Protein AF-0000000072250939 (afdb_homodimer)

Solvent-accessible surface area (backbone atoms only — not comparable to full-atom values): 23706 Å² total; per-residue (Å²): 126,79,60,32,35,38,37,26,36,90,86,35,37,51,26,44,27,49,53,49,50,33,58,70,38,67,48,67,67,47,78,45,74,36,47,17,67,47,38,75,53,38,52,75,76,41,94,66,32,59,72,22,30,38,33,52,84,84,46,74,41,59,44,50,67,56,39,52,54,47,50,43,65,76,42,67,91,34,70,59,44,61,55,85,53,64,55,54,25,34,52,25,52,47,42,26,49,29,25,68,46,40,53,37,55,54,43,52,50,41,31,72,72,30,69,60,20,32,50,51,51,40,52,49,53,36,40,93,53,64,75,86,46,46,66,56,50,43,51,51,52,50,52,52,54,48,51,34,31,43,58,73,45,66,58,54,47,57,69,69,56,53,54,49,50,51,49,50,52,51,50,31,53,34,48,44,34,68,76,29,88,26,82,47,69,94,46,77,32,44,23,44,44,34,39,46,21,40,51,46,51,37,42,73,34,29,72,72,53,23,48,65,49,52,68,34,64,44,44,32,56,48,49,47,66,73,72,102,126,80,60,33,35,39,38,28,37,90,87,35,37,52,26,44,26,48,53,50,49,33,57,71,40,67,49,66,67,46,78,45,75,35,47,17,67,48,37,74,51,37,53,74,76,41,94,67,32,59,71,23,30,37,33,52,84,84,46,73,41,60,45,52,68,54,39,52,53,48,51,45,65,75,42,68,90,35,70,58,44,62,55,85,52,64,56,52,24,34,51,25,51,48,41,26,49,30,25,68,47,40,52,37,54,54,42,53,48,42,31,72,72,30,69,62,20,31,50,50,53,41,53,48,54,36,39,92,52,62,75,87,44,45,66,57,52,43,51,50,50,50,51,52,53,50,51,35,31,42,59,72,47,65,57,53,48,57,68,69,58,53,53,50,50,51,50,50,52,50,50,32,51,35,47,44,32,67,77,28,87,26,82,47,69,94,45,78,32,44,22,44,44,33,40,47,21,40,51,47,52,39,42,73,34,28,72,72,54,23,48,64,49,52,68,34,66,45,43,33,55,46,50,45,67,73,73,100

pLDDT: mean 93.84, std 5.84, range [51.31, 98.81]

Radius of gyration: 22.23 Å; Cα contacts (8 Å, |Δi|>4): 695; chains: 2; bounding box: 50×72×48 Å

InterPro domains:
  IPR004045 Glutathione S-transferase, N-terminal [PF13417] (6-78)
  IPR004045 Glutathione S-transferase, N-terminal [PS50404] (2-79)
  IPR004046 Glutathione S-transferase, C-terminal [PF14497] (158-211)
  IPR010987 Glutathione S-transferase, C-terminal-like [PS50405] (85-228)
  IPR036249 Thioredoxin-like superfamily [SSF52833] (3-104)
  IPR036282 Glutathione S-transferase, C-terminal domain superfamily [SSF47616] (78-224)
  IPR040079 Glutathione transferase family [SFLDS00019] (5-224)
  IPR050983 Glutathione S-transferase Omega/HSP26 [PTHR43968] (8-115)

Foldseek 3Di:
DFEKEWEDAPLDLLSQLQVLLCVQQVHDYHYDHCWAPSLVCQCVLDVVSDDGWMATPNDIDHDSVRSSVCCCVVRVVTDHQADPPPVLRVVLVVLLCCLVLPLQLLLLVCCQVPPQNVVVNLVRNNPPHDPVCSVVSSVVSNVVSLVVCVVSPNNVDDPVVSVVVNLVVLVVQLVCLVVALENTDPDNHSSLSSNLSSVVSCLVRHPVVVCVNCVRPSSVVSNVVSPD/DFEKEWEDAPLDLLSQLQVLLCVQQVHDYHYDHCWAPSLVCQCVLDVVSDDGWMATPNDIDHDSVRSSVCCCVVRVVTDHQADPPPVLRVVLVVLLCCLVLPLQLLLLVCCQVPPQNVVVNLVRNNPPHDPVCSVVSSVVSNVVSLVVCVVSPNNVDDPVVSVVVNLVVLVVQLVCLVVALENTDPDNHSSLSSNLSSVVSCLVRHPVVVCSNCVRPSSVNSNVVSVD

Structure (mmCIF, N/CA/C/O backbone):
data_AF-0000000072250939-model_v1
#
loop_
_entity.id
_entity.type
_entity.pdbx_description
1 polymer 'Glutathione S-transferase'
#
loop_
_atom_site.group_PDB
_atom_site.id
_atom_site.type_symbol
_atom_site.label_atom_id
_atom_site.label_alt_id
_atom_site.label_comp_id
_atom_site.label_asym_id
_atom_site.label_entity_id
_atom_site.label_seq_id
_atom_site.pdbx_PDB_ins_code
_atom_site.Cartn_x
_atom_site.Cartn_y
_atom_site.Cartn_z
_atom_site.occupancy
_atom_site.B_iso_or_equiv
_atom_site.auth_seq_id
_atom_site.auth_comp_id
_atom_site.auth_asym_id
_atom_site.auth_atom_id
_atom_site.pdbx_PDB_model_num
ATOM 1 N N . MET A 1 1 ? 4.07 38.719 -2.271 1 51.31 1 MET A N 1
ATOM 2 C CA . MET A 1 1 ? 4.453 37.406 -1.76 1 51.31 1 MET A CA 1
ATOM 3 C C . MET A 1 1 ? 3.492 36.344 -2.254 1 51.31 1 MET A C 1
ATOM 5 O O . MET A 1 1 ? 2.299 36.594 -2.416 1 51.31 1 MET A O 1
ATOM 9 N N . SER A 1 2 ? 3.828 35.281 -3.029 1 61.16 2 SER A N 1
ATOM 10 C CA . SER A 1 2 ? 2.914 34.375 -3.717 1 61.16 2 SER A CA 1
ATOM 11 C C . SER A 1 2 ? 1.919 33.75 -2.746 1 61.16 2 SER A C 1
ATOM 13 O O . SER A 1 2 ? 2.295 33.344 -1.649 1 61.16 2 SER A O 1
ATOM 15 N N . ASN A 1 3 ? 0.665 34.094 -2.961 1 85.06 3 ASN A N 1
ATOM 16 C CA . ASN A 1 3 ? -0.372 33.812 -1.978 1 85.06 3 ASN A CA 1
ATOM 17 C C . ASN A 1 3 ? -0.917 32.375 -2.148 1 85.06 3 ASN A C 1
ATOM 19 O O . ASN A 1 3 ? -1.589 32.094 -3.139 1 85.06 3 ASN A O 1
ATOM 23 N N . ILE A 1 4 ? -0.312 31.438 -1.517 1 96.38 4 ILE A N 1
ATOM 24 C CA . ILE A 1 4 ? -0.845 30.078 -1.545 1 96.38 4 ILE A CA 1
ATOM 25 C C . ILE A 1 4 ? -1.857 29.906 -0.416 1 96.38 4 ILE A C 1
ATOM 27 O O . ILE 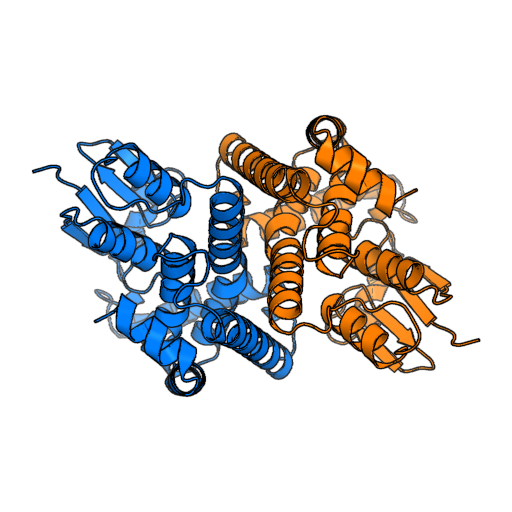A 1 4 ? -1.613 30.312 0.718 1 96.38 4 ILE A O 1
ATOM 31 N N . ILE A 1 5 ? -3.047 29.406 -0.871 1 97.5 5 ILE A N 1
ATOM 32 C CA . ILE A 1 5 ? -4.035 28.969 0.107 1 97.5 5 ILE A CA 1
ATOM 33 C C . ILE A 1 5 ? -4.16 27.438 0.071 1 97.5 5 ILE A C 1
ATOM 35 O O . ILE A 1 5 ? -4.375 26.859 -0.992 1 97.5 5 ILE A O 1
ATOM 39 N N . LEU A 1 6 ? -3.949 26.828 1.203 1 97.75 6 LEU A N 1
ATOM 40 C CA . LEU A 1 6 ? -4.137 25.391 1.344 1 97.75 6 LEU A CA 1
ATOM 41 C C . LEU A 1 6 ? -5.512 25.078 1.926 1 97.75 6 LEU A C 1
ATOM 43 O O . LEU A 1 6 ? -5.785 25.391 3.086 1 97.75 6 LEU A O 1
ATOM 47 N N . HIS A 1 7 ? -6.398 24.562 1.1 1 97.12 7 HIS A N 1
ATOM 48 C CA . HIS A 1 7 ? -7.676 24.016 1.559 1 97.12 7 HIS A CA 1
ATOM 49 C C . HIS A 1 7 ? -7.512 22.609 2.113 1 97.12 7 HIS A C 1
ATOM 51 O O . HIS A 1 7 ? -7.109 21.703 1.389 1 97.12 7 HIS A O 1
ATOM 57 N N . GLN A 1 8 ? -7.867 22.5 3.418 1 96.06 8 GLN A N 1
ATOM 58 C CA . GLN A 1 8 ? -7.473 21.25 4.055 1 96.06 8 GLN A CA 1
ATOM 59 C C . GLN A 1 8 ? -8.516 20.797 5.07 1 96.06 8 GLN A C 1
ATOM 61 O O . GLN A 1 8 ? -9.477 21.516 5.344 1 96.06 8 GLN A O 1
ATOM 66 N N . TRP A 1 9 ? -8.375 19.469 5.332 1 92.81 9 TRP A N 1
ATOM 67 C CA . TRP A 1 9 ? -8.969 18.859 6.516 1 92.81 9 TRP A CA 1
ATOM 68 C C . TRP A 1 9 ? -7.906 18.562 7.562 1 92.81 9 TRP A C 1
ATOM 70 O O . TRP A 1 9 ? -6.922 17.875 7.277 1 92.81 9 TRP A O 1
ATOM 80 N N . GLU A 1 10 ? -8.156 19.031 8.703 1 88.25 10 GLU A N 1
ATOM 81 C CA . GLU A 1 10 ? -7.125 19.078 9.742 1 88.25 10 GLU A CA 1
ATOM 82 C C . GLU A 1 10 ? -6.547 17.688 10.008 1 88.25 10 GLU A C 1
ATOM 84 O O . GLU A 1 10 ? -5.352 17.547 10.266 1 88.25 10 GLU A O 1
ATOM 89 N N . ILE A 1 11 ? -7.316 16.688 9.914 1 88.31 11 ILE A N 1
ATOM 90 C CA . ILE A 1 11 ? -6.84 15.383 10.344 1 88.31 11 ILE A CA 1
ATOM 91 C C . ILE A 1 11 ? -6.457 14.547 9.125 1 88.31 11 ILE A C 1
ATOM 93 O O . ILE A 1 11 ? -6.312 13.328 9.219 1 88.31 11 ILE A O 1
ATOM 97 N N . SER A 1 12 ? -6.371 15.125 8.008 1 94.12 12 SER A N 1
ATOM 98 C CA . SER A 1 12 ? -5.984 14.414 6.793 1 94.12 12 SER A CA 1
ATOM 99 C C . SER A 1 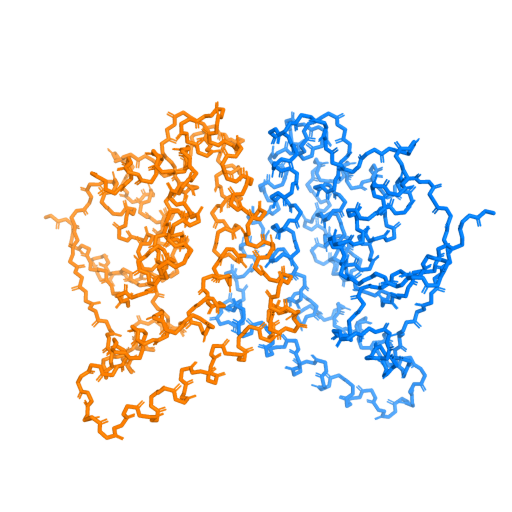12 ? -4.465 14.328 6.66 1 94.12 12 SER A C 1
ATOM 101 O O . SER A 1 12 ? -3.789 15.359 6.566 1 94.12 12 SER A O 1
ATOM 103 N N . PRO A 1 13 ? -3.93 13.133 6.594 1 97.06 13 PRO A N 1
ATOM 104 C CA . PRO A 1 13 ? -2.484 13.016 6.391 1 97.06 13 PRO A CA 1
ATOM 105 C C . PRO A 1 13 ? -2.033 13.578 5.043 1 97.06 13 PRO A C 1
ATOM 107 O O . PRO A 1 13 ? -0.888 14.016 4.902 1 97.06 13 PRO A O 1
ATOM 110 N N . PHE A 1 14 ? -2.906 13.602 4.082 1 97.62 14 PHE A N 1
ATOM 111 C CA . PHE A 1 14 ? -2.572 14.156 2.775 1 97.62 14 PHE A CA 1
ATOM 112 C C . PHE A 1 14 ? -2.455 15.672 2.844 1 97.62 14 PHE A C 1
ATOM 114 O O . PHE A 1 14 ? -1.601 16.266 2.182 1 97.62 14 PHE A O 1
ATOM 121 N N . CYS A 1 15 ? -3.33 16.281 3.602 1 97.81 15 CYS A N 1
ATOM 122 C CA . CYS A 1 15 ? -3.234 17.719 3.836 1 97.81 15 CYS A CA 1
ATOM 123 C C . CYS A 1 15 ? -1.98 18.062 4.633 1 97.81 15 CYS A C 1
ATOM 125 O O . CYS A 1 15 ? -1.299 19.047 4.336 1 97.81 15 CYS A O 1
ATOM 127 N N . GLN A 1 16 ? -1.702 17.25 5.609 1 97.38 16 GLN A N 1
ATOM 128 C CA . GLN A 1 16 ? -0.478 17.422 6.383 1 97.38 16 GLN A CA 1
ATOM 129 C C . GLN A 1 16 ? 0.757 17.297 5.496 1 97.38 16 GLN A C 1
ATOM 131 O O . GLN A 1 16 ? 1.737 18.031 5.676 1 97.38 16 GLN A O 1
ATOM 136 N N . LYS A 1 17 ? 0.757 16.359 4.613 1 98.5 17 LYS A N 1
ATOM 137 C CA . LYS A 1 17 ? 1.845 16.188 3.654 1 98.5 17 LYS A CA 1
ATOM 138 C C . LYS A 1 17 ? 2.131 17.5 2.918 1 98.5 17 LYS A C 1
ATOM 140 O O . LYS A 1 17 ? 3.285 17.922 2.824 1 98.5 17 LYS A O 1
ATOM 145 N N . ILE A 1 18 ? 1.075 18.188 2.467 1 98.5 18 ILE A N 1
ATOM 146 C CA . ILE A 1 18 ? 1.267 19.391 1.676 1 98.5 18 ILE A CA 1
ATOM 147 C C . ILE A 1 18 ? 1.657 20.547 2.592 1 98.5 18 ILE A C 1
ATOM 149 O O . ILE A 1 18 ? 2.488 21.391 2.227 1 98.5 18 ILE A O 1
ATOM 153 N N . SER A 1 19 ? 1.092 20.609 3.754 1 97.75 19 SER A N 1
ATOM 154 C CA . SER A 1 19 ? 1.54 21.594 4.73 1 97.75 19 SER A CA 1
ATOM 155 C C . SER A 1 19 ? 3.031 21.453 5.012 1 97.75 19 SER A C 1
ATOM 157 O O . SER A 1 19 ? 3.764 22.438 5.023 1 97.75 19 SER A O 1
ATOM 159 N N . ARG A 1 20 ? 3.473 20.266 5.215 1 97.81 20 ARG A N 1
ATOM 160 C CA . ARG A 1 20 ? 4.879 19.984 5.488 1 97.81 20 ARG A CA 1
ATOM 161 C C . ARG A 1 20 ? 5.75 20.344 4.285 1 97.81 20 ARG A C 1
ATOM 163 O O . ARG A 1 20 ? 6.867 20.828 4.445 1 97.81 20 ARG A O 1
ATOM 170 N N . VAL A 1 21 ? 5.246 20.031 3.092 1 98.38 21 VAL A N 1
ATOM 171 C CA . VAL A 1 21 ? 5.961 20.375 1.869 1 98.38 21 VAL A CA 1
ATOM 172 C C . VAL A 1 21 ? 6.168 21.891 1.806 1 98.38 21 VAL A C 1
ATOM 174 O O . VAL A 1 21 ? 7.273 22.359 1.534 1 98.38 21 VAL A O 1
ATOM 177 N N . LEU A 1 22 ? 5.102 22.625 2.061 1 98.06 22 LEU A N 1
ATOM 178 C CA . LEU A 1 22 ? 5.168 24.078 2.002 1 98.06 22 LEU A CA 1
ATOM 179 C C . LEU A 1 22 ? 6.148 24.625 3.037 1 98.06 22 LEU A C 1
ATOM 181 O O . LEU A 1 22 ? 6.953 25.5 2.732 1 98.06 22 LEU A O 1
ATOM 185 N N . LYS A 1 23 ? 6.125 24.078 4.199 1 97.31 23 LYS A N 1
ATOM 186 C CA . LYS A 1 23 ? 7.039 24.5 5.258 1 97.31 23 LYS A CA 1
ATOM 187 C C . LYS A 1 23 ? 8.484 24.141 4.914 1 97.31 23 LYS A C 1
ATOM 189 O O . LYS A 1 23 ? 9.391 24.953 5.098 1 97.31 23 LYS A O 1
ATOM 194 N N . PHE A 1 24 ? 8.688 22.938 4.457 1 97.56 24 PHE A N 1
ATOM 195 C CA . PHE A 1 24 ? 10.008 22.469 4.059 1 97.56 24 PHE A CA 1
ATOM 196 C C . PHE A 1 24 ? 10.617 23.391 3.01 1 97.56 24 PHE A C 1
ATOM 198 O O . PHE A 1 24 ? 11.805 23.734 3.078 1 97.56 24 PHE A O 1
ATOM 205 N N . LYS A 1 25 ? 9.773 23.844 2.094 1 97.44 25 LYS A N 1
ATOM 206 C CA . LYS A 1 25 ? 10.242 24.656 0.982 1 97.44 25 LYS A CA 1
ATOM 207 C C . LYS A 1 25 ? 10.273 26.141 1.363 1 97.44 25 LYS A C 1
ATOM 209 O O . LYS A 1 25 ? 10.734 26.984 0.585 1 97.44 25 LYS A O 1
ATOM 214 N N . GLY A 1 26 ? 9.766 26.453 2.516 1 96.88 26 GLY A N 1
ATOM 215 C CA . GLY A 1 26 ? 9.758 27.828 2.988 1 96.88 26 GLY A CA 1
ATOM 216 C C . GLY A 1 26 ? 8.789 28.719 2.236 1 96.88 26 GLY A C 1
ATOM 217 O O . GLY A 1 26 ? 9.039 29.906 2.049 1 96.88 26 GLY A O 1
ATOM 218 N N . ILE A 1 27 ? 7.727 28.156 1.755 1 97.06 27 ILE A N 1
ATOM 219 C CA . ILE A 1 27 ? 6.723 28.906 1.008 1 97.06 27 ILE A CA 1
ATOM 220 C C . ILE A 1 27 ? 5.613 29.359 1.951 1 97.06 27 ILE A C 1
ATOM 222 O O . ILE A 1 27 ? 4.941 28.531 2.576 1 97.06 27 ILE A O 1
ATOM 226 N N . PRO A 1 28 ? 5.43 30.609 2.074 1 96.69 28 PRO A N 1
ATOM 227 C CA . PRO A 1 28 ? 4.324 31.078 2.912 1 96.69 28 PRO A CA 1
ATOM 228 C C . PRO A 1 28 ? 2.957 30.672 2.371 1 96.69 28 PRO A C 1
ATOM 230 O O . PRO A 1 28 ? 2.746 30.656 1.156 1 96.69 28 PRO A O 1
ATOM 233 N N . PHE A 1 29 ? 2.072 30.312 3.297 1 97.31 29 PHE A N 1
ATOM 234 C CA . PHE A 1 29 ? 0.74 29.906 2.865 1 97.31 29 PHE A CA 1
ATOM 235 C C . PHE A 1 29 ? -0.285 30.156 3.963 1 97.31 29 PHE A C 1
ATOM 237 O O . PHE A 1 29 ? 0.063 30.203 5.145 1 97.31 29 PHE A O 1
ATOM 244 N N . ASP A 1 30 ? -1.514 30.359 3.545 1 96.81 30 ASP A N 1
ATOM 245 C CA . ASP A 1 30 ? -2.662 30.391 4.445 1 96.81 30 ASP A CA 1
ATOM 246 C C . ASP A 1 30 ? -3.453 29.078 4.359 1 96.81 30 ASP A C 1
ATOM 248 O O . ASP A 1 30 ? -3.291 28.312 3.408 1 96.81 30 ASP A O 1
ATOM 252 N N . THR A 1 31 ? -4.258 28.844 5.418 1 96.06 31 THR A N 1
ATOM 253 C CA . THR A 1 31 ? -5.043 27.625 5.422 1 96.06 31 THR A CA 1
ATOM 254 C C . THR A 1 31 ? -6.535 27.938 5.543 1 96.06 31 THR A C 1
ATOM 256 O O . THR A 1 31 ? -6.914 28.938 6.141 1 96.06 31 THR A O 1
ATOM 259 N N . VAL A 1 32 ? -7.324 27.188 4.836 1 94.88 32 VAL A N 1
ATOM 260 C CA . VAL A 1 32 ? -8.766 27.094 5.066 1 94.88 32 VAL A CA 1
ATOM 261 C C . VAL A 1 32 ? -9.133 25.672 5.473 1 94.88 32 VAL A C 1
ATOM 263 O O . VAL A 1 32 ? -8.898 24.719 4.719 1 94.88 32 VAL A O 1
ATOM 266 N N . ASN A 1 33 ? -9.734 25.516 6.645 1 94.19 33 ASN A N 1
ATOM 267 C CA . ASN A 1 33 ? -10.109 24.219 7.176 1 94.19 33 ASN A CA 1
ATOM 268 C C . ASN A 1 33 ? -11.555 23.859 6.824 1 94.19 33 ASN A C 1
ATOM 270 O O . ASN A 1 33 ? -12.453 24.688 6.969 1 94.19 33 ASN A O 1
ATOM 274 N N . TYR A 1 34 ? -11.68 22.703 6.328 1 92.62 34 TYR A N 1
ATOM 275 C CA . TYR A 1 34 ? -13.008 22.203 6 1 92.62 34 TYR A CA 1
ATOM 276 C C . TYR A 1 34 ? -13.438 21.125 6.988 1 92.62 34 TYR A C 1
ATOM 278 O O . TYR A 1 34 ? -13.75 20 6.59 1 92.62 34 TYR A O 1
ATOM 286 N N . ASN A 1 35 ? -13.516 21.531 8.258 1 88.81 35 ASN A N 1
ATOM 287 C CA . ASN A 1 35 ? -13.953 20.641 9.336 1 88.81 35 ASN A CA 1
ATOM 288 C C . ASN A 1 35 ? -15.461 20.734 9.555 1 88.81 35 ASN A C 1
ATOM 290 O O . ASN A 1 35 ? -16.094 21.719 9.18 1 88.81 35 ASN A O 1
ATOM 294 N N . GLY A 1 36 ? -16.016 19.672 10.086 1 88.44 36 GLY A N 1
ATOM 295 C CA . GLY A 1 36 ? -17.422 19.656 10.469 1 88.44 36 GLY A CA 1
ATOM 296 C C . GLY A 1 36 ? -18.359 20.031 9.336 1 88.44 36 GLY A C 1
ATOM 297 O O . GLY A 1 36 ? -18.266 19.453 8.242 1 88.44 36 GLY A O 1
ATOM 298 N N . ILE A 1 37 ? -19.156 21.016 9.57 1 86.12 37 ILE A N 1
ATOM 299 C CA . ILE A 1 37 ? -20.203 21.375 8.625 1 86.12 37 ILE A CA 1
ATOM 300 C C . ILE A 1 37 ? -19.578 21.953 7.359 1 86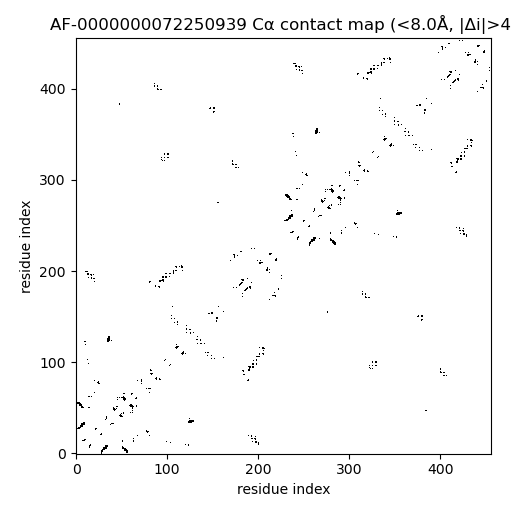.12 37 ILE A C 1
ATOM 302 O O . ILE A 1 37 ? -20.156 21.844 6.27 1 86.12 37 ILE A O 1
ATOM 306 N N . LEU A 1 38 ? -18.438 22.484 7.5 1 88.56 38 LEU A N 1
ATOM 307 C CA . LEU A 1 38 ? -17.766 23.078 6.34 1 88.56 38 LEU A CA 1
ATOM 308 C C . LEU A 1 38 ? -17.281 21.984 5.391 1 88.56 38 LEU A C 1
ATOM 310 O O . LEU A 1 38 ? -16.969 22.266 4.23 1 88.56 38 LEU A O 1
ATOM 314 N N . GLY A 1 39 ? -17.188 20.797 5.941 1 87.56 39 GLY A N 1
ATOM 315 C CA . GLY A 1 39 ? -16.812 19.672 5.105 1 87.56 39 GLY A CA 1
ATOM 316 C C . GLY A 1 39 ? -17.719 19.469 3.91 1 87.56 39 GLY A C 1
ATOM 317 O O . GLY A 1 39 ? -17.297 18.984 2.865 1 87.56 39 GLY A O 1
ATOM 318 N N . ALA A 1 40 ? -18.891 19.938 4 1 85.25 40 ALA A N 1
ATOM 319 C CA . ALA A 1 40 ? -19.875 19.797 2.934 1 85.25 40 ALA A CA 1
ATOM 320 C C . ALA A 1 40 ? -19.5 20.656 1.729 1 85.25 40 ALA A C 1
ATOM 322 O O . ALA A 1 40 ? -20.031 20.469 0.634 1 85.25 40 ALA A O 1
ATOM 323 N N . LYS A 1 41 ? -18.562 21.531 1.895 1 89.81 41 LYS A N 1
ATOM 324 C CA . LYS A 1 41 ? -18.172 22.438 0.825 1 89.81 41 LYS A CA 1
ATOM 325 C C . LYS A 1 41 ? -16.984 21.891 0.034 1 89.81 41 LYS A C 1
ATOM 327 O O . LYS A 1 41 ? -16.609 22.453 -0.996 1 89.81 41 LYS A O 1
ATOM 332 N N . VAL A 1 42 ? -16.438 20.812 0.444 1 88.06 42 VAL A N 1
ATOM 333 C CA . VAL A 1 42 ? -15.234 20.25 -0.151 1 88.06 42 VAL A CA 1
ATOM 334 C C . VAL A 1 42 ? -15.492 19.891 -1.613 1 88.06 42 VAL A C 1
ATOM 336 O O . VAL A 1 42 ? -14.672 20.188 -2.486 1 88.06 42 VAL A O 1
ATOM 339 N N . PRO A 1 43 ? -16.656 19.328 -1.904 1 84.94 43 PRO A N 1
ATOM 340 C CA . PRO A 1 43 ? -16.906 18.953 -3.299 1 84.94 43 PRO A CA 1
ATOM 341 C C . PRO A 1 43 ? -16.875 20.156 -4.242 1 84.94 43 PRO A C 1
ATOM 343 O O . PRO A 1 43 ? -16.734 19.984 -5.457 1 84.94 43 PRO A O 1
ATOM 346 N N . LEU A 1 44 ? -16.938 21.328 -3.709 1 85.56 44 LEU A N 1
ATOM 347 C CA . LEU A 1 44 ? -16.984 22.531 -4.523 1 85.56 44 LEU A CA 1
ATOM 348 C C . LEU A 1 44 ? -15.578 23.016 -4.855 1 85.56 44 LEU A C 1
ATOM 350 O O . LEU A 1 44 ? -15.398 23.875 -5.719 1 85.56 44 LEU A O 1
ATOM 354 N N . LEU A 1 45 ? -14.625 22.469 -4.262 1 86 45 LEU A N 1
ATOM 355 C CA . LEU A 1 45 ? -13.266 22.984 -4.387 1 86 45 LEU A CA 1
ATOM 356 C C . LEU A 1 45 ? -12.633 22.531 -5.699 1 86 45 LEU A C 1
ATOM 358 O O . LEU A 1 45 ? -11.766 23.203 -6.246 1 86 45 LEU A O 1
ATOM 362 N N . SER A 1 46 ? -12.984 21.297 -6.098 1 79.44 46 SER A N 1
ATOM 363 C CA . SER A 1 46 ? -12.43 20.703 -7.312 1 79.44 46 SER A CA 1
ATOM 364 C C . SER A 1 46 ? -13.359 19.656 -7.895 1 79.44 46 SER A C 1
ATOM 366 O O . SER A 1 46 ? -14.344 19.266 -7.258 1 79.44 46 SER A O 1
ATOM 368 N N . LYS A 1 47 ? -13.086 19.141 -9.062 1 76.06 47 LYS A N 1
ATOM 369 C CA . LYS A 1 47 ? -13.875 18.125 -9.742 1 76.06 47 LYS A CA 1
ATOM 370 C C . LYS A 1 47 ? -13.906 16.828 -8.945 1 76.06 47 LYS A C 1
ATOM 372 O O . LYS A 1 47 ? -14.93 16.141 -8.914 1 76.06 47 LYS A O 1
ATOM 377 N N . VAL A 1 48 ? -12.789 16.5 -8.289 1 77.19 48 VAL A N 1
ATOM 378 C CA . VAL A 1 48 ? -12.68 15.258 -7.527 1 77.19 48 VAL A CA 1
ATOM 379 C C . VAL A 1 48 ? -13.391 15.414 -6.184 1 77.19 48 VAL A C 1
ATOM 381 O O . VAL A 1 48 ? -13.914 14.445 -5.641 1 77.19 48 VAL A O 1
ATOM 384 N N . GLY A 1 49 ? -13.406 16.656 -5.719 1 81.44 49 GLY A N 1
ATOM 385 C CA . GLY A 1 49 ? -14.117 16.953 -4.484 1 81.44 49 GLY A CA 1
ATOM 386 C C . GLY A 1 49 ? -13.414 16.438 -3.248 1 81.44 49 GLY A C 1
ATOM 387 O O . GLY A 1 49 ? -14.062 15.984 -2.301 1 81.44 49 GLY A O 1
ATOM 388 N N . LYS A 1 50 ? -12.07 16.406 -3.275 1 87.75 50 LYS A N 1
ATOM 389 C CA . LYS A 1 50 ? -11.273 15.969 -2.131 1 87.75 50 LYS A CA 1
ATOM 390 C C . LYS A 1 50 ? -10.203 17 -1.78 1 87.75 50 LYS A C 1
ATOM 392 O O . LYS A 1 50 ? -9.836 17.828 -2.613 1 87.75 50 LYS A O 1
ATOM 397 N N . VAL A 1 51 ? -9.898 17.078 -0.61 1 93.31 51 VAL A N 1
ATOM 398 C CA . VAL A 1 51 ? -8.742 17.844 -0.165 1 93.31 51 VAL A CA 1
ATOM 399 C C . VAL A 1 51 ? -7.543 16.906 0.013 1 93.31 51 VAL A C 1
ATOM 401 O O . VAL A 1 51 ? -7.711 15.703 0.215 1 93.31 51 VAL A O 1
ATOM 404 N N . PRO A 1 52 ? -6.32 17.5 -0.169 1 96.69 52 PRO A N 1
ATOM 405 C CA . PRO A 1 52 ? -5.941 18.922 -0.221 1 96.69 52 PRO A CA 1
ATOM 406 C C . PRO A 1 52 ? -6.129 19.531 -1.608 1 96.69 52 PRO A C 1
ATOM 408 O O . PRO A 1 52 ? -6.055 18.812 -2.613 1 96.69 52 PRO A O 1
ATOM 411 N N . VAL A 1 53 ? -6.355 20.797 -1.617 1 96.5 53 VAL A N 1
ATOM 412 C CA . VAL A 1 53 ? -6.316 21.656 -2.785 1 96.5 53 VAL A CA 1
ATOM 413 C C . VAL A 1 53 ? -5.504 22.922 -2.469 1 96.5 53 VAL A C 1
ATOM 415 O O . VAL A 1 53 ? -5.648 23.5 -1.392 1 96.5 53 VAL A O 1
ATOM 418 N N . ILE A 1 54 ? -4.605 23.297 -3.312 1 97.12 54 ILE A N 1
ATOM 419 C CA . ILE A 1 54 ? -3.994 24.609 -3.135 1 97.12 54 ILE A CA 1
ATOM 420 C C . ILE A 1 54 ? -4.555 25.578 -4.172 1 97.12 54 ILE A C 1
ATOM 422 O O . ILE A 1 54 ? -4.887 25.172 -5.289 1 97.12 54 ILE A O 1
ATOM 426 N N . ASP A 1 55 ? -4.738 26.719 -3.785 1 96.38 55 ASP A N 1
ATOM 427 C CA . ASP A 1 55 ? -5.008 27.844 -4.668 1 96.38 55 ASP A CA 1
ATOM 428 C C . ASP A 1 55 ? -3.785 28.766 -4.785 1 96.38 55 ASP A C 1
ATOM 430 O O . ASP A 1 55 ? -3.363 29.375 -3.801 1 96.38 55 ASP A O 1
ATOM 434 N N . HIS A 1 56 ? -3.193 28.781 -5.945 1 96.94 56 HIS A N 1
ATOM 435 C CA . HIS A 1 56 ? -2.053 29.641 -6.227 1 96.94 56 HIS A CA 1
ATOM 436 C C . HIS A 1 56 ? -2.402 30.688 -7.277 1 96.94 56 HIS A C 1
ATOM 438 O O . HIS A 1 56 ? -2.322 30.422 -8.477 1 96.94 56 HIS A O 1
ATOM 444 N N . ASN A 1 57 ? -2.725 31.891 -6.844 1 92.81 57 ASN A N 1
ATOM 445 C CA . ASN A 1 57 ? -3.084 33 -7.727 1 92.81 57 ASN A CA 1
ATOM 446 C C . ASN A 1 57 ? -4.266 32.625 -8.625 1 92.81 57 ASN A C 1
ATOM 448 O O . ASN A 1 57 ? -4.211 32.812 -9.836 1 92.81 57 ASN A O 1
ATOM 452 N N . GLY A 1 58 ? -5.203 31.906 -8.078 1 90.06 58 GLY A N 1
ATOM 453 C CA . GLY A 1 58 ? -6.43 31.594 -8.789 1 90.06 58 GLY A CA 1
ATOM 454 C C . GLY A 1 58 ? -6.406 30.234 -9.453 1 90.06 58 GLY A C 1
ATOM 455 O O . GLY A 1 58 ? -7.441 29.734 -9.906 1 90.06 58 GLY A O 1
ATOM 456 N N . GLN A 1 59 ? -5.301 29.641 -9.531 1 93.5 59 GLN A N 1
ATOM 457 C CA . GLN A 1 59 ? -5.199 28.281 -10.078 1 93.5 59 GLN A CA 1
ATOM 458 C C . GLN A 1 59 ? -5.266 27.234 -8.977 1 93.5 59 GLN A C 1
ATOM 460 O O . GLN A 1 59 ? -4.449 27.234 -8.055 1 93.5 59 GLN A O 1
ATOM 465 N N . ARG A 1 60 ? -6.215 26.359 -9.102 1 94.38 60 ARG A N 1
ATOM 466 C CA . ARG A 1 60 ? -6.375 25.312 -8.094 1 94.38 60 ARG A CA 1
ATOM 467 C C . ARG A 1 60 ? -5.762 24 -8.562 1 94.38 60 ARG A C 1
ATOM 469 O O . ARG A 1 60 ? -5.922 23.609 -9.727 1 94.38 60 ARG A O 1
ATOM 476 N N . ILE A 1 61 ? -4.984 23.469 -7.734 1 95.31 61 ILE A N 1
ATOM 477 C CA . ILE A 1 61 ? -4.375 22.156 -7.969 1 95.31 61 ILE A CA 1
ATOM 478 C C . ILE A 1 61 ? -4.816 21.188 -6.879 1 95.31 61 ILE A C 1
ATOM 480 O O . ILE A 1 61 ? -4.703 21.484 -5.688 1 95.31 61 ILE A O 1
ATOM 484 N N . GLN A 1 62 ? -5.316 20.078 -7.348 1 93.25 62 GLN A N 1
ATOM 485 C CA . GLN A 1 62 ? -5.809 19.062 -6.43 1 93.25 62 GLN A CA 1
ATOM 486 C C . GLN A 1 62 ? -4.922 17.812 -6.457 1 93.25 62 GLN A C 1
ATOM 488 O O . GLN A 1 62 ? -4.234 17.562 -7.445 1 93.25 62 GLN A O 1
ATOM 493 N N . ASP A 1 63 ? -4.949 17.062 -5.344 1 93.44 63 ASP A N 1
ATOM 494 C CA . ASP A 1 63 ? -4.188 15.828 -5.16 1 93.44 63 ASP A CA 1
ATOM 495 C C . ASP A 1 63 ? -2.807 16.125 -4.574 1 93.44 63 ASP A C 1
ATOM 497 O O . ASP A 1 63 ? -2.047 16.922 -5.125 1 93.44 63 ASP A O 1
ATOM 501 N N . SER A 1 64 ? -2.547 15.422 -3.547 1 96.81 64 SER A N 1
ATOM 502 C CA . SER A 1 64 ? -1.347 15.758 -2.787 1 96.81 64 SER A CA 1
ATOM 503 C C . SER A 1 64 ? -0.087 15.523 -3.613 1 96.81 64 SER A C 1
ATOM 505 O O . SER A 1 64 ? 0.866 16.297 -3.537 1 96.81 64 SER A O 1
ATOM 507 N N . THR A 1 65 ? -0.02 14.516 -4.434 1 96.94 65 THR A N 1
ATOM 508 C CA . THR A 1 65 ? 1.151 14.227 -5.254 1 96.94 65 THR A CA 1
ATOM 509 C C . THR A 1 65 ? 1.312 15.266 -6.355 1 96.94 65 THR A C 1
ATOM 511 O O . THR A 1 65 ? 2.42 15.734 -6.617 1 96.94 65 THR A O 1
ATOM 514 N N . ARG A 1 66 ? 0.222 15.617 -7.012 1 95 66 ARG A N 1
ATOM 515 C CA . ARG A 1 66 ? 0.255 16.641 -8.055 1 95 66 ARG A CA 1
ATOM 516 C C . ARG A 1 66 ? 0.643 18 -7.473 1 95 66 ARG A C 1
ATOM 518 O O . ARG A 1 66 ? 1.389 18.75 -8.094 1 95 66 ARG A O 1
ATOM 525 N N . ILE A 1 67 ? 0.122 18.297 -6.301 1 97.69 67 ILE A N 1
ATOM 526 C CA . ILE A 1 67 ? 0.462 19.547 -5.629 1 97.69 67 ILE A CA 1
ATOM 527 C C . ILE A 1 67 ? 1.961 19.594 -5.344 1 97.69 67 ILE A C 1
ATOM 529 O O . ILE A 1 67 ? 2.623 20.594 -5.613 1 97.69 67 ILE A O 1
ATOM 533 N N . ALA A 1 68 ? 2.502 18.5 -4.816 1 98.5 68 ALA A N 1
ATOM 534 C CA . ALA A 1 68 ? 3.926 18.438 -4.504 1 98.5 68 ALA A CA 1
ATOM 535 C C . ALA A 1 68 ? 4.773 18.656 -5.754 1 98.5 68 ALA A C 1
ATOM 537 O O . ALA A 1 68 ? 5.738 19.422 -5.727 1 98.5 68 ALA A O 1
ATOM 538 N N . ARG A 1 69 ? 4.414 18 -6.805 1 97.5 69 ARG A N 1
ATOM 539 C CA . ARG A 1 69 ? 5.148 18.156 -8.055 1 97.5 69 ARG A CA 1
ATOM 540 C C . ARG A 1 69 ? 5.047 19.594 -8.57 1 97.5 69 ARG A C 1
ATOM 542 O O . ARG A 1 69 ? 6.031 20.172 -9.039 1 97.5 69 ARG A O 1
ATOM 549 N N . TYR A 1 70 ? 3.861 20.156 -8.523 1 97.69 70 TYR A N 1
ATOM 550 C CA . TYR A 1 70 ? 3.643 21.531 -8.945 1 97.69 70 TYR A CA 1
ATOM 551 C C . TYR A 1 70 ? 4.535 22.484 -8.164 1 97.69 70 TYR A C 1
ATOM 553 O O . TYR A 1 70 ? 5.199 23.344 -8.75 1 97.69 70 TYR A O 1
ATOM 561 N N . LEU A 1 71 ? 4.543 22.328 -6.859 1 97.88 71 LEU A N 1
ATOM 562 C CA . LEU A 1 71 ? 5.312 23.219 -6.008 1 97.88 71 LEU A CA 1
ATOM 563 C C . LEU A 1 71 ? 6.805 23.094 -6.289 1 97.88 71 LEU A C 1
ATOM 565 O O . LEU A 1 71 ? 7.543 24.078 -6.215 1 97.88 71 LEU A O 1
ATOM 569 N N . ASP A 1 72 ? 7.199 21.875 -6.543 1 96.81 72 ASP A N 1
ATOM 570 C CA . ASP A 1 72 ? 8.602 21.656 -6.871 1 96.81 72 ASP A CA 1
ATOM 571 C C . ASP A 1 72 ? 8.977 22.359 -8.172 1 96.81 72 ASP A C 1
ATOM 573 O O . ASP A 1 72 ? 10.086 22.891 -8.297 1 96.81 72 ASP A O 1
ATOM 577 N N . GLU A 1 73 ? 8.102 22.359 -9.102 1 96.12 73 GLU A N 1
ATOM 578 C CA . GLU A 1 73 ? 8.336 22.969 -10.406 1 96.12 73 GLU A CA 1
ATOM 579 C C . GLU A 1 73 ? 8.18 24.484 -10.336 1 96.12 73 GLU A C 1
ATOM 581 O O . GLU A 1 73 ? 8.969 25.234 -10.93 1 96.12 73 GLU A O 1
ATOM 586 N N . ALA A 1 74 ? 7.23 24.969 -9.656 1 96.5 74 ALA A N 1
ATOM 587 C CA . ALA A 1 74 ? 6.871 26.391 -9.617 1 96.5 74 ALA A CA 1
ATOM 588 C C . ALA A 1 74 ? 7.852 27.188 -8.758 1 96.5 74 ALA A C 1
ATOM 590 O O . ALA A 1 74 ? 8.008 28.391 -8.938 1 96.5 74 ALA A O 1
ATOM 591 N N . PHE A 1 75 ? 8.516 26.5 -7.836 1 96.75 75 PHE A N 1
ATOM 592 C CA . PHE A 1 75 ? 9.453 27.172 -6.941 1 96.75 75 PHE A CA 1
ATOM 593 C C . PHE A 1 75 ? 10.805 26.484 -6.965 1 96.75 75 PHE A C 1
ATOM 595 O O . PHE A 1 75 ? 11.258 25.953 -5.949 1 96.75 75 PHE A O 1
ATOM 602 N N . PRO A 1 76 ? 11.523 26.562 -8.039 1 95.25 76 PRO A N 1
ATOM 603 C CA . PRO A 1 76 ? 12.75 25.797 -8.242 1 95.25 76 PRO A CA 1
ATOM 604 C C . PRO A 1 76 ? 13.906 26.281 -7.367 1 95.25 76 PRO A C 1
ATOM 606 O O . PRO A 1 76 ? 14.898 25.562 -7.191 1 95.25 76 PRO A O 1
ATOM 609 N N . ASP A 1 77 ? 13.844 27.438 -6.797 1 96.56 77 ASP A N 1
ATOM 610 C CA . ASP A 1 77 ? 14.922 28 -5.992 1 96.56 77 ASP A CA 1
ATOM 611 C C . ASP A 1 77 ? 14.766 27.609 -4.523 1 96.56 77 ASP A C 1
ATOM 613 O O . ASP A 1 77 ? 15.516 28.094 -3.668 1 96.56 77 ASP A O 1
ATOM 617 N N . THR A 1 78 ? 13.789 26.844 -4.18 1 96.88 78 THR A N 1
ATOM 618 C CA . THR A 1 78 ? 13.578 26.281 -2.85 1 96.88 78 THR A CA 1
ATOM 619 C C . THR A 1 78 ? 14.078 24.844 -2.787 1 96.88 78 THR A C 1
ATOM 621 O O . THR A 1 78 ? 14.422 24.25 -3.812 1 96.88 78 THR A O 1
ATOM 624 N N . PRO A 1 79 ? 14.25 24.297 -1.59 1 97.12 79 PRO A N 1
ATOM 625 C CA . PRO A 1 79 ? 14.719 22.906 -1.489 1 97.12 79 PRO A CA 1
ATOM 626 C C . PRO A 1 79 ? 13.883 21.953 -2.326 1 97.12 79 PRO A C 1
ATOM 628 O O . PRO A 1 79 ? 12.656 22.062 -2.375 1 97.12 79 PRO A O 1
ATOM 631 N N . ARG A 1 80 ? 14.547 21.016 -2.932 1 96.88 80 ARG A N 1
ATOM 632 C CA . ARG A 1 80 ? 13.898 20.078 -3.848 1 96.88 80 ARG A CA 1
ATOM 633 C C . ARG A 1 80 ? 13.242 18.938 -3.09 1 96.88 80 ARG A C 1
ATOM 635 O O . ARG A 1 80 ? 13.836 18.375 -2.164 1 96.88 80 ARG A O 1
ATOM 642 N N . LEU A 1 81 ? 12.102 18.672 -3.484 1 98.25 81 LEU A N 1
ATOM 643 C CA . LEU A 1 81 ? 11.383 17.531 -2.93 1 98.25 81 LEU A CA 1
ATOM 644 C C . LEU A 1 81 ? 11.875 16.219 -3.539 1 98.25 81 LEU A C 1
ATOM 646 O O . LEU A 1 81 ? 11.836 15.172 -2.887 1 98.25 81 LEU A O 1
ATOM 650 N N . TYR A 1 82 ? 12.227 16.266 -4.762 1 98 82 TYR A N 1
ATOM 651 C CA . TYR A 1 82 ? 12.68 15.102 -5.52 1 98 82 TYR A CA 1
ATOM 652 C C . TYR A 1 82 ? 14.156 15.219 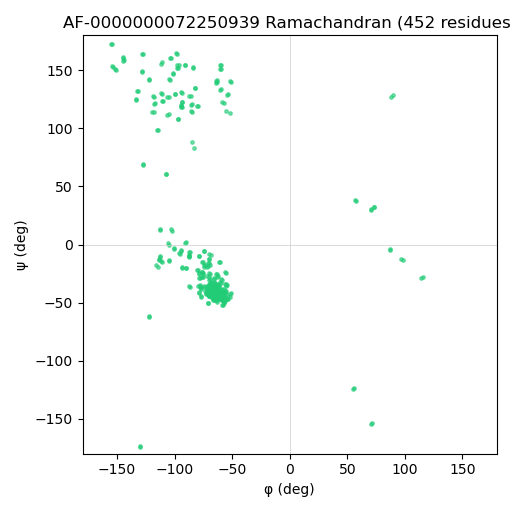-5.867 1 98 82 TYR A C 1
ATOM 654 O O . TYR A 1 82 ? 14.594 16.234 -6.426 1 98 82 TYR A O 1
ATOM 662 N N . PRO A 1 83 ? 14.867 14.18 -5.586 1 97.06 83 PRO A N 1
ATOM 663 C CA . PRO A 1 83 ? 16.312 14.203 -5.852 1 97.06 83 PRO A CA 1
ATOM 664 C C . PRO A 1 83 ? 16.641 14.422 -7.324 1 97.06 83 PRO A C 1
ATOM 666 O O . PRO A 1 83 ? 15.875 13.992 -8.195 1 97.06 83 PRO A O 1
ATOM 669 N N . GLU A 1 84 ? 17.828 14.969 -7.574 1 95.5 84 GLU A N 1
ATOM 670 C CA . GLU A 1 84 ? 18.312 15.133 -8.938 1 95.5 84 GLU A CA 1
ATOM 671 C C . GLU A 1 84 ? 18.734 13.797 -9.547 1 95.5 84 GLU A C 1
ATOM 673 O O . GLU A 1 84 ? 18.531 13.562 -10.742 1 95.5 84 GLU A O 1
ATOM 678 N N . ASP A 1 85 ? 19.391 12.961 -8.719 1 96.88 85 ASP A N 1
ATOM 679 C CA . ASP A 1 85 ? 19.734 11.617 -9.18 1 96.88 85 ASP A CA 1
ATOM 680 C C . ASP A 1 85 ? 18.484 10.828 -9.586 1 96.88 85 ASP A C 1
ATOM 682 O O . ASP A 1 85 ? 17.594 10.625 -8.773 1 96.88 85 ASP A O 1
ATOM 686 N N . PRO A 1 86 ? 18.422 10.367 -10.789 1 96.62 86 PRO A N 1
ATOM 687 C CA . PRO A 1 86 ? 17.203 9.75 -11.281 1 96.62 86 PRO A CA 1
ATOM 688 C C . PRO A 1 86 ? 16.812 8.492 -10.508 1 96.62 86 PRO A C 1
ATOM 690 O O . PRO A 1 86 ? 15.625 8.195 -10.344 1 96.62 86 PRO A O 1
ATOM 693 N N . ASN A 1 87 ? 17.781 7.797 -10.078 1 96.06 87 ASN A N 1
ATOM 694 C CA . ASN A 1 87 ? 17.469 6.594 -9.32 1 96.06 87 ASN A CA 1
ATOM 695 C C . ASN A 1 87 ? 16.938 6.926 -7.93 1 96.06 87 ASN A C 1
ATOM 697 O O . ASN A 1 87 ? 16 6.285 -7.441 1 96.06 87 ASN A O 1
ATOM 701 N N . GLN A 1 88 ? 17.562 7.887 -7.285 1 97.12 88 GLN A N 1
ATOM 702 C CA . GLN A 1 88 ? 17.047 8.344 -5.996 1 97.12 88 GLN A CA 1
ATOM 703 C C . GLN A 1 88 ? 15.656 8.93 -6.129 1 97.12 88 GLN A C 1
ATOM 705 O O . GLN A 1 88 ? 14.812 8.75 -5.246 1 97.12 88 GLN A O 1
ATOM 710 N N . LYS A 1 89 ? 15.469 9.617 -7.223 1 97.94 89 LYS A N 1
ATOM 711 C CA . LYS A 1 89 ? 14.141 10.172 -7.48 1 97.94 89 LYS A CA 1
ATOM 712 C C . LYS A 1 89 ? 13.102 9.062 -7.605 1 97.94 89 LYS A C 1
ATOM 714 O O . LYS A 1 89 ? 12.016 9.148 -7.023 1 97.94 89 LYS A O 1
ATOM 719 N N . ALA A 1 90 ? 13.406 7.996 -8.328 1 97.62 90 ALA A N 1
ATOM 720 C CA . ALA A 1 90 ? 12.5 6.867 -8.5 1 97.62 90 ALA A CA 1
ATOM 721 C C . ALA A 1 90 ? 12.172 6.223 -7.152 1 97.62 90 ALA A C 1
ATOM 723 O O . ALA A 1 90 ? 11.016 5.883 -6.887 1 97.62 90 ALA A O 1
ATOM 724 N N . LEU A 1 91 ? 13.125 6.086 -6.312 1 97.25 91 LEU A N 1
ATOM 725 C CA . LEU A 1 91 ? 12.93 5.48 -5 1 97.25 91 LEU A CA 1
ATOM 726 C C . LEU A 1 91 ? 12.117 6.395 -4.094 1 97.25 91 LEU A C 1
ATOM 728 O O . LEU A 1 91 ? 11.273 5.926 -3.32 1 97.25 91 LEU A O 1
ATOM 732 N N . ALA A 1 92 ? 12.406 7.715 -4.141 1 98.56 92 ALA A N 1
ATOM 733 C CA . ALA A 1 92 ? 11.625 8.664 -3.355 1 98.56 92 ALA A CA 1
ATOM 734 C C . ALA A 1 92 ? 10.148 8.609 -3.738 1 98.56 92 ALA A C 1
ATOM 736 O O . ALA A 1 92 ? 9.273 8.609 -2.869 1 98.56 92 ALA A O 1
ATOM 737 N N . GLU A 1 93 ? 9.883 8.523 -5.016 1 98.31 93 GLU A N 1
ATOM 738 C CA . GLU A 1 93 ? 8.508 8.445 -5.5 1 98.31 93 GLU A CA 1
ATOM 739 C C . GLU A 1 93 ? 7.863 7.117 -5.105 1 98.31 93 GLU A C 1
ATOM 741 O O . GLU A 1 93 ? 6.66 7.066 -4.84 1 98.31 93 GLU A O 1
ATOM 746 N N . LEU A 1 94 ? 8.641 6.09 -5.039 1 98.25 94 LEU A N 1
ATOM 747 C CA . LEU A 1 94 ? 8.141 4.801 -4.57 1 98.25 94 LEU A CA 1
ATOM 748 C C . LEU A 1 94 ? 7.68 4.891 -3.119 1 98.25 94 LEU A C 1
ATOM 750 O O . LEU A 1 94 ? 6.582 4.438 -2.785 1 98.25 94 LEU A O 1
ATOM 754 N N . TRP A 1 95 ? 8.516 5.453 -2.244 1 98.75 95 TRP A N 1
ATOM 755 C CA . TRP A 1 95 ? 8.172 5.641 -0.837 1 98.75 95 TRP A CA 1
ATOM 756 C C . TRP A 1 95 ? 6.918 6.496 -0.691 1 98.75 95 TRP A C 1
ATOM 758 O O . TRP A 1 95 ? 6.051 6.207 0.138 1 98.75 95 TRP A O 1
ATOM 768 N N . GLU A 1 96 ? 6.902 7.57 -1.496 1 98.75 96 GLU A N 1
ATOM 769 C CA . GLU A 1 96 ? 5.742 8.453 -1.458 1 98.75 96 GLU A CA 1
ATOM 770 C C . GLU A 1 96 ? 4.457 7.699 -1.782 1 98.75 96 GLU A C 1
ATOM 772 O O . GLU A 1 96 ? 3.469 7.805 -1.053 1 98.75 96 GLU A O 1
ATOM 777 N N . ASP A 1 97 ? 4.5 7.016 -2.859 1 98.12 97 ASP A N 1
ATOM 778 C CA . ASP A 1 97 ? 3.309 6.297 -3.301 1 98.12 97 ASP A CA 1
ATOM 779 C C . ASP A 1 97 ? 2.939 5.188 -2.314 1 98.12 97 ASP A C 1
ATOM 781 O O . ASP A 1 97 ? 1.758 4.953 -2.055 1 98.12 97 ASP A O 1
ATOM 785 N N . TRP A 1 98 ? 3.936 4.508 -1.816 1 98.31 98 TRP A N 1
ATOM 786 C CA . TRP A 1 98 ? 3.686 3.48 -0.809 1 98.31 98 TRP A CA 1
ATOM 787 C C . TRP A 1 98 ? 3.004 4.078 0.418 1 98.31 98 TRP A C 1
ATOM 789 O O . TRP A 1 98 ? 2.043 3.508 0.941 1 98.31 98 TRP A O 1
ATOM 799 N N . ALA A 1 99 ? 3.504 5.188 0.899 1 98.62 99 ALA A N 1
ATOM 800 C CA . ALA A 1 99 ? 2.9 5.848 2.053 1 98.62 99 ALA A CA 1
ATOM 801 C C . ALA A 1 99 ? 1.441 6.207 1.778 1 98.62 99 ALA A C 1
ATOM 803 O O . ALA A 1 99 ? 0.566 5.953 2.609 1 98.62 99 ALA A O 1
ATOM 804 N N . ASP A 1 100 ? 1.201 6.723 0.572 1 97.38 100 ASP A N 1
ATOM 805 C CA . ASP A 1 100 ? -0.108 7.258 0.209 1 97.38 100 ASP A CA 1
ATOM 806 C C . ASP A 1 100 ? -1.108 6.133 -0.048 1 97.38 100 ASP A C 1
ATOM 808 O O . ASP A 1 100 ? -2.309 6.297 0.18 1 97.38 100 ASP A O 1
ATOM 812 N N . GLU A 1 101 ? -0.571 4.969 -0.472 1 95.75 101 GLU A N 1
ATOM 813 C CA . GLU A 1 101 ? -1.498 3.963 -0.985 1 95.75 101 GLU A CA 1
ATOM 814 C C . GLU A 1 101 ? -1.531 2.732 -0.084 1 95.75 101 GLU A C 1
ATOM 816 O O . GLU A 1 101 ? -2.438 1.902 -0.192 1 95.75 101 GLU A O 1
ATOM 821 N N . SER A 1 102 ? -0.605 2.627 0.811 1 96.44 102 SER A N 1
ATOM 822 C CA . SER A 1 102 ? -0.58 1.484 1.719 1 96.44 102 SER A CA 1
ATOM 823 C C . SER A 1 102 ? -0.631 1.936 3.176 1 96.44 102 SER A C 1
ATOM 825 O O . SER A 1 102 ? -1.613 1.681 3.875 1 96.44 102 SER A O 1
ATOM 827 N N . LEU A 1 103 ? 0.406 2.682 3.572 1 97.81 103 LEU A N 1
ATOM 828 C CA . LEU A 1 103 ? 0.501 3.125 4.957 1 97.81 103 LEU A CA 1
ATOM 829 C C . LEU A 1 103 ? -0.763 3.865 5.379 1 97.81 103 LEU A C 1
ATOM 831 O O . LEU A 1 103 ? -1.201 3.752 6.527 1 97.81 103 LEU A O 1
ATOM 835 N N . TYR A 1 104 ? -1.34 4.574 4.473 1 97.06 104 TYR A N 1
ATOM 836 C CA . TYR A 1 104 ? -2.561 5.336 4.715 1 97.06 104 TYR A CA 1
ATOM 837 C C . TYR A 1 104 ? -3.664 4.441 5.262 1 97.06 104 TYR A C 1
ATOM 839 O O . TYR A 1 104 ? -4.383 4.828 6.188 1 97.06 104 TYR A O 1
ATOM 847 N N . PHE A 1 105 ? -3.799 3.285 4.75 1 96 105 PHE A N 1
ATOM 848 C CA . PHE A 1 105 ? -4.934 2.449 5.125 1 96 105 PHE A CA 1
ATOM 849 C C . PHE A 1 105 ? -4.734 1.861 6.52 1 96 105 PHE A C 1
ATOM 851 O O . PHE A 1 105 ? -5.703 1.513 7.195 1 96 105 PHE A O 1
ATOM 858 N N . TYR A 1 106 ? -3.531 1.759 6.918 1 96.44 106 TYR A N 1
ATOM 859 C CA . TYR A 1 106 ? -3.314 1.407 8.312 1 96.44 106 TYR A CA 1
ATOM 860 C C . TYR A 1 106 ? -3.711 2.557 9.234 1 96.44 106 TYR A C 1
ATOM 862 O O . TYR A 1 106 ? -4.23 2.332 10.328 1 96.44 106 TYR A O 1
ATOM 870 N N . GLU A 1 107 ? -3.391 3.783 8.812 1 95.94 107 GLU A N 1
ATOM 871 C CA . GLU A 1 107 ? -3.885 4.938 9.555 1 95.94 107 GLU A CA 1
ATOM 872 C C . GLU A 1 107 ? -5.406 4.922 9.656 1 95.94 107 GLU A C 1
ATOM 874 O O . GLU A 1 107 ? -5.969 5.137 10.727 1 95.94 107 GLU A O 1
ATOM 879 N N . VAL A 1 108 ? -6.105 4.652 8.555 1 94.81 108 VAL A N 1
ATOM 880 C CA . VAL A 1 108 ? -7.559 4.57 8.539 1 94.81 108 VAL A CA 1
ATOM 881 C C . VAL A 1 108 ? -8.023 3.465 9.484 1 94.81 108 VAL A C 1
ATOM 883 O O . VAL A 1 108 ? -8.984 3.646 10.234 1 94.81 108 VAL A O 1
ATOM 886 N N . TYR A 1 109 ? -7.391 2.328 9.391 1 95.62 109 TYR A N 1
ATOM 887 C CA . TYR A 1 109 ? -7.73 1.21 10.266 1 95.62 109 TYR A CA 1
ATOM 888 C C . TYR A 1 109 ? -7.664 1.624 11.734 1 95.62 109 TYR A C 1
ATOM 890 O O . TYR A 1 109 ? -8.578 1.332 12.508 1 95.62 109 TYR A O 1
ATOM 898 N N . LEU A 1 110 ? -6.57 2.303 12.094 1 93.81 110 LEU A N 1
ATOM 899 C CA . LEU A 1 110 ? -6.391 2.705 13.484 1 93.81 110 LEU A CA 1
ATOM 900 C C . LEU A 1 110 ? -7.391 3.787 13.875 1 93.81 110 LEU A C 1
ATOM 902 O O . LEU A 1 110 ? -7.832 3.848 15.023 1 93.81 110 LEU A O 1
ATOM 906 N N . ARG A 1 111 ? -7.734 4.648 12.969 1 91.94 111 ARG A N 1
ATOM 907 C CA . ARG A 1 111 ? -8.742 5.676 13.211 1 91.94 111 ARG A CA 1
ATOM 908 C C . ARG A 1 111 ? -10.086 5.055 13.57 1 91.94 111 ARG A C 1
ATOM 910 O O . ARG A 1 111 ? -10.836 5.602 14.383 1 91.94 111 ARG A O 1
ATOM 917 N N . VAL A 1 112 ? -10.375 3.91 13.008 1 92.56 112 VAL A N 1
ATOM 918 C CA . VAL A 1 112 ? -11.656 3.244 13.203 1 92.56 112 VAL A CA 1
ATOM 919 C C . VAL A 1 112 ? -11.602 2.369 14.453 1 92.56 112 VAL A C 1
ATOM 921 O O . VAL A 1 112 ? -12.586 2.262 15.188 1 92.56 112 VAL A O 1
ATOM 924 N N . ASN A 1 113 ? -10.43 1.762 14.68 1 92 113 ASN A N 1
ATOM 925 C CA . ASN A 1 113 ? -10.383 0.683 15.656 1 92 113 ASN A CA 1
ATOM 926 C C . ASN A 1 113 ? -9.727 1.132 16.953 1 92 113 ASN A C 1
ATOM 928 O O . ASN A 1 113 ? -9.758 0.409 17.953 1 92 113 ASN A O 1
ATOM 932 N N . ASP A 1 114 ? -9.07 2.268 16.891 1 91.69 114 ASP A N 1
ATOM 933 C CA . ASP A 1 114 ? -8.539 2.889 18.094 1 91.69 114 ASP A CA 1
ATOM 934 C C . ASP A 1 114 ? -9.523 3.91 18.656 1 91.69 114 ASP A C 1
ATOM 936 O O . ASP A 1 114 ? -9.836 4.906 18.016 1 91.69 114 ASP A O 1
ATOM 940 N N . SER A 1 115 ? -9.961 3.684 19.859 1 91.38 115 SER A N 1
ATOM 941 C CA . SER A 1 115 ? -11.016 4.492 20.453 1 91.38 115 SER A CA 1
ATOM 942 C C . SER A 1 115 ? -10.625 5.965 20.516 1 91.38 115 SER A C 1
ATOM 944 O O . SER A 1 115 ? -11.461 6.844 20.266 1 91.38 115 SER A O 1
ATOM 946 N N . GLU A 1 116 ? -9.43 6.266 20.875 1 91.19 116 GLU A N 1
ATOM 947 C CA . GLU A 1 116 ? -8.984 7.652 20.953 1 91.19 116 GLU A CA 1
ATOM 948 C C . GLU A 1 116 ? -8.938 8.305 19.578 1 91.19 116 GLU A C 1
ATOM 950 O O . GLU A 1 116 ? -9.352 9.453 19.422 1 91.19 116 GLU A O 1
ATOM 955 N N . ALA A 1 117 ? -8.414 7.598 18.641 1 91.69 117 ALA A N 1
ATOM 956 C CA . ALA A 1 117 ? -8.336 8.117 17.281 1 91.69 117 ALA A CA 1
ATOM 957 C C . ALA A 1 117 ? -9.734 8.375 16.703 1 91.69 117 ALA A C 1
ATOM 959 O O . ALA A 1 117 ? -9.961 9.398 16.062 1 91.69 117 ALA A O 1
ATOM 960 N N . LEU A 1 118 ? -10.641 7.465 16.969 1 92.88 118 LEU A N 1
ATOM 961 C CA . LEU A 1 118 ? -12.008 7.605 16.484 1 92.88 118 LEU A CA 1
ATOM 962 C C . LEU A 1 118 ? -12.688 8.805 17.125 1 92.88 118 LEU A C 1
ATOM 964 O O . LEU A 1 118 ? -13.391 9.562 16.438 1 92.88 118 LEU A O 1
ATOM 968 N N . GLU A 1 119 ? -12.508 8.945 18.375 1 92 119 GLU A N 1
ATOM 969 C CA . GLU A 1 119 ? -13.109 10.07 19.078 1 92 119 GLU A CA 1
ATOM 970 C C . GLU A 1 119 ? -12.641 11.398 18.516 1 92 119 GLU A C 1
ATOM 972 O O . GLU A 1 119 ? -13.43 12.336 18.375 1 92 119 GLU A O 1
ATOM 977 N N . GLU A 1 120 ? -11.375 11.469 18.219 1 90.19 120 GLU A N 1
ATOM 978 C CA . GLU A 1 120 ? -10.836 12.695 17.641 1 90.19 120 GLU A CA 1
ATOM 979 C C . GLU A 1 120 ? -11.422 12.953 16.25 1 90.19 120 GLU A C 1
ATOM 981 O O . GLU A 1 120 ? -11.75 14.094 15.914 1 90.19 120 GLU A O 1
ATOM 986 N N . ALA A 1 121 ? -11.562 11.961 15.477 1 91.06 121 ALA A N 1
ATOM 987 C CA . ALA A 1 121 ? -12.164 12.094 14.148 1 91.06 121 ALA A CA 1
ATOM 988 C C . ALA A 1 121 ? -13.602 12.602 14.25 1 91.06 121 ALA A C 1
ATOM 990 O O . ALA A 1 121 ? -14.016 13.469 13.477 1 91.06 121 ALA A O 1
ATOM 991 N N . ILE A 1 122 ? -14.305 12.086 15.188 1 92.5 122 ILE A N 1
ATOM 992 C CA . ILE A 1 122 ? -15.695 12.484 15.391 1 92.5 122 ILE A CA 1
ATOM 993 C C . ILE A 1 122 ? -15.75 13.938 15.867 1 92.5 122 ILE A C 1
ATOM 995 O O . ILE A 1 122 ? -16.594 14.711 15.414 1 92.5 122 ILE A O 1
ATOM 999 N N . ARG A 1 123 ? -14.891 14.234 16.766 1 92.06 123 ARG A N 1
ATOM 1000 C CA . ARG A 1 123 ? -14.852 15.594 17.297 1 92.06 123 ARG A CA 1
ATOM 1001 C C . ARG A 1 123 ? -14.648 16.609 16.172 1 92.06 123 ARG A C 1
ATOM 1003 O O . ARG A 1 123 ? -15.414 17.562 16.047 1 92.06 123 ARG A O 1
ATOM 1010 N N . ILE A 1 124 ? -13.672 16.391 15.344 1 90.69 124 ILE A N 1
ATOM 1011 C CA . ILE A 1 124 ? -13.32 17.312 14.273 1 90.69 124 ILE A CA 1
ATOM 1012 C C . ILE A 1 124 ? -14.453 17.359 13.242 1 90.69 124 ILE A C 1
ATOM 1014 O O . ILE A 1 124 ? -14.805 18.438 12.742 1 90.69 124 ILE A O 1
ATOM 1018 N N . SER A 1 125 ? -15.062 16.234 13 1 91.81 125 SER A N 1
ATOM 1019 C CA . SER A 1 125 ? -16.109 16.141 11.992 1 91.81 125 SER A CA 1
ATOM 1020 C C . SER A 1 125 ? -17.422 16.75 12.5 1 91.81 125 SER A C 1
ATOM 1022 O O . SER A 1 125 ? -18.328 17.016 11.719 1 91.81 125 SER A O 1
ATOM 1024 N N . SER A 1 126 ? -17.484 16.953 13.773 1 92.88 126 SER A N 1
ATOM 1025 C CA . SER A 1 126 ? -18.719 17.438 14.375 1 92.88 126 SER A CA 1
ATOM 1026 C C . SER A 1 126 ? -18.656 18.938 14.648 1 92.88 126 SER A C 1
ATOM 1028 O O . SER A 1 126 ? -19.609 19.516 15.156 1 92.88 126 SER A O 1
ATOM 1030 N N . ILE A 1 127 ? -17.562 19.5 14.391 1 92.06 127 ILE A N 1
ATOM 1031 C CA . ILE A 1 127 ? -17.406 20.922 14.648 1 92.06 127 ILE A CA 1
ATOM 1032 C C . ILE A 1 127 ? -18.531 21.688 13.953 1 92.06 127 ILE A C 1
ATOM 1034 O O . ILE A 1 127 ? -18.812 21.469 12.773 1 92.06 127 ILE A O 1
ATOM 1038 N N . GLY A 1 128 ? -19.219 22.562 14.703 1 90.69 128 GLY A N 1
ATOM 1039 C CA . GLY A 1 128 ? -20.297 23.391 14.172 1 90.69 128 GLY A CA 1
ATOM 1040 C C . GLY A 1 128 ? -21.656 22.703 14.203 1 90.69 128 GLY A C 1
ATOM 1041 O O . GLY A 1 128 ? -22.672 23.328 13.898 1 90.69 128 GLY A O 1
ATOM 1042 N N . ARG A 1 129 ? -21.672 21.422 14.617 1 91 129 ARG A N 1
ATOM 1043 C CA . ARG A 1 129 ? -22.938 20.672 14.688 1 91 129 ARG A CA 1
ATOM 1044 C C . ARG A 1 129 ? -23.438 20.594 16.125 1 91 129 ARG A C 1
ATOM 1046 O O . ARG A 1 129 ? -22.641 20.609 17.078 1 91 129 ARG A O 1
ATOM 1053 N N . PRO A 1 130 ? -24.812 20.594 16.188 1 93.31 130 PRO A N 1
ATOM 1054 C CA . PRO A 1 130 ? -25.344 20.359 17.531 1 93.31 130 PRO A CA 1
ATOM 1055 C C . PRO A 1 130 ? -24.906 19.016 18.109 1 93.31 130 PRO A C 1
ATOM 1057 O O . PRO A 1 130 ? -24.719 18.062 17.359 1 93.31 130 PRO A O 1
ATOM 1060 N N . ALA A 1 131 ? -24.828 19 19.422 1 91.94 131 ALA A N 1
ATOM 1061 C CA . ALA A 1 131 ? -24.328 17.828 20.141 1 91.94 131 ALA A CA 1
ATOM 1062 C C . ALA A 1 131 ? -25.172 16.594 19.844 1 91.94 131 ALA A C 1
ATOM 1064 O O . ALA A 1 131 ? -24.641 15.477 19.781 1 91.94 131 ALA A O 1
ATOM 1065 N N . TYR A 1 132 ? -26.422 16.781 19.578 1 92.88 132 TYR A N 1
ATOM 1066 C CA . TYR A 1 132 ? -27.312 15.633 19.422 1 92.88 132 TYR A CA 1
ATOM 1067 C C . TYR A 1 132 ? -27.078 14.938 18.078 1 92.88 132 TYR A C 1
ATOM 1069 O O . TYR A 1 132 ? -27.531 13.812 17.875 1 92.88 132 TYR A O 1
ATOM 1077 N N . GLU A 1 133 ? -26.219 15.539 17.266 1 93.5 133 GLU A N 1
ATOM 1078 C CA . GLU A 1 133 ? -25.938 14.953 15.953 1 93.5 133 GLU A CA 1
ATOM 1079 C C . GLU A 1 133 ? -24.672 14.086 16 1 93.5 133 GLU A C 1
ATOM 1081 O O . GLU A 1 133 ? -24.375 13.367 15.055 1 93.5 133 GLU A O 1
ATOM 1086 N N . LYS A 1 134 ? -24.047 14.156 17.062 1 92.75 134 LYS A N 1
ATOM 1087 C CA . LYS A 1 134 ? -22.75 13.492 17.188 1 92.75 134 LYS A CA 1
ATOM 1088 C C . LYS A 1 134 ? -22.875 11.992 16.922 1 92.75 134 LYS A C 1
ATOM 1090 O O . LYS A 1 134 ? -22.062 11.406 16.219 1 92.75 134 LYS A O 1
ATOM 1095 N N . PRO A 1 135 ? -23.938 11.359 17.422 1 93.25 135 PRO A N 1
ATOM 1096 C CA . PRO A 1 135 ? -24.078 9.922 17.141 1 93.25 135 PRO A CA 1
ATOM 1097 C C . PRO A 1 135 ? -24.281 9.633 15.648 1 93.25 135 PRO A C 1
ATOM 1099 O O . PRO A 1 135 ? -23.797 8.617 15.148 1 93.25 135 PRO A O 1
ATOM 1102 N N . MET A 1 136 ? -24.922 10.461 15.023 1 93.5 136 MET A N 1
ATOM 1103 C CA . MET A 1 136 ? -25.141 10.289 13.594 1 93.5 136 MET A CA 1
ATOM 1104 C C . MET A 1 136 ? -23.828 10.477 12.82 1 93.5 136 MET A C 1
ATOM 1106 O O . MET A 1 136 ? -23.547 9.719 11.883 1 93.5 136 MET A O 1
ATOM 1110 N N . VAL A 1 137 ? -23.125 11.469 13.219 1 92.56 137 VAL A N 1
ATOM 1111 C CA . VAL A 1 137 ? -21.828 11.719 12.602 1 92.56 137 VAL A CA 1
ATOM 1112 C C . VAL A 1 137 ? -20.906 10.516 12.797 1 92.56 137 VAL A C 1
ATOM 1114 O O . VAL A 1 137 ? -20.25 10.062 11.859 1 92.56 137 VAL A O 1
ATOM 1117 N N . LYS A 1 138 ? -20.906 10.023 13.961 1 93.69 138 LYS A N 1
ATOM 1118 C CA . LYS A 1 138 ? -20.125 8.836 14.273 1 93.69 138 LYS A CA 1
ATOM 1119 C C . LYS A 1 138 ? -20.531 7.656 13.398 1 93.69 138 LYS A C 1
ATOM 1121 O O . LYS A 1 138 ? -19.672 6.957 12.852 1 93.69 138 LYS A O 1
ATOM 1126 N N . GLY A 1 139 ? -21.828 7.441 13.25 1 93.56 139 GLY A N 1
ATOM 1127 C CA . GLY A 1 139 ? -22.328 6.363 12.414 1 93.56 139 GLY A CA 1
ATOM 1128 C C . GLY A 1 139 ? -21.906 6.48 10.961 1 93.56 139 GLY A C 1
ATOM 1129 O O . GLY A 1 139 ? -21.5 5.488 10.352 1 93.56 139 GLY A O 1
ATOM 1130 N N . PHE A 1 140 ? -21.922 7.672 10.5 1 91.5 140 PHE A N 1
ATOM 1131 C CA . PHE A 1 140 ? -21.562 7.922 9.109 1 91.5 140 PHE A CA 1
ATOM 1132 C C . PHE A 1 140 ? -20.078 7.695 8.883 1 91.5 140 PHE A C 1
ATOM 1134 O O . PHE A 1 140 ? -19.672 7.062 7.906 1 91.5 140 PHE A O 1
ATOM 1141 N N . ILE A 1 141 ? -19.297 8.188 9.773 1 90.12 141 ILE A N 1
ATOM 1142 C CA . ILE A 1 141 ? -17.844 8.078 9.656 1 90.12 141 ILE A CA 1
ATOM 1143 C C . ILE A 1 141 ? -17.438 6.613 9.727 1 90.12 141 ILE A C 1
ATOM 1145 O O . ILE A 1 141 ? -16.641 6.145 8.898 1 90.12 141 ILE A O 1
ATOM 1149 N N . LEU A 1 142 ? -18 5.918 10.648 1 93.38 142 LEU A N 1
ATOM 1150 C CA . LEU A 1 142 ? -17.688 4.504 10.812 1 93.38 142 LEU A CA 1
ATOM 1151 C C . LEU A 1 142 ? -18.078 3.715 9.562 1 93.38 142 LEU A C 1
ATOM 1153 O O . LEU A 1 142 ? -17.297 2.891 9.078 1 93.38 142 LEU A O 1
ATOM 1157 N N . ALA A 1 143 ? -19.234 4.008 9.062 1 93.31 143 ALA A N 1
ATOM 1158 C CA . ALA A 1 143 ? -19.719 3.303 7.875 1 93.31 143 ALA A CA 1
ATOM 1159 C C . ALA A 1 143 ? -18.797 3.559 6.68 1 93.31 143 ALA A C 1
ATOM 1161 O O . ALA A 1 143 ? -18.438 2.627 5.961 1 93.31 143 ALA A O 1
ATOM 1162 N N . GLU A 1 144 ? -18.469 4.754 6.551 1 90.25 144 GLU A N 1
ATOM 1163 C CA . GLU A 1 144 ? -17.625 5.137 5.414 1 90.25 144 GLU A CA 1
ATOM 1164 C C . GLU A 1 144 ? -16.234 4.52 5.516 1 90.25 144 GLU A C 1
ATOM 1166 O O . GLU A 1 144 ? -15.758 3.908 4.559 1 90.25 144 GLU A O 1
ATOM 1171 N N . LEU A 1 145 ? -15.602 4.617 6.645 1 92.06 145 LEU A N 1
ATOM 1172 C CA . LEU A 1 145 ? -14.227 4.148 6.816 1 92.06 145 LEU A CA 1
ATOM 1173 C C . LEU A 1 145 ? -14.164 2.625 6.805 1 92.06 145 LEU A C 1
ATOM 1175 O O . LEU A 1 145 ? -13.234 2.043 6.25 1 92.06 145 LEU A O 1
ATOM 1179 N N . LYS A 1 146 ? -15.188 2.006 7.34 1 92.75 146 LYS A N 1
ATOM 1180 C CA . LYS A 1 146 ? -15.219 0.545 7.332 1 92.75 146 LYS A CA 1
ATOM 1181 C C . LYS A 1 146 ? -15.43 0.01 5.918 1 92.75 146 LYS A C 1
ATOM 1183 O O . LYS A 1 146 ? -14.859 -1.015 5.547 1 92.75 146 LYS A O 1
ATOM 1188 N N . THR A 1 147 ? -16.25 0.66 5.176 1 92.06 147 THR A N 1
ATOM 1189 C CA . THR A 1 147 ? -16.469 0.283 3.781 1 92.06 147 THR A CA 1
ATOM 1190 C C . THR A 1 147 ? -15.18 0.436 2.979 1 92.06 147 THR A C 1
ATOM 1192 O O . THR A 1 147 ? -14.82 -0.444 2.189 1 92.06 147 THR A O 1
ATOM 1195 N N . GLN A 1 148 ? -14.531 1.507 3.238 1 91 148 GLN A N 1
ATOM 1196 C CA . GLN A 1 148 ? -13.258 1.752 2.566 1 91 148 GLN A CA 1
ATOM 1197 C C . GLN A 1 148 ? -12.242 0.653 2.885 1 91 148 GLN A C 1
ATOM 1199 O O . GLN A 1 148 ? -11.586 0.127 1.983 1 91 148 GLN A O 1
ATOM 1204 N N . LEU A 1 149 ? -12.102 0.256 4.137 1 92.06 149 LEU A N 1
ATOM 1205 C CA . LEU A 1 149 ? -11.164 -0.769 4.578 1 92.06 149 LEU A CA 1
ATOM 1206 C C . LEU A 1 149 ? -11.523 -2.129 3.992 1 92.06 149 LEU A C 1
ATOM 1208 O O . LEU A 1 149 ? -10.641 -2.916 3.645 1 92.06 149 LEU A O 1
ATOM 1212 N N . PHE A 1 150 ? -12.828 -2.357 3.908 1 88.44 150 PHE A N 1
ATOM 1213 C CA . PHE A 1 150 ? -13.305 -3.623 3.355 1 88.44 150 PHE A CA 1
ATOM 1214 C C . PHE A 1 150 ? -12.859 -3.779 1.906 1 88.44 150 PHE A C 1
ATOM 1216 O O . PHE A 1 150 ? -12.305 -4.816 1.53 1 88.44 150 PHE A O 1
ATOM 1223 N N . PHE A 1 151 ? -13 -2.75 1.15 1 86.12 151 PHE A N 1
ATOM 1224 C CA . PHE A 1 151 ? -12.727 -2.836 -0.28 1 86.12 151 PHE A CA 1
ATOM 1225 C C . PHE A 1 151 ? -11.227 -2.762 -0.549 1 86.12 151 PHE A C 1
ATOM 1227 O O . PHE A 1 151 ? -10.75 -3.256 -1.573 1 86.12 151 PHE A O 1
ATOM 1234 N N . GLN A 1 152 ? -10.477 -2.205 0.388 1 86.44 152 GLN A N 1
ATOM 1235 C CA . GLN A 1 152 ? -9.016 -2.199 0.279 1 86.44 152 GLN A CA 1
ATOM 1236 C C . GLN A 1 152 ? -8.43 -3.549 0.677 1 86.44 152 GLN A C 1
ATOM 1238 O O . GLN A 1 152 ? -7.301 -3.875 0.301 1 86.44 152 GLN A O 1
ATOM 1243 N N . GLY A 1 153 ? -9.148 -4.324 1.493 1 84.12 153 GLY A N 1
ATOM 1244 C CA . GLY A 1 153 ? -8.727 -5.66 1.88 1 84.12 153 GLY A CA 1
ATOM 1245 C C . GLY A 1 153 ? -8.414 -5.785 3.359 1 84.12 153 GLY A C 1
ATOM 1246 O O . GLY A 1 153 ? -8.602 -6.848 3.953 1 84.12 153 GLY A O 1
ATOM 1247 N N . LEU A 1 154 ? -7.984 -4.727 4.039 1 86.06 154 LEU A N 1
ATOM 1248 C CA . LEU A 1 154 ? -7.598 -4.762 5.445 1 86.06 154 LEU A CA 1
ATOM 1249 C C . LEU A 1 154 ? -8.789 -5.094 6.332 1 86.06 154 LEU A C 1
ATOM 1251 O O . LEU A 1 154 ? -8.641 -5.738 7.371 1 86.06 154 LEU A O 1
ATOM 1255 N N . GLY A 1 155 ? -9.969 -4.637 5.906 1 84.94 155 GLY A N 1
ATOM 1256 C CA . GLY A 1 155 ? -11.172 -4.867 6.695 1 84.94 155 GLY A CA 1
ATOM 1257 C C . GLY A 1 155 ? -11.586 -6.328 6.738 1 84.94 155 GLY A C 1
ATOM 1258 O O . GLY A 1 155 ? -12.438 -6.711 7.539 1 84.94 155 GLY A O 1
ATOM 1259 N N . ARG A 1 156 ? -10.922 -7.121 5.922 1 85.25 156 ARG A N 1
ATOM 1260 C CA . ARG A 1 156 ? -11.273 -8.531 5.824 1 85.25 156 ARG A CA 1
ATOM 1261 C C . ARG A 1 156 ? -10.242 -9.406 6.539 1 85.25 156 ARG A C 1
ATOM 1263 O O . ARG A 1 156 ? -10.367 -10.625 6.562 1 85.25 156 ARG A O 1
ATOM 1270 N N . MET A 1 157 ? -9.273 -8.781 7.125 1 85.5 157 MET A N 1
ATOM 1271 C CA . MET A 1 157 ? -8.227 -9.469 7.867 1 85.5 157 MET A CA 1
ATOM 1272 C C . MET A 1 157 ? -8.516 -9.469 9.359 1 85.5 157 MET A C 1
ATOM 1274 O O . MET A 1 157 ? -9.211 -8.578 9.859 1 85.5 157 MET A O 1
ATOM 1278 N N . LYS A 1 158 ? -7.941 -10.477 9.992 1 86.75 158 LYS A N 1
ATOM 1279 C CA . LYS A 1 158 ? -7.992 -10.453 11.453 1 86.75 158 LYS A CA 1
ATOM 1280 C C . LYS A 1 158 ? -7.227 -9.258 12.008 1 86.75 158 LYS A C 1
ATOM 1282 O O . LYS A 1 158 ? -6.168 -8.898 11.5 1 86.75 158 LYS A O 1
ATOM 1287 N N . ALA A 1 159 ? -7.805 -8.594 13.078 1 86.69 159 ALA A N 1
ATOM 1288 C CA . ALA A 1 159 ? -7.215 -7.395 13.68 1 86.69 159 ALA A CA 1
ATOM 1289 C C . ALA A 1 159 ? -5.75 -7.625 14.031 1 86.69 159 ALA A C 1
ATOM 1291 O O . ALA A 1 159 ? -4.898 -6.773 13.766 1 86.69 159 ALA A O 1
ATOM 1292 N N . GLU A 1 160 ? -5.453 -8.805 14.57 1 90.12 160 GLU A N 1
ATOM 1293 C CA . GLU A 1 160 ? -4.086 -9.125 14.984 1 90.12 160 GLU A CA 1
ATOM 1294 C C . GLU A 1 160 ? -3.139 -9.148 13.789 1 90.12 160 GLU A C 1
ATOM 1296 O O . GLU A 1 160 ? -1.985 -8.727 13.898 1 90.12 160 GLU A O 1
ATOM 1301 N N . ASN A 1 161 ? -3.613 -9.586 12.656 1 89.88 161 ASN A N 1
ATOM 1302 C CA . ASN A 1 161 ? -2.797 -9.648 11.445 1 89.88 161 ASN A CA 1
ATOM 1303 C C . ASN A 1 161 ? -2.525 -8.266 10.875 1 89.88 161 ASN A C 1
ATOM 1305 O O . ASN A 1 161 ? -1.431 -7.996 10.383 1 89.88 161 ASN A O 1
ATOM 1309 N N . VAL A 1 162 ? -3.559 -7.418 10.984 1 92.81 162 VAL A N 1
ATOM 1310 C CA . VAL A 1 162 ? -3.402 -6.051 10.5 1 92.81 162 VAL A CA 1
ATOM 1311 C C . VAL A 1 162 ? -2.357 -5.32 11.336 1 92.81 162 VAL A C 1
ATOM 1313 O O . VAL A 1 162 ? -1.461 -4.668 10.797 1 92.81 162 VAL A O 1
ATOM 1316 N N . GLU A 1 163 ? -2.467 -5.449 12.656 1 94.31 163 GLU A N 1
ATOM 1317 C CA . GLU A 1 163 ? -1.534 -4.77 13.547 1 94.31 163 GLU A CA 1
ATOM 1318 C C . GLU A 1 163 ? -0.119 -5.32 13.391 1 94.31 163 GLU A C 1
ATOM 1320 O O . GLU A 1 163 ? 0.854 -4.562 13.43 1 94.31 163 GLU A O 1
ATOM 1325 N N . GLU A 1 164 ? 0.005 -6.59 13.164 1 94.88 164 GLU A N 1
ATOM 1326 C CA . GLU A 1 164 ? 1.308 -7.207 12.93 1 94.88 164 GLU A CA 1
ATOM 1327 C C . GLU A 1 164 ? 1.951 -6.668 11.656 1 94.88 164 GLU A C 1
ATOM 1329 O O . GLU A 1 164 ? 3.156 -6.402 11.625 1 94.88 164 GLU A O 1
ATOM 1334 N N . GLU A 1 165 ? 1.131 -6.543 10.641 1 94.56 165 GLU A N 1
ATOM 1335 C CA . GLU A 1 165 ? 1.661 -6.012 9.391 1 94.56 165 GLU A CA 1
ATOM 1336 C C . GLU A 1 165 ? 2.084 -4.555 9.547 1 94.56 165 GLU A C 1
ATOM 1338 O O . GLU A 1 165 ? 3.088 -4.129 8.969 1 94.56 165 GLU A O 1
ATOM 1343 N N . PHE A 1 166 ? 1.339 -3.783 10.305 1 96.69 166 PHE A N 1
ATOM 1344 C CA . PHE A 1 166 ? 1.719 -2.402 10.578 1 96.69 166 PHE A CA 1
ATOM 1345 C C . PHE A 1 166 ? 3.062 -2.344 11.297 1 96.69 166 PHE A C 1
ATOM 1347 O O . PHE A 1 166 ? 3.924 -1.533 10.945 1 96.69 166 PHE A O 1
ATOM 1354 N N . ILE A 1 167 ? 3.248 -3.234 12.266 1 97.19 167 ILE A N 1
ATOM 1355 C CA . ILE A 1 167 ? 4.496 -3.312 13.016 1 97.19 167 ILE A CA 1
ATOM 1356 C C . ILE A 1 167 ? 5.645 -3.668 12.07 1 97.19 167 ILE A C 1
ATOM 1358 O O . ILE A 1 167 ? 6.738 -3.113 12.172 1 97.19 167 ILE A O 1
ATOM 1362 N N . ARG A 1 168 ? 5.391 -4.523 11.164 1 96.31 168 ARG A N 1
ATOM 1363 C CA . ARG A 1 168 ? 6.406 -4.879 10.172 1 96.31 168 ARG A CA 1
ATOM 1364 C C . ARG A 1 168 ? 6.785 -3.674 9.32 1 96.31 168 ARG A C 1
ATOM 1366 O O . ARG A 1 168 ? 7.949 -3.518 8.938 1 96.31 168 ARG A O 1
ATOM 1373 N N . HIS A 1 169 ? 5.805 -2.863 8.961 1 97.75 169 HIS A N 1
ATOM 1374 C CA . HIS A 1 169 ? 6.098 -1.632 8.234 1 97.75 169 HIS A CA 1
ATOM 1375 C C . HIS A 1 169 ? 7.004 -0.716 9.055 1 97.75 169 HIS A C 1
ATOM 1377 O O . HIS A 1 169 ? 7.949 -0.135 8.523 1 97.75 169 HIS A O 1
ATOM 1383 N N . LEU A 1 170 ? 6.684 -0.621 10.352 1 98.31 170 LEU A N 1
ATOM 1384 C CA . LEU A 1 170 ? 7.512 0.198 11.234 1 98.31 170 LEU A CA 1
ATOM 1385 C C . LEU A 1 170 ? 8.93 -0.361 11.32 1 98.31 170 LEU A C 1
ATOM 1387 O O . LEU A 1 170 ? 9.898 0.396 11.305 1 98.31 170 LEU A O 1
ATOM 1391 N N . ASP A 1 171 ? 9.031 -1.673 11.359 1 97.88 171 ASP A N 1
ATOM 1392 C CA . ASP A 1 171 ? 10.344 -2.314 11.422 1 97.88 171 ASP A CA 1
ATOM 1393 C C . ASP A 1 171 ? 11.156 -2.023 10.164 1 97.88 171 ASP A C 1
ATOM 1395 O O . ASP A 1 171 ? 12.367 -1.803 10.242 1 97.88 171 ASP A O 1
ATOM 1399 N N . ARG A 1 172 ? 10.539 -2.023 9.055 1 97.44 172 ARG A N 1
ATOM 1400 C CA . ARG A 1 172 ? 11.203 -1.729 7.785 1 97.44 172 ARG A CA 1
ATOM 1401 C C . ARG A 1 172 ? 11.727 -0.296 7.762 1 97.44 172 ARG A C 1
ATOM 1403 O O . ARG A 1 172 ? 12.867 -0.05 7.363 1 97.44 172 ARG A O 1
ATOM 1410 N N . ILE A 1 173 ? 10.836 0.625 8.164 1 98.56 173 ILE A N 1
ATOM 1411 C CA . ILE A 1 173 ? 11.234 2.029 8.203 1 98.56 173 ILE A CA 1
ATOM 1412 C C . ILE A 1 173 ? 12.406 2.203 9.172 1 98.56 173 ILE A C 1
ATOM 1414 O O . ILE A 1 173 ? 13.398 2.861 8.836 1 98.56 173 ILE A O 1
ATOM 1418 N N . GLU A 1 174 ? 12.258 1.563 10.344 1 98.62 174 GLU A N 1
ATOM 1419 C CA . GLU A 1 174 ? 13.312 1.621 11.352 1 98.62 174 GLU A CA 1
ATOM 1420 C C . GLU A 1 174 ? 14.633 1.089 10.805 1 98.62 174 GLU A C 1
ATOM 1422 O O . GLU A 1 174 ? 15.695 1.649 11.078 1 98.62 174 GLU A O 1
ATOM 1427 N N . GLN A 1 175 ? 14.562 -0.002 10.102 1 98.25 175 GLN A N 1
ATOM 1428 C CA . GLN A 1 175 ? 15.75 -0.619 9.523 1 98.25 175 GLN A CA 1
ATOM 1429 C C . GLN A 1 175 ? 16.422 0.314 8.523 1 98.25 175 GLN A C 1
ATOM 1431 O O . GLN A 1 175 ? 17.641 0.477 8.547 1 98.25 175 GLN A O 1
ATOM 1436 N N . VAL A 1 176 ? 15.688 0.931 7.656 1 97.94 176 VAL A N 1
ATOM 1437 C CA . VAL A 1 176 ? 16.234 1.847 6.664 1 97.94 176 VAL A CA 1
ATOM 1438 C C . VAL A 1 176 ? 16.891 3.041 7.363 1 97.94 176 VAL A C 1
ATOM 1440 O O . VAL A 1 176 ? 18 3.436 7.031 1 97.94 176 VAL A O 1
ATOM 1443 N N . LEU A 1 177 ? 16.203 3.523 8.359 1 98.31 177 LEU A N 1
ATOM 1444 C CA . LEU A 1 177 ? 16.656 4.719 9.055 1 98.31 177 LEU A CA 1
ATOM 1445 C C . LEU A 1 177 ? 17.844 4.402 9.961 1 98.31 177 LEU A C 1
ATOM 1447 O O . LEU A 1 177 ? 18.562 5.305 10.406 1 98.31 177 LEU A O 1
ATOM 1451 N N . SER A 1 178 ? 18.047 3.141 10.258 1 97.69 178 SER A N 1
ATOM 1452 C CA . SER A 1 178 ? 19.203 2.75 11.047 1 97.69 178 SER A CA 1
ATOM 1453 C C . SER A 1 178 ? 20.5 2.898 10.242 1 97.69 178 SER A C 1
ATOM 1455 O O . SER A 1 178 ? 21.578 2.969 10.812 1 97.69 178 SER A O 1
ATOM 1457 N N . GLN A 1 179 ? 20.375 2.973 8.945 1 95.75 179 GLN A N 1
ATOM 1458 C CA . GLN A 1 179 ? 21.547 3.023 8.078 1 95.75 179 GLN A CA 1
ATOM 1459 C C . GLN A 1 179 ? 21.672 4.379 7.391 1 95.75 179 GLN A C 1
ATOM 1461 O O . GLN A 1 179 ? 22.672 4.668 6.738 1 95.75 179 GLN A O 1
ATOM 1466 N N . SER A 1 180 ? 20.656 5.184 7.484 1 95.5 180 SER A N 1
ATOM 1467 C CA . SER A 1 180 ? 20.625 6.484 6.828 1 95.5 180 SER A CA 1
ATOM 1468 C C . SER A 1 180 ? 19.766 7.477 7.605 1 95.5 180 SER A C 1
ATOM 1470 O O . SER A 1 180 ? 18.797 7.082 8.258 1 95.5 180 SER A O 1
ATOM 1472 N N . GLU A 1 181 ? 20.109 8.719 7.516 1 96.62 181 GLU A N 1
ATOM 1473 C CA . GLU A 1 181 ? 19.359 9.773 8.203 1 96.62 181 GLU A CA 1
ATOM 1474 C C . GLU A 1 181 ? 17.984 9.984 7.57 1 96.62 181 GLU A C 1
ATOM 1476 O O . GLU A 1 181 ? 17.062 10.477 8.227 1 96.62 181 GLU A O 1
ATOM 1481 N N . TRP A 1 182 ? 17.938 9.68 6.32 1 98.25 182 TRP A N 1
ATOM 1482 C CA . TRP A 1 182 ? 16.719 9.875 5.547 1 98.25 182 TRP A CA 1
ATOM 1483 C C . TRP A 1 182 ? 16.328 8.594 4.812 1 98.25 182 TRP A C 1
ATOM 1485 O O . TRP A 1 182 ? 17.125 7.668 4.707 1 98.25 182 TRP A O 1
ATOM 1495 N N . LEU A 1 183 ? 15.141 8.523 4.371 1 98.25 183 LEU A N 1
ATOM 1496 C CA . LEU A 1 183 ? 14.648 7.305 3.734 1 98.25 183 LEU A CA 1
ATOM 1497 C C . LEU A 1 183 ? 15.336 7.086 2.389 1 98.25 183 LEU A C 1
ATOM 1499 O O . LEU A 1 183 ? 15.523 5.941 1.964 1 98.25 183 LEU A O 1
ATOM 1503 N N . VAL A 1 184 ? 15.594 8.227 1.673 1 97.75 184 VAL A N 1
ATOM 1504 C CA . VAL A 1 184 ? 16.281 8.141 0.39 1 97.75 184 VAL A CA 1
ATOM 1505 C C . VAL A 1 184 ? 17.391 9.188 0.328 1 97.75 184 VAL A C 1
ATOM 1507 O O . VAL A 1 184 ? 17.141 10.383 0.511 1 97.75 184 VAL A O 1
ATOM 1510 N N . GLY A 1 185 ? 18.562 8.758 0.072 1 95.31 185 GLY A N 1
ATOM 1511 C CA . GLY A 1 185 ? 19.672 9.68 -0.131 1 95.31 185 GLY A CA 1
ATOM 1512 C C . GLY A 1 185 ? 20.125 10.375 1.144 1 95.31 185 GLY A C 1
ATOM 1513 O O . GLY A 1 185 ? 20 9.812 2.234 1 95.31 185 GLY A O 1
ATOM 1514 N N . ASN A 1 186 ? 20.703 11.555 0.957 1 95.94 186 ASN A N 1
ATOM 1515 C CA . ASN A 1 186 ? 21.359 12.219 2.078 1 95.94 186 ASN A CA 1
ATOM 1516 C C . ASN A 1 186 ? 20.625 13.492 2.488 1 95.94 186 ASN A C 1
ATOM 1518 O O . ASN A 1 186 ? 21.172 14.305 3.238 1 95.94 186 ASN A O 1
ATOM 1522 N N . SER A 1 187 ? 19.484 13.664 2.016 1 96.5 187 SER A N 1
ATOM 1523 C CA . SER A 1 187 ? 18.656 14.82 2.371 1 96.5 187 SER A CA 1
ATOM 1524 C C . SER A 1 187 ? 17.188 14.438 2.455 1 96.5 187 SER A C 1
ATOM 1526 O O . SER A 1 187 ? 16.781 13.391 1.933 1 96.5 187 SER A O 1
ATOM 1528 N N . GLN A 1 188 ? 16.422 15.273 3.184 1 97.81 188 GLN A N 1
ATOM 1529 C CA . GLN A 1 188 ? 14.984 15.078 3.236 1 97.81 188 GLN A CA 1
ATOM 1530 C C . GLN A 1 188 ? 14.359 15.18 1.844 1 97.81 188 GLN A C 1
ATOM 1532 O O . GLN A 1 188 ? 14.742 16.047 1.05 1 97.81 188 GLN A O 1
ATOM 1537 N N . THR A 1 189 ? 13.531 14.289 1.49 1 98.25 189 THR A N 1
ATOM 1538 C CA . THR A 1 189 ? 12.82 14.289 0.221 1 98.25 189 THR A CA 1
ATOM 1539 C C . THR A 1 189 ? 11.32 14.086 0.446 1 98.25 189 THR A C 1
ATOM 1541 O O . THR A 1 189 ? 10.859 14.039 1.589 1 98.25 189 THR A O 1
ATOM 1544 N N . ILE A 1 190 ? 10.555 13.938 -0.612 1 98.81 190 ILE A N 1
ATOM 1545 C CA . ILE A 1 190 ? 9.117 13.688 -0.559 1 98.81 190 ILE A CA 1
ATOM 1546 C C . ILE A 1 190 ? 8.852 12.352 0.139 1 98.81 190 ILE A C 1
ATOM 1548 O O . ILE A 1 190 ? 7.797 12.156 0.744 1 98.81 190 ILE A O 1
ATOM 1552 N N . ALA A 1 191 ? 9.844 11.414 0.059 1 98.75 191 ALA A N 1
ATOM 1553 C CA . ALA A 1 191 ? 9.711 10.125 0.746 1 98.75 191 ALA A CA 1
ATOM 1554 C C . ALA A 1 191 ? 9.5 10.328 2.244 1 98.75 191 ALA A C 1
ATOM 1556 O O . ALA A 1 191 ? 8.562 9.766 2.822 1 98.75 191 ALA A O 1
ATOM 1557 N N . ASP A 1 192 ? 10.312 11.148 2.818 1 98.81 192 ASP A N 1
ATOM 1558 C CA . ASP A 1 192 ? 10.25 11.414 4.254 1 98.81 192 ASP A CA 1
ATOM 1559 C C . ASP A 1 192 ? 8.953 12.125 4.625 1 98.81 192 ASP A C 1
ATOM 1561 O O . ASP A 1 192 ? 8.297 11.758 5.602 1 98.81 192 ASP A O 1
ATOM 1565 N N . ILE A 1 193 ? 8.594 13.086 3.852 1 98.75 193 ILE A N 1
ATOM 1566 C CA . ILE A 1 193 ? 7.453 13.938 4.156 1 98.75 193 ILE A CA 1
ATOM 1567 C C . ILE A 1 193 ? 6.164 13.117 4.07 1 98.75 193 ILE A C 1
ATOM 1569 O O . ILE A 1 193 ? 5.289 13.234 4.934 1 98.75 193 ILE A O 1
ATOM 1573 N N . ALA A 1 194 ? 6.09 12.289 3.039 1 98.81 194 ALA A N 1
ATOM 1574 C CA . ALA A 1 194 ? 4.891 11.477 2.863 1 98.81 194 ALA A CA 1
ATOM 1575 C C . ALA A 1 194 ? 4.738 10.477 4.004 1 98.81 194 ALA A C 1
ATOM 1577 O O . ALA A 1 194 ? 3.641 10.305 4.543 1 98.81 194 ALA A O 1
ATOM 1578 N N . VAL A 1 195 ? 5.809 9.805 4.395 1 98.81 195 VAL A N 1
ATOM 1579 C CA . VAL A 1 195 ? 5.75 8.781 5.426 1 98.81 195 VAL A CA 1
ATOM 1580 C C . VAL A 1 195 ? 5.457 9.422 6.781 1 98.81 195 VAL A C 1
ATOM 1582 O O . VAL A 1 195 ? 4.625 8.93 7.543 1 98.81 195 VAL A O 1
ATOM 1585 N N . VAL A 1 196 ? 6.074 10.555 7.078 1 98.38 196 VAL A N 1
ATOM 1586 C CA . VAL A 1 196 ? 5.891 11.211 8.375 1 98.38 196 VAL A CA 1
ATOM 1587 C C . VAL A 1 196 ? 4.465 11.75 8.477 1 98.38 196 VAL A C 1
ATOM 1589 O O . VAL A 1 196 ? 3.885 11.773 9.57 1 98.38 196 VAL A O 1
ATOM 1592 N N . ALA A 1 197 ? 3.914 12.172 7.363 1 98.06 197 ALA A N 1
ATOM 1593 C CA . ALA A 1 197 ? 2.541 12.672 7.391 1 98.06 197 ALA A CA 1
ATOM 1594 C C . ALA A 1 197 ? 1.571 11.586 7.84 1 98.06 197 ALA A C 1
ATOM 1596 O O . ALA A 1 197 ? 0.667 11.844 8.641 1 98.06 197 ALA A O 1
ATOM 1597 N N . GLN A 1 198 ? 1.774 10.375 7.359 1 98.06 198 GLN A N 1
ATOM 1598 C CA . GLN A 1 198 ? 0.917 9.258 7.742 1 98.06 198 GLN A CA 1
ATOM 1599 C C . GLN A 1 198 ? 1.166 8.844 9.188 1 98.06 198 GLN A C 1
ATOM 1601 O O . GLN A 1 198 ? 0.228 8.734 9.984 1 98.06 198 GLN A O 1
ATOM 1606 N N . LEU A 1 199 ? 2.438 8.633 9.531 1 98 199 LEU A N 1
ATOM 1607 C CA . LEU A 1 199 ? 2.777 8.211 10.891 1 98 199 LEU A CA 1
ATOM 1608 C C . LEU A 1 199 ? 2.426 9.289 11.898 1 98 199 LEU A C 1
ATOM 1610 O O . LEU A 1 199 ? 2.041 8.984 13.031 1 98 199 LEU A O 1
ATOM 1614 N N . GLY A 1 200 ? 2.627 10.523 11.484 1 96.56 200 GLY A N 1
ATOM 1615 C CA . GLY A 1 200 ? 2.309 11.633 12.375 1 96.56 200 GLY A CA 1
ATOM 1616 C C . GLY A 1 200 ? 0.86 11.641 12.82 1 96.56 200 GLY A C 1
ATOM 1617 O O . GLY A 1 200 ? 0.564 11.961 13.977 1 96.56 200 GLY A O 1
ATOM 1618 N N . GLU A 1 201 ? -0.043 11.352 11.93 1 95.06 201 GLU A N 1
ATOM 1619 C CA . GLU A 1 201 ? -1.451 11.289 12.312 1 95.06 201 GLU A CA 1
ATOM 1620 C C . GLU A 1 201 ? -1.71 10.148 13.289 1 95.06 201 GLU A C 1
ATOM 1622 O O . GLU A 1 201 ? -2.518 10.289 14.211 1 95.06 201 GLU A O 1
ATOM 1627 N N . VAL A 1 202 ? -1.021 9.023 13.086 1 95.5 202 VAL A N 1
ATOM 1628 C CA . VAL A 1 202 ? -1.14 7.902 14.016 1 95.5 202 VAL A CA 1
ATOM 1629 C C . VAL A 1 202 ? -0.615 8.312 15.391 1 95.5 202 VAL A C 1
ATOM 1631 O O . VAL A 1 202 ? -1.254 8.039 16.406 1 95.5 202 VAL A O 1
ATOM 1634 N N . ILE A 1 203 ? 0.517 8.961 15.383 1 95.81 203 ILE A N 1
ATOM 1635 C CA . ILE A 1 203 ? 1.144 9.398 16.625 1 95.81 203 ILE A CA 1
ATOM 1636 C C . ILE A 1 203 ? 0.22 10.367 17.344 1 95.81 203 ILE A C 1
ATOM 1638 O O . ILE A 1 203 ? 0.057 10.289 18.578 1 95.81 203 ILE A O 1
ATOM 1642 N N . ARG A 1 204 ? -0.368 11.195 16.641 1 92.62 204 ARG A N 1
ATOM 1643 C CA . ARG A 1 204 ? -1.213 12.242 17.219 1 92.62 204 ARG A CA 1
ATOM 1644 C C . ARG A 1 204 ? -2.486 11.648 17.812 1 92.62 204 ARG A C 1
ATOM 1646 O O . ARG A 1 204 ? -2.996 12.156 18.812 1 92.62 204 ARG A O 1
ATOM 1653 N N . THR A 1 205 ? -2.965 10.562 17.266 1 91.75 205 THR A N 1
ATOM 1654 C CA . THR A 1 205 ? -4.34 10.195 17.578 1 91.75 205 THR A CA 1
ATOM 1655 C C . THR A 1 205 ? -4.383 8.883 18.359 1 91.75 205 THR A C 1
ATOM 1657 O O . THR A 1 205 ? -5.41 8.539 18.953 1 91.75 205 THR A O 1
ATOM 1660 N N . SER A 1 206 ? -3.324 8.094 18.297 1 92.69 206 SER A N 1
ATOM 1661 C CA . SER A 1 206 ? -3.305 6.793 18.969 1 92.69 206 SER A CA 1
ATOM 1662 C C . SER A 1 206 ? -2.217 6.734 20.031 1 92.69 206 SER A C 1
ATOM 1664 O O . SER A 1 206 ? -1.026 6.695 19.719 1 92.69 206 SER A O 1
ATOM 1666 N N . LYS A 1 207 ? -2.576 6.625 21.281 1 91.31 207 LYS A N 1
ATOM 1667 C CA . LYS A 1 207 ? -1.587 6.52 22.359 1 91.31 207 LYS A CA 1
ATOM 1668 C C . LYS A 1 207 ? -0.779 5.23 22.234 1 91.31 207 LYS A C 1
ATOM 1670 O O . LYS A 1 207 ? 0.445 5.242 22.375 1 91.31 207 LYS A O 1
ATOM 1675 N N . LYS A 1 208 ? -1.471 4.145 21.969 1 90.94 208 LYS A N 1
ATOM 1676 C CA . LYS A 1 208 ? -0.821 2.84 21.859 1 90.94 208 LYS A CA 1
ATOM 1677 C C . LYS A 1 208 ? 0.235 2.848 20.75 1 90.94 208 LYS A C 1
ATOM 1679 O O . LYS A 1 208 ? 1.393 2.502 20.984 1 90.94 208 LYS A O 1
ATOM 1684 N N . PHE A 1 209 ? -0.12 3.344 19.672 1 94.69 209 PHE A N 1
ATOM 1685 C CA . PHE A 1 209 ? 0.794 3.207 18.547 1 94.69 209 PHE A CA 1
ATOM 1686 C C . PHE A 1 209 ? 1.755 4.387 18.484 1 94.69 209 PHE A C 1
ATOM 1688 O O . PHE A 1 209 ? 2.791 4.316 17.812 1 94.69 209 PHE A O 1
ATOM 1695 N N . SER A 1 210 ? 1.318 5.453 19.141 1 96.5 210 SER A N 1
ATOM 1696 C CA . SER A 1 210 ? 2.32 6.496 19.328 1 96.5 210 SER A CA 1
ATOM 1697 C C . SER A 1 210 ? 3.562 5.945 20.031 1 96.5 210 SER A C 1
ATOM 1699 O O . SER A 1 210 ? 4.688 6.195 19.578 1 96.5 210 SER A O 1
ATOM 1701 N N . LYS A 1 211 ? 3.338 5.199 21.031 1 96.12 211 LYS A N 1
ATOM 1702 C CA . LYS A 1 211 ? 4.441 4.598 21.766 1 96.12 211 LYS A CA 1
ATOM 1703 C C . LYS A 1 211 ? 5.191 3.582 20.922 1 96.12 211 LYS A C 1
ATOM 1705 O O . LYS A 1 211 ? 6.426 3.543 20.938 1 96.12 211 LYS A O 1
ATOM 1710 N N . GLU A 1 212 ? 4.426 2.771 20.203 1 95.75 212 GLU A N 1
ATOM 1711 C CA . GLU A 1 212 ? 5.031 1.769 19.328 1 95.75 212 GLU A CA 1
ATOM 1712 C C . GLU A 1 212 ? 5.969 2.416 18.312 1 95.75 212 GLU A C 1
ATOM 1714 O O . GLU A 1 212 ? 7.027 1.871 18 1 95.75 212 GLU A O 1
ATOM 1719 N N . ILE A 1 213 ? 5.562 3.604 17.797 1 98 213 ILE A N 1
ATOM 1720 C CA . ILE A 1 213 ? 6.32 4.309 16.766 1 98 213 ILE A CA 1
ATOM 1721 C C . ILE A 1 213 ? 7.523 5.004 17.391 1 98 213 ILE A C 1
ATOM 1723 O O . ILE A 1 213 ? 8.664 4.816 16.953 1 98 213 ILE A O 1
ATOM 1727 N N . LEU A 1 214 ? 7.328 5.656 18.516 1 97.88 214 LEU A N 1
ATOM 1728 C CA . LEU A 1 214 ? 8.344 6.543 19.062 1 97.88 214 LEU A CA 1
ATOM 1729 C C . LEU A 1 214 ? 9.312 5.773 19.953 1 97.88 214 LEU A C 1
ATOM 1731 O O . LEU A 1 214 ? 10.367 6.293 20.328 1 97.88 214 LEU A O 1
ATOM 1735 N N . ASN A 1 215 ? 8.984 4.52 20.25 1 97.62 215 ASN A N 1
ATOM 1736 C CA . ASN A 1 215 ? 9.93 3.668 20.969 1 97.62 215 ASN A CA 1
ATOM 1737 C C . ASN A 1 215 ? 11.008 3.125 20.031 1 97.62 215 ASN A C 1
ATOM 1739 O O . ASN A 1 215 ? 12.008 2.566 20.5 1 97.62 215 ASN A O 1
ATOM 1743 N N . ARG A 1 216 ? 10.859 3.289 18.844 1 98.31 216 ARG A N 1
ATOM 1744 C CA . ARG A 1 216 ? 11.898 2.955 17.875 1 98.31 216 ARG A CA 1
ATOM 1745 C C . ARG A 1 216 ? 12.891 4.105 17.719 1 98.31 216 ARG A C 1
ATOM 1747 O O . ARG A 1 216 ? 12.555 5.141 17.141 1 98.31 216 ARG A O 1
ATOM 1754 N N . PRO A 1 217 ? 14.062 3.914 18.094 1 98.38 217 PRO A N 1
ATOM 1755 C CA . PRO A 1 217 ? 14.969 5.051 18.281 1 98.38 217 PRO A CA 1
ATOM 1756 C C . PRO A 1 217 ? 15.25 5.801 16.969 1 98.38 217 PRO A C 1
ATOM 1758 O O . PRO A 1 217 ? 15.336 7.031 16.969 1 98.38 217 PRO A O 1
ATOM 1761 N N . PHE A 1 218 ? 15.414 5.105 15.898 1 98.38 218 PHE A N 1
ATOM 1762 C CA . PHE A 1 218 ? 15.758 5.789 14.656 1 98.38 218 PHE A CA 1
ATOM 1763 C C . PHE A 1 218 ? 14.555 6.516 14.078 1 98.38 218 PHE A C 1
ATOM 1765 O O . PHE A 1 218 ? 14.688 7.613 13.531 1 98.38 218 PHE A O 1
ATOM 1772 N N . ILE A 1 219 ? 13.352 5.934 14.219 1 98.56 219 ILE A N 1
ATOM 1773 C CA . ILE A 1 219 ? 12.141 6.637 13.812 1 98.56 219 ILE A CA 1
ATOM 1774 C C . ILE A 1 219 ? 11.945 7.879 14.68 1 98.56 219 ILE A C 1
ATOM 1776 O O . ILE A 1 219 ? 11.586 8.945 14.18 1 98.56 219 ILE A O 1
ATOM 1780 N N . ALA A 1 220 ? 12.148 7.68 15.961 1 98.25 220 ALA A N 1
ATOM 1781 C CA . ALA A 1 220 ? 11.953 8.797 16.875 1 98.25 220 ALA A CA 1
ATOM 1782 C C . ALA A 1 220 ? 12.852 9.969 16.516 1 98.25 220 ALA A C 1
ATOM 1784 O O . ALA A 1 220 ? 12.398 11.117 16.5 1 98.25 220 ALA A O 1
ATOM 1785 N N . LEU A 1 221 ? 14.078 9.703 16.297 1 97.94 221 LEU A N 1
ATOM 1786 C CA . LEU A 1 221 ? 15.031 10.75 15.922 1 97.94 221 LEU A CA 1
ATOM 1787 C C . LEU A 1 221 ? 14.648 11.391 14.594 1 97.94 221 LEU A C 1
ATOM 1789 O O . LEU A 1 221 ? 14.68 12.617 14.453 1 97.94 221 LEU A O 1
ATOM 1793 N N . TRP A 1 222 ? 14.281 10.586 13.586 1 98.19 222 TRP A N 1
ATOM 1794 C CA . TRP A 1 222 ? 13.867 11.016 12.25 1 98.19 222 TRP A CA 1
ATOM 1795 C C . TRP A 1 222 ? 12.609 11.875 12.328 1 98.19 222 TRP A C 1
ATOM 1797 O O . TRP A 1 222 ? 12.531 12.922 11.672 1 98.19 222 TRP A O 1
ATOM 1807 N N . TYR A 1 223 ? 11.68 11.453 13.164 1 97.62 223 TYR A N 1
ATOM 1808 C CA . TYR A 1 223 ? 10.43 12.18 13.352 1 97.62 223 TYR A CA 1
ATOM 1809 C C . TYR A 1 223 ? 10.688 13.547 13.992 1 97.62 223 TYR A C 1
ATOM 1811 O O . TYR A 1 223 ? 10.102 14.547 13.57 1 97.62 223 TYR A O 1
ATOM 1819 N N . LYS A 1 224 ? 11.5 13.594 14.945 1 95.88 224 LYS A N 1
ATOM 1820 C CA . LYS A 1 224 ? 11.828 14.828 15.641 1 95.88 224 LYS A CA 1
ATOM 1821 C C . LYS A 1 224 ? 12.469 15.844 14.695 1 95.88 224 LYS A C 1
ATOM 1823 O O . LYS A 1 224 ? 12.211 17.047 14.789 1 95.88 224 LYS A O 1
ATOM 1828 N N . LYS A 1 225 ? 13.258 15.398 13.766 1 94.38 225 LYS A N 1
ATOM 1829 C CA . LYS A 1 225 ? 13.93 16.266 12.805 1 94.38 225 LYS A CA 1
ATOM 1830 C C . LYS A 1 225 ? 12.922 16.953 11.891 1 94.38 225 LYS A C 1
ATOM 1832 O O . LYS A 1 225 ? 13.18 18.047 11.375 1 94.38 225 LYS A O 1
ATOM 1837 N N . GLN A 1 226 ? 11.828 16.297 11.672 1 92.75 226 GLN A N 1
ATOM 1838 C CA . GLN A 1 226 ? 10.859 16.812 10.703 1 92.75 226 GLN A CA 1
ATOM 1839 C C . GLN A 1 226 ? 9.797 17.656 11.383 1 92.75 226 GLN A C 1
ATOM 1841 O O . GLN A 1 226 ? 9.016 18.344 10.711 1 92.75 226 GLN A O 1
ATOM 1846 N N . THR A 1 227 ? 9.656 17.5 12.633 1 83.69 227 THR A N 1
ATOM 1847 C CA . THR A 1 227 ? 8.594 18.203 13.344 1 83.69 227 THR A CA 1
ATOM 1848 C C . THR A 1 227 ? 9.172 19.25 14.289 1 83.69 227 THR A C 1
ATOM 1850 O O . THR A 1 227 ? 8.43 20.016 14.906 1 83.69 227 THR A O 1
ATOM 1853 N N . GLY A 1 228 ? 10.445 19.188 14.547 1 69.62 228 GLY A N 1
ATOM 1854 C CA . GLY A 1 228 ? 11.086 20.141 15.43 1 69.62 228 GLY A CA 1
ATOM 1855 C C . GLY A 1 228 ? 11.539 21.406 14.719 1 69.62 228 GLY A C 1
ATOM 1856 O O . GLY A 1 228 ? 11.578 21.453 13.492 1 69.62 228 GLY A O 1
ATOM 1857 N N . MET B 1 1 ? 7.16 -36.312 -1.729 1 51.31 1 MET B N 1
ATOM 1858 C CA . MET B 1 1 ? 7.359 -35 -2.338 1 51.31 1 MET B CA 1
ATOM 1859 C C . MET B 1 1 ? 6.379 -33.969 -1.766 1 51.31 1 MET B C 1
ATOM 1861 O O . MET B 1 1 ? 5.234 -34.312 -1.451 1 51.31 1 MET B O 1
ATOM 1865 N N . SER B 1 2 ? 6.723 -32.906 -1.042 1 61.28 2 SER B N 1
ATOM 1866 C CA . SER B 1 2 ? 5.82 -32.031 -0.273 1 61.28 2 SER B CA 1
ATOM 1867 C C . SER B 1 2 ? 4.672 -31.531 -1.138 1 61.28 2 SER B C 1
ATOM 1869 O O . SER B 1 2 ? 4.891 -31.109 -2.273 1 61.28 2 SER B O 1
ATOM 1871 N N . ASN B 1 3 ? 3.473 -31.984 -0.807 1 84.75 3 ASN B N 1
ATOM 1872 C CA . ASN B 1 3 ? 2.309 -31.812 -1.669 1 84.75 3 ASN B CA 1
ATOM 1873 C C . ASN B 1 3 ? 1.667 -30.438 -1.474 1 84.75 3 ASN B C 1
ATOM 1875 O O . ASN B 1 3 ? 1.002 -30.203 -0.465 1 84.75 3 ASN B O 1
ATOM 1879 N N . ILE B 1 4 ? 2.184 -29.453 -2.131 1 96.25 4 ILE B N 1
ATOM 1880 C CA . ILE B 1 4 ? 1.555 -28.141 -2.074 1 96.25 4 ILE B CA 1
ATOM 1881 C C . ILE B 1 4 ? 0.452 -28.047 -3.127 1 96.25 4 ILE B C 1
ATOM 1883 O O . ILE B 1 4 ? 0.647 -28.453 -4.277 1 96.25 4 ILE B O 1
ATOM 1887 N N . ILE B 1 5 ? -0.746 -27.625 -2.598 1 97.38 5 ILE B N 1
ATOM 1888 C CA . ILE B 1 5 ? -1.837 -27.281 -3.5 1 97.38 5 ILE B CA 1
ATOM 1889 C C . ILE B 1 5 ? -2.08 -25.766 -3.455 1 97.38 5 ILE B C 1
ATOM 1891 O O . ILE B 1 5 ? -2.258 -25.188 -2.379 1 97.38 5 ILE B O 1
ATOM 1895 N N . LEU B 1 6 ? -2 -25.141 -4.598 1 97.62 6 LEU B N 1
ATOM 1896 C CA . LEU B 1 6 ? -2.312 -23.734 -4.723 1 97.62 6 LEU B CA 1
ATOM 1897 C C . LEU B 1 6 ? -3.746 -23.531 -5.203 1 97.62 6 LEU B C 1
ATOM 1899 O O . LEU B 1 6 ? -4.078 -23.859 -6.34 1 97.62 6 LEU B O 1
ATOM 1903 N N . HIS B 1 7 ? -4.621 -23.078 -4.32 1 97 7 HIS B N 1
ATOM 1904 C CA . HIS B 1 7 ? -5.965 -22.641 -4.684 1 97 7 HIS B CA 1
ATOM 1905 C C . HIS B 1 7 ? -5.957 -21.219 -5.246 1 97 7 HIS B C 1
ATOM 1907 O O . HIS B 1 7 ? -5.574 -20.281 -4.555 1 97 7 HIS B O 1
ATOM 1913 N N . GLN B 1 8 ? -6.406 -21.156 -6.508 1 96 8 GLN B N 1
ATOM 1914 C CA . GLN B 1 8 ? -6.164 -19.875 -7.172 1 96 8 GLN B CA 1
ATOM 1915 C C . GLN B 1 8 ? -7.312 -19.516 -8.109 1 96 8 GLN B C 1
ATOM 1917 O O . GLN B 1 8 ? -8.234 -20.312 -8.305 1 96 8 GLN B O 1
ATOM 1922 N N . TRP B 1 9 ? -7.312 -18.203 -8.398 1 92.56 9 TRP B N 1
ATOM 1923 C CA . TRP B 1 9 ? -8.055 -17.641 -9.523 1 92.56 9 TRP B CA 1
ATOM 1924 C C . TRP B 1 9 ? -7.117 -17.234 -10.648 1 92.56 9 TRP B C 1
ATOM 1926 O O . TRP B 1 9 ? -6.172 -16.469 -10.438 1 92.56 9 TRP B O 1
ATOM 1936 N N . GLU B 1 10 ? -7.406 -17.703 -11.773 1 87.75 10 GLU B N 1
ATOM 1937 C CA . GLU B 1 10 ? -6.488 -17.656 -12.914 1 87.75 10 GLU B CA 1
ATOM 1938 C C . GLU B 1 10 ? -6.047 -16.219 -13.195 1 87.75 10 GLU B C 1
ATOM 1940 O O . GLU B 1 10 ? -4.895 -15.984 -13.562 1 87.75 10 GLU B O 1
ATOM 1945 N N . ILE B 1 11 ? -6.875 -15.289 -13.023 1 88 11 ILE B N 1
ATOM 1946 C CA . ILE B 1 11 ? -6.547 -13.938 -13.469 1 88 11 ILE B CA 1
ATOM 1947 C C . ILE B 1 11 ? -6.145 -13.078 -12.273 1 88 11 ILE B C 1
ATOM 1949 O O . ILE B 1 11 ? -6.117 -11.852 -12.367 1 88 11 ILE B O 1
ATOM 1953 N N . SER B 1 12 ? -5.906 -13.664 -11.18 1 94.06 12 SER B N 1
ATOM 1954 C CA . SER B 1 12 ? -5.48 -12.93 -9.992 1 94.06 12 SER B CA 1
ATOM 1955 C C . SER B 1 12 ? -3.969 -12.727 -9.984 1 94.06 12 SER B C 1
ATOM 1957 O O . SER B 1 12 ? -3.207 -13.695 -9.953 1 94.06 12 SER B O 1
ATOM 1959 N N . PRO B 1 13 ? -3.52 -11.484 -9.961 1 97 13 PRO B N 1
ATOM 1960 C CA . PRO B 1 13 ? -2.076 -11.25 -9.867 1 97 13 PRO B CA 1
ATOM 1961 C C . PRO B 1 13 ? -1.479 -11.773 -8.555 1 97 13 PRO B C 1
ATOM 1963 O O . PRO B 1 13 ? -0.294 -12.109 -8.508 1 97 13 PRO B O 1
ATOM 1966 N N . PHE B 1 14 ? -2.273 -11.875 -7.52 1 97.62 14 PHE B N 1
ATOM 1967 C CA . PHE B 1 14 ? -1.798 -12.398 -6.242 1 97.62 14 PHE B CA 1
ATOM 1968 C C . PHE B 1 14 ? -1.561 -13.898 -6.328 1 97.62 14 PHE B C 1
ATOM 1970 O O . PHE B 1 14 ? -0.61 -14.422 -5.738 1 97.62 14 PHE B O 1
ATOM 1977 N N . CYS B 1 15 ? -2.455 -14.57 -7.02 1 97.75 15 CYS B N 1
ATOM 1978 C CA . CYS B 1 15 ? -2.258 -16 -7.262 1 97.75 15 CYS B CA 1
ATOM 1979 C C . CYS B 1 15 ? -1.043 -16.234 -8.156 1 97.75 15 CYS B C 1
ATOM 1981 O O . CYS B 1 15 ? -0.26 -17.156 -7.91 1 97.75 15 CYS B O 1
ATOM 1983 N N . GLN B 1 16 ? -0.896 -15.406 -9.172 1 97.31 16 GLN B N 1
ATOM 1984 C CA . GLN B 1 16 ? 0.279 -15.492 -10.031 1 97.31 16 GLN B CA 1
ATOM 1985 C C . GLN B 1 16 ? 1.562 -15.266 -9.242 1 97.31 16 GLN B C 1
ATOM 1987 O O . GLN B 1 16 ? 2.58 -15.914 -9.492 1 97.31 16 GLN B O 1
ATOM 1992 N N . LYS B 1 17 ? 1.549 -14.32 -8.32 1 98.5 17 LYS B N 1
ATOM 1993 C CA . LYS B 1 17 ? 2.688 -14.062 -7.445 1 98.5 17 LYS B CA 1
ATOM 1994 C C . LYS B 1 17 ? 3.133 -15.336 -6.734 1 98.5 17 LYS B C 1
ATOM 1996 O O . LYS B 1 17 ? 4.32 -15.672 -6.73 1 98.5 17 LYS B O 1
ATOM 2001 N N . ILE B 1 18 ? 2.182 -16.094 -6.227 1 98.44 18 ILE B N 1
ATOM 2002 C CA . ILE B 1 18 ? 2.529 -17.281 -5.457 1 98.44 18 ILE B CA 1
ATOM 2003 C C . ILE B 1 18 ? 2.943 -18.406 -6.402 1 98.44 18 ILE B C 1
ATOM 2005 O O . ILE B 1 18 ? 3.863 -19.172 -6.102 1 98.44 18 ILE B O 1
ATOM 2009 N N . SER B 1 19 ? 2.275 -18.516 -7.508 1 97.69 19 SER B N 1
ATOM 2010 C CA . SER B 1 19 ? 2.729 -19.469 -8.516 1 97.69 19 SER B CA 1
ATOM 2011 C C . SER B 1 19 ? 4.18 -19.219 -8.906 1 97.69 19 SER B C 1
ATOM 2013 O O . SER B 1 19 ? 4.988 -20.141 -8.977 1 97.69 19 SER B O 1
ATOM 2015 N N . ARG B 1 20 ? 4.531 -18 -9.164 1 97.81 20 ARG B N 1
ATOM 2016 C CA . ARG B 1 20 ? 5.887 -17.609 -9.539 1 97.81 20 ARG B CA 1
ATOM 2017 C C . ARG B 1 20 ? 6.871 -17.891 -8.406 1 97.81 20 ARG B C 1
ATOM 2019 O O . ARG B 1 20 ? 8.008 -18.297 -8.648 1 97.81 20 ARG B O 1
ATOM 2026 N N . VAL B 1 21 ? 6.43 -17.609 -7.16 1 98.38 21 VAL B N 1
ATOM 2027 C CA . VAL B 1 21 ? 7.258 -17.891 -5.992 1 98.38 21 VAL B CA 1
ATOM 2028 C C . VAL B 1 21 ? 7.59 -19.375 -5.949 1 98.38 21 VAL B C 1
ATOM 2030 O O . VAL B 1 21 ? 8.75 -19.766 -5.762 1 98.38 21 VAL B O 1
ATOM 2033 N N . LEU B 1 22 ? 6.566 -20.203 -6.121 1 98 22 LEU B N 1
ATOM 2034 C CA . LEU B 1 22 ? 6.758 -21.641 -6.07 1 98 22 LEU B CA 1
ATOM 2035 C C . LEU B 1 22 ? 7.699 -22.109 -7.176 1 98 22 LEU B C 1
ATOM 2037 O O . LEU B 1 22 ? 8.594 -22.922 -6.934 1 98 22 LEU B O 1
ATOM 2041 N N . LYS B 1 23 ? 7.543 -21.594 -8.344 1 97.25 23 LYS B N 1
ATOM 2042 C CA . LYS B 1 23 ? 8.406 -21.938 -9.469 1 97.25 23 LYS B CA 1
ATOM 2043 C C . LYS B 1 23 ? 9.836 -21.453 -9.227 1 97.25 23 LYS B C 1
ATOM 2045 O O . LYS B 1 23 ? 10.797 -22.188 -9.477 1 97.25 23 LYS B O 1
ATOM 2050 N N . PHE B 1 24 ? 9.984 -20.25 -8.781 1 97.56 24 PHE B N 1
ATOM 2051 C CA . PHE B 1 24 ? 11.289 -19.672 -8.477 1 97.56 24 PHE B CA 1
ATOM 2052 C C . PHE B 1 24 ? 12.047 -20.531 -7.477 1 97.56 24 PHE B C 1
ATOM 2054 O O . PHE B 1 24 ? 13.25 -20.766 -7.633 1 97.56 24 PHE B O 1
ATOM 2061 N N . LYS B 1 25 ? 11.312 -21.031 -6.508 1 97.44 25 LYS B N 1
ATOM 2062 C CA . LYS B 1 25 ? 11.938 -21.812 -5.434 1 97.44 25 LYS B CA 1
ATOM 2063 C C . LYS B 1 25 ? 12.055 -23.281 -5.812 1 97.44 25 LYS B C 1
ATOM 2065 O O . LYS B 1 25 ? 12.633 -24.078 -5.07 1 97.44 25 LYS B O 1
ATOM 2070 N N . GLY B 1 26 ? 11.492 -23.641 -6.926 1 96.88 26 GLY B N 1
ATOM 2071 C CA . GLY B 1 26 ? 11.562 -25.016 -7.395 1 96.88 26 GLY B CA 1
ATOM 2072 C C . GLY B 1 26 ? 10.727 -25.984 -6.57 1 96.88 26 GLY B C 1
ATOM 2073 O O . GLY B 1 26 ? 11.094 -27.141 -6.402 1 96.88 26 GLY B O 1
ATOM 2074 N N . ILE B 1 27 ? 9.664 -25.516 -6.02 1 97 27 ILE B N 1
ATOM 2075 C CA . ILE B 1 27 ? 8.781 -26.328 -5.199 1 97 27 ILE B CA 1
ATOM 2076 C C . ILE B 1 27 ? 7.648 -26.891 -6.062 1 97 27 ILE B C 1
ATOM 2078 O O . ILE B 1 27 ? 6.863 -26.125 -6.633 1 97 27 ILE B O 1
ATOM 2082 N N . PRO B 1 28 ? 7.562 -28.156 -6.172 1 96.69 28 PRO B N 1
ATOM 2083 C CA . PRO B 1 28 ? 6.438 -28.719 -6.926 1 96.69 28 PRO B CA 1
ATOM 2084 C C . PRO B 1 28 ? 5.086 -28.406 -6.285 1 96.69 28 PRO B C 1
ATOM 2086 O O . PRO B 1 28 ? 4.969 -28.406 -5.055 1 96.69 28 PRO B O 1
ATOM 2089 N N . PHE B 1 29 ? 4.102 -28.141 -7.129 1 97.25 29 PHE B N 1
ATOM 2090 C CA . PHE B 1 29 ? 2.775 -27.844 -6.602 1 97.25 29 PHE B CA 1
ATOM 2091 C C . PHE B 1 29 ? 1.696 -28.188 -7.621 1 97.25 29 PHE B C 1
ATOM 2093 O O . PHE B 1 29 ? 1.957 -28.203 -8.828 1 97.25 29 PHE B O 1
ATOM 2100 N N . ASP B 1 30 ? 0.524 -28.469 -7.113 1 96.69 30 ASP B N 1
ATOM 2101 C CA . ASP B 1 30 ? -0.684 -28.594 -7.922 1 96.69 30 ASP B CA 1
ATOM 2102 C C . ASP B 1 30 ? -1.569 -27.359 -7.777 1 96.69 30 ASP B C 1
ATOM 2104 O O . ASP B 1 30 ? -1.401 -26.578 -6.84 1 96.69 30 ASP B O 1
ATOM 2108 N N . THR B 1 31 ? -2.449 -27.219 -8.781 1 95.88 31 THR B N 1
ATOM 2109 C CA . THR B 1 31 ? -3.332 -26.047 -8.727 1 95.88 31 THR B CA 1
ATOM 2110 C C . THR B 1 31 ? -4.793 -26.484 -8.734 1 95.88 31 THR B C 1
ATOM 2112 O O . THR B 1 31 ? -5.137 -27.516 -9.312 1 95.88 31 THR B O 1
ATOM 2115 N N . VAL B 1 32 ? -5.598 -25.781 -7.984 1 94.75 32 VAL B N 1
ATOM 2116 C CA . VAL B 1 32 ? -7.051 -25.812 -8.109 1 94.75 32 VAL B CA 1
ATOM 2117 C C . VAL B 1 32 ? -7.562 -24.422 -8.484 1 94.75 32 VAL B C 1
ATOM 2119 O O . VAL B 1 32 ? -7.344 -23.453 -7.75 1 94.75 32 VAL B O 1
ATOM 2122 N N . ASN B 1 33 ? -8.242 -24.328 -9.602 1 94 33 ASN B N 1
ATOM 2123 C CA . ASN B 1 33 ? -8.758 -23.047 -10.094 1 94 33 ASN B CA 1
ATOM 2124 C C . ASN B 1 33 ? -10.203 -22.828 -9.648 1 94 33 ASN B C 1
ATOM 2126 O O . ASN B 1 33 ? -11.039 -23.719 -9.727 1 94 33 ASN B O 1
ATOM 2130 N N . TYR B 1 34 ? -10.391 -21.688 -9.133 1 92.69 34 TYR B N 1
ATOM 2131 C CA . TYR B 1 34 ? -11.727 -21.297 -8.711 1 92.69 34 TYR B CA 1
ATOM 2132 C C . TYR B 1 34 ? -12.32 -20.25 -9.656 1 92.69 34 TYR B C 1
ATOM 2134 O O . TYR B 1 34 ? -12.703 -19.156 -9.234 1 92.69 34 TYR B O 1
ATOM 2142 N N . ASN B 1 35 ? -12.438 -20.672 -10.922 1 88.88 35 ASN B N 1
ATOM 2143 C CA . ASN B 1 35 ? -13.016 -19.828 -11.969 1 88.88 35 ASN B CA 1
ATOM 2144 C C . ASN B 1 35 ? -14.523 -20.047 -12.086 1 88.88 35 ASN B C 1
ATOM 2146 O O . ASN B 1 35 ? -15.047 -21.078 -11.656 1 88.88 35 ASN B O 1
ATOM 2150 N N . GLY B 1 36 ? -15.188 -19.047 -12.578 1 88.56 36 GLY B N 1
ATOM 2151 C CA . GLY B 1 36 ? -16.609 -19.141 -12.883 1 88.56 36 GLY B CA 1
ATOM 2152 C C . GLY B 1 36 ? -17.438 -19.562 -11.688 1 88.56 36 GLY B C 1
ATOM 2153 O O . GLY B 1 36 ? -17.344 -18.984 -10.609 1 88.56 36 GLY B O 1
ATOM 2154 N N . ILE B 1 37 ? -18.172 -20.625 -11.859 1 85.62 37 ILE B N 1
ATOM 2155 C CA . ILE B 1 37 ? -19.141 -21.047 -10.844 1 85.62 37 ILE B CA 1
ATOM 2156 C C . ILE B 1 37 ? -18.391 -21.578 -9.617 1 85.62 37 ILE B C 1
ATOM 2158 O O . ILE B 1 37 ? -18.906 -21.5 -8.5 1 85.62 37 ILE B O 1
ATOM 2162 N N . LEU B 1 38 ? -17.219 -22.016 -9.844 1 88.56 38 LEU B N 1
ATOM 2163 C CA . LEU B 1 38 ? -16.453 -22.547 -8.719 1 88.56 38 LEU B CA 1
ATOM 2164 C C . LEU B 1 38 ? -15.969 -21.422 -7.809 1 88.56 38 LEU B C 1
ATOM 2166 O O . LEU B 1 38 ? -15.562 -21.656 -6.672 1 88.56 38 LEU B O 1
ATOM 2170 N N . GLY B 1 39 ? -16 -20.234 -8.367 1 87.75 39 GLY B N 1
ATOM 2171 C CA . GLY B 1 39 ? -15.656 -19.078 -7.566 1 87.75 39 GLY B CA 1
ATOM 2172 C C . GLY B 1 39 ? -16.484 -18.953 -6.305 1 87.75 39 GLY B C 1
ATOM 2173 O O . GLY B 1 39 ? -16.016 -18.422 -5.293 1 87.75 39 GLY B O 1
ATOM 2174 N N . ALA B 1 40 ? -17.609 -19.5 -6.309 1 84.94 40 ALA B N 1
ATOM 2175 C CA . ALA B 1 40 ? -18.531 -19.438 -5.176 1 84.94 40 ALA B CA 1
ATOM 2176 C C . ALA B 1 40 ? -18 -20.266 -4 1 84.94 40 ALA B C 1
ATOM 2178 O O . ALA B 1 40 ? -18.469 -20.109 -2.869 1 84.94 40 ALA B O 1
ATOM 2179 N N . LYS B 1 41 ? -17.016 -21.047 -4.25 1 89.62 41 LYS B N 1
ATOM 2180 C CA . LYS B 1 41 ? -16.484 -21.922 -3.211 1 89.62 41 LYS B CA 1
ATOM 2181 C C . LYS B 1 41 ? -15.297 -21.281 -2.506 1 89.62 41 LYS B C 1
ATOM 2183 O O . LYS B 1 41 ? -14.797 -21.797 -1.509 1 89.62 41 LYS B O 1
ATOM 2188 N N . VAL B 1 42 ? -14.859 -20.172 -2.955 1 87.94 42 VAL B N 1
ATOM 2189 C CA . VAL B 1 42 ? -13.664 -19.516 -2.443 1 87.94 42 VAL B CA 1
ATOM 2190 C C . VAL B 1 42 ? -13.852 -19.172 -0.965 1 87.94 42 VAL B C 1
ATOM 2192 O O . VAL B 1 42 ? -12.953 -19.406 -0.153 1 87.94 42 VAL B O 1
ATOM 2195 N N . PRO B 1 43 ? -15.039 -18.688 -0.581 1 84.5 43 PRO B N 1
ATOM 2196 C CA . PRO B 1 43 ? -15.219 -18.328 0.83 1 84.5 43 PRO B CA 1
ATOM 2197 C C . PRO B 1 43 ? -15.023 -19.516 1.766 1 84.5 43 PRO B C 1
ATOM 2199 O O . PRO B 1 43 ? -14.82 -19.344 2.967 1 84.5 43 PRO B O 1
ATOM 2202 N N . LEU B 1 44 ? -15.039 -20.703 1.223 1 85.06 44 LEU B N 1
ATOM 2203 C CA . LEU B 1 44 ? -14.922 -21.906 2.033 1 85.06 44 LEU B CA 1
ATOM 2204 C C . LEU B 1 44 ? -13.461 -22.281 2.26 1 85.06 44 LEU B C 1
ATOM 2206 O O . LEU B 1 44 ? -13.156 -23.125 3.105 1 85.06 44 LEU B O 1
ATOM 2210 N N . LEU B 1 45 ? -12.609 -21.672 1.59 1 85.44 45 LEU B N 1
ATOM 2211 C CA . LEU B 1 45 ? -11.203 -22.062 1.618 1 85.44 45 LEU B CA 1
ATOM 2212 C C . LEU B 1 45 ? -10.523 -21.562 2.887 1 85.44 45 LEU B C 1
ATOM 2214 O O . LEU B 1 45 ? -9.562 -22.172 3.363 1 85.44 45 LEU B O 1
ATOM 2218 N N . SER B 1 46 ? -10.938 -20.344 3.334 1 78.62 46 SER B N 1
ATOM 2219 C CA . SER B 1 46 ? -10.344 -19.734 4.512 1 78.62 46 SER B CA 1
ATOM 2220 C C . SER B 1 46 ? -11.305 -18.734 5.164 1 78.62 46 SER B C 1
ATOM 2222 O O . SER B 1 46 ? -12.352 -18.422 4.598 1 78.62 46 SER B O 1
ATOM 2224 N N . LYS B 1 47 ? -10.992 -18.219 6.297 1 75.88 47 LYS B N 1
ATOM 2225 C CA . LYS B 1 47 ? -11.805 -17.266 7.039 1 75.88 47 LYS B CA 1
ATOM 2226 C C . LYS B 1 47 ? -11.984 -15.977 6.25 1 75.88 47 LYS B C 1
ATOM 2228 O O . LYS B 1 47 ? -13.055 -15.359 6.293 1 75.88 47 LYS B O 1
ATOM 2233 N N . VAL B 1 48 ? -10.953 -15.562 5.535 1 76.94 48 VAL B N 1
ATOM 2234 C CA . VAL B 1 48 ? -10.992 -14.32 4.773 1 76.94 48 VAL B CA 1
ATOM 2235 C C . VAL B 1 48 ? -11.781 -14.531 3.482 1 76.94 48 VAL B C 1
ATOM 2237 O O . VAL B 1 48 ? -12.414 -13.602 2.979 1 76.94 48 VAL B O 1
ATOM 2240 N N . GLY B 1 49 ? -11.742 -15.773 3.002 1 81.38 49 GLY B N 1
ATOM 2241 C CA . GLY B 1 49 ? -12.516 -16.125 1.823 1 81.38 49 GLY B CA 1
ATOM 2242 C C . GLY B 1 49 ? -11.938 -15.547 0.541 1 81.38 49 GLY B C 1
ATOM 2243 O O . GLY B 1 49 ? -12.688 -15.148 -0.354 1 81.38 49 GLY B O 1
ATOM 2244 N N . LYS B 1 50 ? -10.609 -15.414 0.471 1 87.62 50 LYS B N 1
ATOM 2245 C CA . LYS B 1 50 ? -9.938 -14.914 -0.727 1 87.62 50 LYS B CA 1
ATOM 2246 C C . LYS B 1 50 ? -8.812 -15.859 -1.158 1 87.62 50 LYS B C 1
ATOM 2248 O O . LYS B 1 50 ? -8.328 -16.656 -0.357 1 87.62 50 LYS B O 1
ATOM 2253 N N . VAL B 1 51 ? -8.586 -15.898 -2.338 1 93.38 51 VAL B N 1
ATOM 2254 C CA . VAL B 1 51 ? -7.406 -16.562 -2.869 1 93.38 51 VAL B CA 1
ATOM 2255 C C . VAL B 1 51 ? -6.305 -15.547 -3.139 1 93.38 51 VAL B C 1
ATOM 2257 O O . VAL B 1 51 ? -6.586 -14.359 -3.328 1 93.38 51 VAL B O 1
ATOM 2260 N N . PRO B 1 52 ? -5.039 -16.031 -3.055 1 96.62 52 PRO B N 1
ATOM 2261 C CA . PRO B 1 52 ? -4.539 -17.406 -3.031 1 96.62 52 PRO B CA 1
ATOM 2262 C C . PRO B 1 52 ? -4.57 -18.031 -1.635 1 96.62 52 PRO B C 1
ATOM 2264 O O . PRO B 1 52 ? -4.488 -17.312 -0.637 1 96.62 52 PRO B O 1
ATOM 2267 N N . VAL B 1 53 ? -4.695 -19.312 -1.609 1 96.38 53 VAL B N 1
ATOM 2268 C CA . VAL B 1 53 ? -4.496 -20.172 -0.447 1 96.38 53 VAL B CA 1
ATOM 2269 C C . VAL B 1 53 ? -3.607 -21.359 -0.824 1 96.38 53 VAL B C 1
ATOM 2271 O O . VAL B 1 53 ? -3.779 -21.953 -1.888 1 96.38 53 VAL B O 1
ATOM 2274 N N . ILE B 1 54 ? -2.611 -21.641 -0.041 1 97 54 ILE B N 1
ATOM 2275 C CA . ILE B 1 54 ? -1.905 -22.906 -0.261 1 97 54 ILE B CA 1
ATOM 2276 C C . ILE B 1 54 ? -2.305 -23.922 0.812 1 97 54 ILE B C 1
ATOM 2278 O O . ILE B 1 54 ? -2.574 -23.547 1.956 1 97 54 ILE B O 1
ATOM 2282 N N . ASP B 1 55 ? -2.432 -25.078 0.433 1 96.19 55 ASP B N 1
ATOM 2283 C CA . ASP B 1 55 ? -2.541 -26.219 1.334 1 96.19 55 ASP B CA 1
ATOM 2284 C C . ASP B 1 55 ? -1.241 -27.016 1.361 1 96.19 55 ASP B C 1
ATOM 2286 O O . ASP B 1 55 ? -0.837 -27.594 0.347 1 96.19 55 ASP B O 1
ATOM 2290 N N . HIS B 1 56 ? -0.563 -27 2.482 1 96.81 56 HIS B N 1
ATOM 2291 C CA . HIS B 1 56 ? 0.663 -27.766 2.68 1 96.81 56 HIS B CA 1
ATOM 2292 C C . HIS B 1 56 ? 0.48 -28.828 3.754 1 96.81 56 HIS B C 1
ATOM 2294 O O . HIS B 1 56 ? 0.628 -28.547 4.945 1 96.81 56 HIS B O 1
ATOM 2300 N N . ASN B 1 57 ? 0.226 -30.047 3.326 1 92.62 57 ASN B N 1
ATOM 2301 C CA . ASN B 1 57 ? 0.025 -31.172 4.234 1 92.62 57 ASN B CA 1
ATOM 2302 C C . ASN B 1 57 ? -1.113 -30.906 5.215 1 92.62 57 ASN B C 1
ATOM 2304 O O . ASN B 1 57 ? -0.956 -31.094 6.422 1 92.62 57 ASN B O 1
ATOM 2308 N N . GLY B 1 58 ? -2.143 -30.266 4.754 1 89.88 58 GLY B N 1
ATOM 2309 C CA . GLY B 1 58 ? -3.334 -30.062 5.559 1 89.88 58 GLY B CA 1
ATOM 2310 C C . GLY B 1 58 ? -3.377 -28.688 6.215 1 89.88 58 GLY B C 1
ATOM 2311 O O . GLY B 1 58 ? -4.414 -28.281 6.734 1 89.88 58 GLY B O 1
ATOM 2312 N N . GLN B 1 59 ? -2.316 -28 6.211 1 93.31 59 GLN B N 1
ATOM 2313 C CA . GLN B 1 59 ? -2.285 -26.641 6.75 1 93.31 59 GLN B CA 1
ATOM 2314 C C . GLN B 1 59 ? -2.523 -25.609 5.652 1 93.31 59 GLN B C 1
ATOM 2316 O O . GLN B 1 59 ? -1.785 -25.562 4.668 1 93.31 59 GLN B O 1
ATOM 2321 N N . ARG B 1 60 ? -3.535 -24.812 5.848 1 94.19 60 ARG B N 1
ATOM 2322 C CA . ARG B 1 60 ? -3.855 -23.781 4.855 1 94.19 60 ARG B CA 1
ATOM 2323 C C . ARG B 1 60 ? -3.318 -22.422 5.281 1 94.19 60 ARG B C 1
ATOM 2325 O O . ARG B 1 60 ? -3.424 -22.047 6.449 1 94.19 60 ARG B O 1
ATOM 2332 N N . ILE B 1 61 ? -2.639 -21.828 4.398 1 95.19 61 ILE B N 1
ATOM 2333 C CA . ILE B 1 61 ? -2.125 -20.484 4.586 1 95.19 61 ILE B CA 1
ATOM 2334 C C . ILE B 1 61 ? -2.725 -19.547 3.537 1 95.19 61 ILE B C 1
ATOM 2336 O O . ILE B 1 61 ? -2.676 -19.844 2.34 1 95.19 61 ILE B O 1
ATOM 2340 N N . GLN B 1 62 ? -3.285 -18.484 4.031 1 93.19 62 GLN B N 1
ATOM 2341 C CA . GLN B 1 62 ? -3.926 -17.516 3.152 1 93.19 62 GLN B CA 1
ATOM 2342 C C . GLN B 1 62 ? -3.139 -16.203 3.111 1 93.19 62 GLN B C 1
ATOM 2344 O O . GLN B 1 62 ? -2.395 -15.891 4.043 1 93.19 62 GLN B O 1
ATOM 2349 N N . ASP B 1 63 ? -3.328 -15.445 2.023 1 93.38 63 ASP B N 1
ATOM 2350 C CA . ASP B 1 63 ? -2.686 -14.156 1.789 1 93.38 63 ASP B CA 1
ATOM 2351 C C . ASP B 1 63 ? -1.334 -14.336 1.103 1 93.38 63 ASP B C 1
ATOM 2353 O O . ASP B 1 63 ? -0.473 -15.062 1.594 1 93.38 63 ASP B O 1
ATOM 2357 N N . SER B 1 64 ? -1.209 -13.641 0.034 1 96.88 64 SER B N 1
ATOM 2358 C CA . SER B 1 64 ? -0.044 -13.875 -0.813 1 96.88 64 SER B CA 1
ATOM 2359 C C . SER B 1 64 ? 1.249 -13.539 -0.08 1 96.88 64 SER B C 1
ATOM 2361 O O . SER B 1 64 ? 2.254 -14.234 -0.23 1 96.88 64 SER B O 1
ATOM 2363 N N . THR B 1 65 ? 1.291 -12.5 0.755 1 96.94 65 THR B N 1
ATOM 2364 C CA . THR B 1 65 ? 2.494 -12.117 1.484 1 96.94 65 THR B CA 1
ATOM 2365 C C . THR B 1 65 ? 2.82 -13.133 2.572 1 96.94 65 THR B C 1
ATOM 2367 O O . THR B 1 65 ? 3.98 -13.508 2.752 1 96.94 65 THR B O 1
ATOM 2370 N N . ARG B 1 66 ? 1.824 -13.57 3.295 1 95.06 66 ARG B N 1
ATOM 2371 C CA . ARG B 1 66 ? 2.02 -14.586 4.328 1 95.06 66 ARG B CA 1
ATOM 2372 C C . ARG B 1 66 ? 2.475 -15.906 3.721 1 95.06 66 ARG B C 1
ATOM 2374 O O . ARG B 1 66 ? 3.326 -16.594 4.285 1 95.06 66 ARG B O 1
ATOM 2381 N N . ILE B 1 67 ? 1.88 -16.266 2.6 1 97.62 67 ILE B N 1
ATOM 2382 C CA . ILE B 1 67 ? 2.271 -17.484 1.904 1 97.62 67 ILE B CA 1
ATOM 2383 C C . ILE B 1 67 ? 3.746 -17.406 1.51 1 97.62 67 ILE B C 1
ATOM 2385 O O . ILE B 1 67 ? 4.508 -18.344 1.732 1 97.62 67 ILE B O 1
ATOM 2389 N N . ALA B 1 68 ? 4.168 -16.281 0.928 1 98.5 68 ALA B N 1
ATOM 2390 C CA . ALA B 1 68 ? 5.559 -16.094 0.511 1 98.5 68 ALA B CA 1
ATOM 2391 C C . ALA B 1 68 ? 6.508 -16.25 1.693 1 98.5 68 ALA B C 1
ATOM 2393 O O . ALA B 1 68 ? 7.527 -16.938 1.594 1 98.5 68 ALA B O 1
ATOM 2394 N N . ARG B 1 69 ? 6.172 -15.602 2.789 1 97.56 69 ARG B N 1
ATOM 2395 C CA . ARG B 1 69 ? 7.008 -15.703 3.98 1 97.56 69 ARG B CA 1
ATOM 2396 C C . ARG B 1 69 ? 7.059 -17.125 4.5 1 97.56 69 ARG B C 1
ATOM 2398 O O . ARG B 1 69 ? 8.117 -17.625 4.891 1 97.56 69 ARG B O 1
ATOM 2405 N N . TYR B 1 70 ? 5.926 -17.781 4.527 1 97.69 70 TYR B N 1
ATOM 2406 C CA . TYR B 1 70 ? 5.852 -19.172 4.969 1 97.69 70 TYR B CA 1
ATOM 2407 C C . TYR B 1 70 ? 6.758 -20.062 4.121 1 97.69 70 TYR B C 1
ATOM 2409 O O . TYR B 1 70 ? 7.531 -20.859 4.656 1 97.69 70 TYR B O 1
ATOM 2417 N N . LEU B 1 71 ? 6.652 -19.906 2.814 1 97.88 71 LEU B N 1
ATOM 2418 C CA . LEU B 1 71 ? 7.43 -20.75 1.906 1 97.88 71 LEU B CA 1
ATOM 2419 C C . LEU B 1 71 ? 8.922 -20.5 2.078 1 97.88 71 LEU B C 1
ATOM 2421 O O . LEU B 1 71 ? 9.734 -21.422 1.952 1 97.88 71 LEU B O 1
ATOM 2425 N N . ASP B 1 72 ? 9.25 -19.25 2.307 1 96.88 72 ASP B N 1
ATOM 2426 C CA . ASP B 1 72 ? 10.648 -18.906 2.529 1 96.88 72 ASP B CA 1
ATOM 2427 C C . ASP B 1 72 ? 11.18 -19.578 3.799 1 96.88 72 ASP B C 1
ATOM 2429 O O . ASP B 1 72 ? 12.328 -20.016 3.84 1 96.88 72 ASP B O 1
ATOM 2433 N N . GLU B 1 73 ? 10.367 -19.641 4.797 1 96.12 73 GLU B N 1
ATOM 2434 C CA . GLU B 1 73 ? 10.75 -20.219 6.078 1 96.12 73 GLU B CA 1
ATOM 2435 C C . GLU B 1 73 ? 10.711 -21.75 6.02 1 96.12 73 GLU B C 1
ATOM 2437 O O . GLU B 1 73 ? 11.602 -22.406 6.555 1 96.12 73 GLU B O 1
ATOM 2442 N N . ALA B 1 74 ? 9.758 -22.312 5.406 1 96.44 74 ALA B N 1
ATOM 2443 C CA . ALA B 1 74 ? 9.516 -23.75 5.391 1 96.44 74 ALA B CA 1
ATOM 2444 C C . ALA B 1 74 ? 10.492 -24.469 4.461 1 96.44 74 ALA B C 1
ATOM 2446 O O . ALA B 1 74 ? 10.758 -25.656 4.629 1 96.44 74 ALA B O 1
ATOM 2447 N N . PHE B 1 75 ? 11.031 -23.75 3.49 1 96.69 75 PHE B N 1
ATOM 2448 C CA . PHE B 1 75 ? 11.953 -24.344 2.527 1 96.69 75 PHE B CA 1
ATOM 2449 C C . PHE B 1 75 ? 13.242 -23.531 2.451 1 96.69 75 PHE B C 1
ATOM 2451 O O . PHE B 1 75 ? 13.578 -22.984 1.401 1 96.69 75 PHE B O 1
ATOM 2458 N N . PRO B 1 76 ? 14.039 -23.531 3.48 1 95.25 76 PRO B N 1
ATOM 2459 C CA . PRO B 1 76 ? 15.211 -22.672 3.594 1 95.25 76 PRO B CA 1
ATOM 2460 C C . PRO B 1 76 ? 16.328 -23.078 2.639 1 95.25 76 PRO B C 1
ATOM 2462 O O . PRO B 1 76 ? 17.25 -22.281 2.387 1 95.25 76 PRO B O 1
ATOM 2465 N N . ASP B 1 77 ? 16.328 -24.234 2.072 1 96.56 77 ASP B N 1
ATOM 2466 C CA . ASP B 1 77 ? 17.391 -24.719 1.189 1 96.56 77 ASP B CA 1
ATOM 2467 C C . ASP B 1 77 ? 17.094 -24.359 -0.266 1 96.56 77 ASP B C 1
ATOM 2469 O O . ASP B 1 77 ? 17.812 -24.781 -1.173 1 96.56 77 ASP B O 1
ATOM 2473 N N . THR B 1 78 ? 16.031 -23.688 -0.534 1 96.88 78 THR B N 1
ATOM 2474 C CA . THR B 1 78 ? 15.672 -23.141 -1.843 1 96.88 78 THR B CA 1
ATOM 2475 C C . THR B 1 78 ? 16.047 -21.672 -1.94 1 96.88 78 THR B C 1
ATOM 2477 O O . THR B 1 78 ? 16.406 -21.047 -0.941 1 96.88 78 THR B O 1
ATOM 2480 N N . PRO B 1 79 ? 16.094 -21.109 -3.16 1 97.19 79 PRO B N 1
ATOM 2481 C CA . PRO B 1 79 ? 16.422 -19.688 -3.291 1 97.19 79 PRO B CA 1
ATOM 2482 C C . PRO B 1 79 ? 15.578 -18.781 -2.395 1 97.19 79 PRO B C 1
ATOM 2484 O O . PRO B 1 79 ? 14.375 -19.016 -2.254 1 97.19 79 PRO B O 1
ATOM 2487 N N . ARG B 1 80 ? 16.203 -17.797 -1.825 1 96.88 80 ARG B N 1
ATOM 2488 C CA . ARG B 1 80 ? 15.547 -16.922 -0.861 1 96.88 80 ARG B CA 1
ATOM 2489 C C . ARG B 1 80 ? 14.75 -15.836 -1.568 1 96.88 80 ARG B C 1
ATOM 2491 O O . ARG B 1 80 ? 15.227 -15.234 -2.531 1 96.88 80 ARG B O 1
ATOM 2498 N N . LEU B 1 81 ? 13.617 -15.664 -1.091 1 98.31 81 LEU B N 1
ATOM 2499 C CA . LEU B 1 81 ? 12.766 -14.594 -1.59 1 98.31 81 LEU B CA 1
ATOM 2500 C C . LEU B 1 81 ? 13.188 -13.242 -1.015 1 98.31 81 LEU B C 1
ATOM 2502 O O . LEU B 1 81 ? 13.023 -12.211 -1.662 1 98.31 81 LEU B O 1
ATOM 2506 N N . TYR B 1 82 ? 13.609 -13.258 0.189 1 98 82 TYR B N 1
ATOM 2507 C CA . TYR B 1 82 ? 14.016 -12.062 0.915 1 98 82 TYR B CA 1
ATOM 2508 C C . TYR B 1 82 ? 15.523 -12.055 1.164 1 98 82 TYR B C 1
ATOM 2510 O O . TYR B 1 82 ? 16.078 -13.023 1.694 1 98 82 TYR B O 1
ATOM 2518 N N . PRO B 1 83 ? 16.141 -10.953 0.813 1 97.19 83 PRO B N 1
ATOM 2519 C CA . PRO B 1 83 ? 17.594 -10.859 0.972 1 97.19 83 PRO B CA 1
ATOM 2520 C C . PRO B 1 83 ? 18.047 -11.039 2.42 1 97.19 83 PRO B C 1
ATOM 2522 O O . PRO B 1 83 ? 17.328 -10.672 3.346 1 97.19 83 PRO B O 1
ATOM 2525 N N . GLU B 1 84 ? 19.281 -11.492 2.588 1 95.56 84 GLU B N 1
ATOM 2526 C CA . GLU B 1 84 ? 19.875 -11.617 3.918 1 95.56 84 GLU B CA 1
ATOM 2527 C C . GLU B 1 84 ? 20.219 -10.242 4.488 1 95.56 84 GLU B C 1
ATOM 2529 O O . GLU B 1 84 ? 20.109 -10.023 5.695 1 95.56 84 GLU B O 1
ATOM 2534 N N . ASP B 1 85 ? 20.766 -9.367 3.619 1 96.94 85 ASP B N 1
ATOM 2535 C CA . ASP B 1 85 ? 21.031 -8 4.051 1 96.94 85 ASP B CA 1
ATOM 2536 C C . ASP B 1 85 ? 19.766 -7.312 4.547 1 96.94 85 ASP B C 1
ATOM 2538 O O . ASP B 1 85 ? 18.797 -7.188 3.803 1 96.94 85 ASP B O 1
ATOM 2542 N N . PRO B 1 86 ? 19.75 -6.855 5.75 1 96.69 86 PRO B N 1
ATOM 2543 C CA . PRO B 1 86 ? 18.516 -6.332 6.34 1 96.69 86 PRO B CA 1
ATOM 2544 C C . PRO B 1 86 ? 17.969 -5.117 5.594 1 96.69 86 PRO B C 1
ATOM 2546 O O . PRO B 1 86 ? 16.75 -4.926 5.516 1 96.69 86 PRO B O 1
ATOM 2549 N N . ASN B 1 87 ? 18.859 -4.336 5.098 1 96.12 87 ASN B N 1
ATOM 2550 C CA . ASN B 1 87 ? 18.391 -3.164 4.363 1 96.12 87 ASN B CA 1
ATOM 2551 C C . ASN B 1 87 ? 17.781 -3.549 3.014 1 96.12 87 ASN B C 1
ATOM 2553 O O . ASN B 1 87 ? 16.781 -2.984 2.596 1 96.12 87 ASN B O 1
ATOM 2557 N N . GLN B 1 88 ? 18.438 -4.473 2.332 1 97.12 88 GLN B N 1
ATOM 2558 C CA . GLN B 1 88 ? 17.875 -4.973 1.081 1 97.12 88 GLN B CA 1
ATOM 2559 C C . GLN B 1 88 ? 16.547 -5.672 1.317 1 97.12 88 GLN B C 1
ATOM 2561 O O . GLN B 1 88 ? 15.625 -5.566 0.499 1 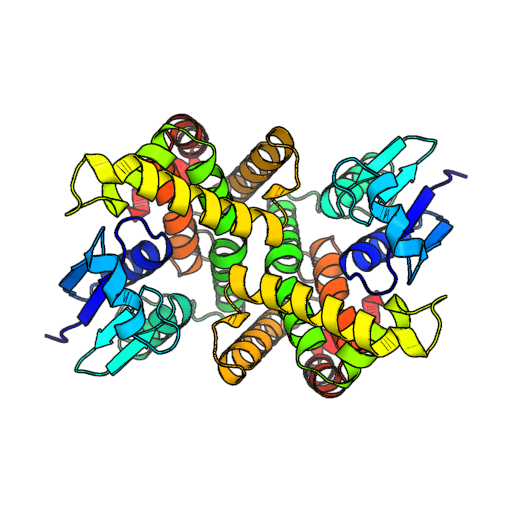97.12 88 GLN B O 1
ATOM 2566 N N . LYS B 1 89 ? 16.5 -6.359 2.416 1 97.94 89 LYS B N 1
ATOM 2567 C CA . LYS B 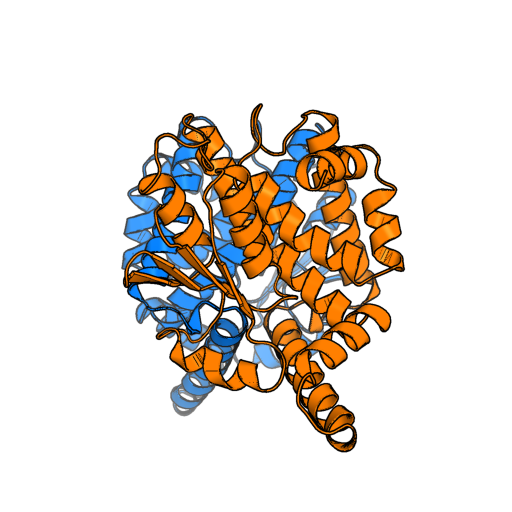1 89 ? 15.242 -7.016 2.771 1 97.94 89 LYS B CA 1
ATOM 2568 C C . LYS B 1 89 ? 14.125 -5.992 2.973 1 97.94 89 LYS B C 1
ATOM 2570 O O . LYS B 1 89 ? 13.016 -6.172 2.471 1 97.94 89 LYS B O 1
ATOM 2575 N N . ALA B 1 90 ? 14.391 -4.91 3.68 1 97.62 90 ALA B N 1
ATOM 2576 C CA . ALA B 1 90 ? 13.406 -3.855 3.916 1 97.62 90 ALA B CA 1
ATOM 2577 C C . ALA B 1 90 ? 12.93 -3.246 2.602 1 97.62 90 ALA B C 1
ATOM 2579 O O . ALA B 1 90 ? 11.734 -3.002 2.422 1 97.62 90 ALA B O 1
ATOM 2580 N N . LEU B 1 91 ? 13.812 -3.043 1.684 1 97.19 91 LEU B N 1
ATOM 2581 C CA . LEU B 1 91 ? 13.469 -2.459 0.392 1 97.19 91 LEU B CA 1
ATOM 2582 C C . LEU B 1 91 ? 12.672 -3.441 -0.454 1 97.19 91 LEU B C 1
ATOM 2584 O O . LEU B 1 91 ? 11.742 -3.045 -1.164 1 97.19 91 LEU B O 1
ATOM 2588 N N . ALA B 1 92 ? 13.055 -4.719 -0.424 1 98.56 92 ALA B N 1
ATOM 2589 C CA . ALA B 1 92 ? 12.297 -5.734 -1.151 1 98.56 92 ALA B CA 1
ATOM 2590 C C . ALA B 1 92 ? 10.859 -5.797 -0.66 1 98.56 92 ALA B C 1
ATOM 2592 O O . ALA B 1 92 ? 9.922 -5.871 -1.463 1 98.56 92 ALA B O 1
ATOM 2593 N N . GLU B 1 93 ? 10.688 -5.738 0.628 1 98.31 93 GLU B N 1
ATOM 2594 C CA . GLU B 1 93 ? 9.352 -5.766 1.214 1 98.31 93 GLU B CA 1
ATOM 2595 C C . GLU B 1 93 ? 8.57 -4.504 0.869 1 98.31 93 GLU B C 1
ATOM 2597 O O . GLU B 1 93 ? 7.352 -4.547 0.696 1 98.31 93 GLU B O 1
ATOM 2602 N N . LEU B 1 94 ? 9.258 -3.398 0.751 1 98.25 94 LEU B N 1
ATOM 2603 C CA . LEU B 1 94 ? 8.625 -2.154 0.325 1 98.25 94 LEU B CA 1
ATOM 2604 C C . LEU B 1 94 ? 8.07 -2.285 -1.087 1 98.25 94 LEU B C 1
ATOM 2606 O O . LEU B 1 94 ? 6.914 -1.928 -1.338 1 98.25 94 LEU B O 1
ATOM 2610 N N . TRP B 1 95 ? 8.867 -2.807 -2.025 1 98.75 95 TRP B N 1
ATOM 2611 C CA . TRP B 1 95 ? 8.438 -3.021 -3.402 1 98.75 95 TRP B CA 1
ATOM 2612 C C . TRP B 1 95 ? 7.254 -3.984 -3.459 1 98.75 95 TRP B C 1
ATOM 2614 O O . TRP B 1 95 ? 6.305 -3.77 -4.219 1 98.75 95 TRP B O 1
ATOM 2624 N N . GLU B 1 96 ? 7.383 -5.023 -2.654 1 98.75 96 GLU B N 1
ATOM 2625 C CA . GLU B 1 96 ? 6.305 -6.004 -2.613 1 98.75 96 GLU B CA 1
ATOM 2626 C C . GLU B 1 96 ? 4.988 -5.359 -2.193 1 98.75 96 GLU B C 1
ATOM 2628 O O . GLU B 1 96 ? 3.961 -5.543 -2.852 1 98.75 96 GLU B O 1
ATOM 2633 N N . ASP B 1 97 ? 5.055 -4.691 -1.12 1 98.19 97 ASP B N 1
ATOM 2634 C CA . ASP B 1 97 ? 3.846 -4.07 -0.588 1 98.19 97 ASP B CA 1
ATOM 2635 C C . ASP B 1 97 ? 3.311 -3.004 -1.542 1 98.19 97 ASP B C 1
ATOM 2637 O O . ASP B 1 97 ? 2.098 -2.871 -1.713 1 98.19 97 ASP B O 1
ATOM 2641 N N . TRP B 1 98 ? 4.215 -2.225 -2.113 1 98.31 98 TRP B N 1
ATOM 2642 C CA . TRP B 1 98 ? 3.809 -1.226 -3.096 1 98.31 98 TRP B CA 1
ATOM 2643 C C . TRP B 1 98 ? 3.09 -1.878 -4.27 1 98.31 98 TRP B C 1
ATOM 2645 O O . TRP B 1 98 ? 2.051 -1.388 -4.719 1 98.31 98 TRP B O 1
ATOM 2655 N N . ALA B 1 99 ? 3.621 -2.953 -4.797 1 98.62 99 ALA B N 1
ATOM 2656 C CA . ALA B 1 99 ? 2.99 -3.668 -5.906 1 98.62 99 ALA B CA 1
ATOM 2657 C C . ALA B 1 99 ? 1.593 -4.148 -5.523 1 98.62 99 ALA B C 1
ATOM 2659 O O . ALA B 1 99 ? 0.64 -3.973 -6.285 1 98.62 99 ALA B O 1
ATOM 2660 N N . ASP B 1 100 ? 1.493 -4.66 -4.301 1 97.38 100 ASP B N 1
ATOM 2661 C CA . ASP B 1 100 ? 0.262 -5.297 -3.846 1 97.38 100 ASP B CA 1
ATOM 2662 C C . ASP B 1 100 ? -0.804 -4.258 -3.508 1 97.38 100 ASP B C 1
ATOM 2664 O O . ASP B 1 100 ? -2 -4.523 -3.648 1 97.38 100 ASP B O 1
ATOM 2668 N N . GLU B 1 101 ? -0.334 -3.059 -3.119 1 95.81 101 GLU B N 1
ATOM 2669 C CA . GLU B 1 101 ? -1.297 -2.131 -2.533 1 95.81 101 GLU B CA 1
ATOM 2670 C C . GLU B 1 101 ? -1.506 -0.915 -3.432 1 95.81 101 GLU B C 1
ATOM 2672 O O . GLU B 1 101 ? -2.469 -0.165 -3.256 1 95.81 101 GLU B O 1
ATOM 2677 N N . SER B 1 102 ? -0.657 -0.727 -4.395 1 96.5 102 SER B N 1
ATOM 2678 C CA . SER B 1 102 ? -0.79 0.412 -5.297 1 96.5 102 SER B CA 1
ATOM 2679 C C . SER B 1 102 ? -0.91 -0.042 -6.746 1 96.5 102 SER B C 1
ATOM 2681 O O . SER B 1 102 ? -1.954 0.141 -7.375 1 96.5 102 SER B O 1
ATOM 2683 N N . LEU B 1 103 ? 0.138 -0.717 -7.215 1 97.81 103 LEU B N 1
ATOM 2684 C CA . LEU B 1 103 ? 0.17 -1.154 -8.609 1 97.81 103 LEU B CA 1
ATOM 2685 C C . LEU B 1 103 ? -1.056 -1.998 -8.938 1 97.81 103 LEU B C 1
ATOM 2687 O O . LEU B 1 103 ? -1.584 -1.922 -10.047 1 97.81 103 LEU B O 1
ATOM 2691 N N . TYR B 1 104 ? -1.513 -2.734 -7.988 1 97 104 TYR B N 1
ATOM 2692 C CA . TYR B 1 104 ? -2.68 -3.598 -8.141 1 97 104 TYR B CA 1
ATOM 2693 C C . TYR B 1 104 ? -3.891 -2.799 -8.609 1 97 104 TYR B C 1
ATOM 2695 O O . TYR B 1 104 ? -4.641 -3.244 -9.477 1 97 104 TYR B O 1
ATOM 2703 N N . PHE B 1 105 ? -4.07 -1.663 -8.094 1 96 105 PHE B N 1
ATOM 2704 C CA . PHE B 1 105 ? -5.293 -0.921 -8.375 1 96 105 PHE B CA 1
ATOM 2705 C C . PHE B 1 105 ? -5.254 -0.332 -9.781 1 96 105 PHE B C 1
ATOM 2707 O O . PHE B 1 105 ? -6.297 -0.067 -10.383 1 96 105 PHE B O 1
ATOM 2714 N N . TYR B 1 106 ? -4.098 -0.125 -10.266 1 96.31 106 TYR B N 1
ATOM 2715 C CA . TYR B 1 106 ? -4.012 0.24 -11.68 1 96.31 106 TYR B CA 1
ATOM 2716 C C . TYR B 1 106 ? -4.383 -0.939 -12.57 1 96.31 106 TYR B C 1
ATOM 2718 O O . TYR B 1 106 ? -4.992 -0.759 -13.625 1 96.31 106 TYR B O 1
ATOM 2726 N N . GLU B 1 107 ? -3.943 -2.137 -12.172 1 95.81 107 GLU B N 1
ATOM 2727 C CA . GLU B 1 107 ? -4.395 -3.33 -12.875 1 95.81 107 GLU B CA 1
ATOM 2728 C C . GLU B 1 107 ? -5.918 -3.439 -12.859 1 95.81 107 GLU B C 1
ATOM 2730 O O . GLU B 1 107 ? -6.539 -3.699 -13.891 1 95.81 107 GLU B O 1
ATOM 2735 N N . VAL B 1 108 ? -6.539 -3.225 -11.727 1 94.75 108 VAL B N 1
ATOM 2736 C CA . VAL B 1 108 ? -7.992 -3.262 -11.602 1 94.75 108 VAL B CA 1
ATOM 2737 C C . VAL B 1 108 ? -8.617 -2.201 -12.5 1 94.75 108 VAL B C 1
ATOM 2739 O O . VAL B 1 108 ? -9.617 -2.463 -13.18 1 94.75 108 VAL B O 1
ATOM 2742 N N . TYR B 1 109 ? -8.07 -1.021 -12.445 1 95.5 109 TYR B N 1
ATOM 2743 C CA . TYR B 1 109 ? -8.562 0.064 -13.289 1 95.5 109 TYR B CA 1
ATOM 2744 C C . TYR B 1 109 ? -8.578 -0.344 -14.758 1 95.5 109 TYR B C 1
ATOM 2746 O O . TYR B 1 109 ? -9.57 -0.125 -15.461 1 95.5 109 TYR B O 1
ATOM 2754 N N . LEU B 1 110 ? -7.477 -0.93 -15.203 1 93.62 110 LEU B N 1
ATOM 2755 C CA . LEU B 1 110 ? -7.367 -1.319 -16.609 1 93.62 110 LEU B CA 1
ATOM 2756 C C . LEU B 1 110 ? -8.305 -2.479 -16.922 1 93.62 110 LEU B C 1
ATOM 2758 O O . LEU B 1 110 ? -8.836 -2.57 -18.031 1 93.62 110 LEU B O 1
ATOM 2762 N N . ARG B 1 111 ? -8.523 -3.365 -15.992 1 91.69 111 ARG B N 1
ATOM 2763 C CA . ARG B 1 111 ? -9.461 -4.473 -16.172 1 91.69 111 ARG B CA 1
ATOM 2764 C C . ARG B 1 111 ? -10.875 -3.959 -16.422 1 91.69 111 ARG B C 1
ATOM 2766 O O . ARG B 1 111 ? -11.633 -4.57 -17.172 1 91.69 111 ARG B O 1
ATOM 2773 N N . VAL B 1 112 ? -11.188 -2.834 -15.836 1 92.31 112 VAL B N 1
ATOM 2774 C CA . VAL B 1 112 ? -12.523 -2.27 -15.93 1 92.31 112 VAL B CA 1
ATOM 2775 C C . VAL B 1 112 ? -12.641 -1.398 -17.172 1 92.31 112 VAL B C 1
ATOM 2777 O O . VAL B 1 112 ? -13.68 -1.376 -17.828 1 92.31 112 VAL B O 1
ATOM 2780 N N . ASN B 1 113 ? -11.539 -0.707 -17.484 1 91.75 113 ASN B N 1
ATOM 2781 C CA . ASN B 1 113 ? -11.656 0.369 -18.469 1 91.75 113 ASN B CA 1
ATOM 2782 C C . ASN B 1 113 ? -11.07 -0.032 -19.812 1 91.75 113 ASN B C 1
ATOM 2784 O O . ASN B 1 113 ? -11.219 0.688 -20.797 1 91.75 113 ASN B O 1
ATOM 2788 N N . ASP B 1 114 ? -10.344 -1.109 -19.781 1 91.38 114 ASP B N 1
ATOM 2789 C CA . ASP B 1 114 ? -9.859 -1.693 -21.031 1 91.38 114 ASP B CA 1
ATOM 2790 C C . ASP B 1 114 ? -10.797 -2.791 -21.531 1 91.38 114 ASP B C 1
ATOM 2792 O O . ASP B 1 114 ? -10.984 -3.807 -20.859 1 91.38 114 ASP B O 1
ATOM 2796 N N . SER B 1 115 ? -11.336 -2.607 -22.703 1 91.06 115 SER B N 1
ATOM 2797 C CA . SER B 1 115 ? -12.367 -3.502 -23.219 1 91.06 115 SER B CA 1
ATOM 2798 C C . SER B 1 115 ? -11.859 -4.938 -23.312 1 91.06 115 SER B C 1
ATOM 2800 O O . SER B 1 115 ? -12.594 -5.879 -23 1 91.06 115 SER B O 1
ATOM 2802 N N . GLU B 1 116 ? -10.664 -5.145 -23.75 1 90.81 116 GLU B N 1
ATOM 2803 C CA . GLU B 1 116 ? -10.117 -6.492 -23.875 1 90.81 116 GLU B CA 1
ATOM 2804 C C . GLU B 1 116 ? -9.922 -7.137 -22.516 1 90.81 116 GLU B C 1
ATOM 2806 O O . GLU B 1 116 ? -10.227 -8.312 -22.328 1 90.81 116 GLU B O 1
ATOM 2811 N N . ALA B 1 117 ? -9.391 -6.395 -21.609 1 91.06 117 ALA B N 1
ATOM 2812 C CA . ALA B 1 117 ? -9.172 -6.898 -20.25 1 91.06 117 ALA B CA 1
ATOM 2813 C C . ALA B 1 117 ? -10.492 -7.27 -19.594 1 91.06 117 ALA B C 1
ATOM 2815 O O . ALA B 1 117 ? -10.594 -8.305 -18.922 1 91.06 117 ALA B O 1
ATOM 2816 N N . LEU B 1 118 ? -11.484 -6.43 -19.766 1 92.69 118 LEU B N 1
ATOM 2817 C CA . LEU B 1 118 ? -12.797 -6.676 -19.188 1 92.69 118 LEU B CA 1
ATOM 2818 C C . LEU B 1 118 ? -13.43 -7.934 -19.781 1 92.69 118 LEU B C 1
ATOM 2820 O O . LEU B 1 118 ? -14.008 -8.742 -19.047 1 92.69 118 LEU B O 1
ATOM 2824 N N . GLU B 1 119 ? -13.328 -8.062 -21.047 1 91.88 119 GLU B N 1
ATOM 2825 C CA . GLU B 1 119 ? -13.891 -9.227 -21.719 1 91.88 119 GLU B CA 1
ATOM 2826 C C . GLU B 1 119 ? -13.273 -10.523 -21.188 1 91.88 119 GLU B C 1
ATOM 2828 O O . GLU B 1 119 ? -13.969 -11.516 -21 1 91.88 119 GLU B O 1
ATOM 2833 N N . GLU B 1 120 ? -12 -10.484 -20.984 1 90 120 GLU B N 1
ATOM 2834 C CA . GLU B 1 120 ? -11.32 -11.664 -20.453 1 90 120 GLU B CA 1
ATOM 2835 C C . GLU B 1 120 ? -11.773 -11.969 -19.031 1 90 120 GLU B C 1
ATOM 2837 O O . GLU B 1 120 ? -11.984 -13.133 -18.688 1 90 120 GLU B O 1
ATOM 2842 N N . ALA B 1 121 ? -11.922 -11.008 -18.234 1 90.81 121 ALA B N 1
ATOM 2843 C CA . ALA B 1 121 ? -12.406 -11.188 -16.875 1 90.81 121 ALA B CA 1
ATOM 2844 C C . ALA B 1 121 ? -13.797 -11.805 -16.859 1 90.81 121 ALA B C 1
ATOM 2846 O O . ALA B 1 121 ? -14.086 -12.695 -16.062 1 90.81 121 ALA B O 1
ATOM 2847 N N . ILE B 1 122 ? -14.625 -11.312 -17.75 1 92.38 122 ILE B N 1
ATOM 2848 C CA . ILE B 1 122 ? -15.992 -11.82 -17.844 1 92.38 122 ILE B CA 1
ATOM 2849 C C . ILE B 1 122 ? -15.969 -13.266 -18.328 1 92.38 122 ILE B C 1
ATOM 2851 O O . ILE B 1 122 ? -16.703 -14.109 -17.812 1 92.38 122 ILE B O 1
ATOM 2855 N N . ARG B 1 123 ? -15.156 -13.516 -19.297 1 91.88 123 ARG B N 1
ATOM 2856 C CA . ARG B 1 123 ? -15.047 -14.867 -19.828 1 91.88 123 ARG B CA 1
ATOM 2857 C C . ARG B 1 123 ? -14.672 -15.859 -18.734 1 91.88 123 ARG B C 1
ATOM 2859 O O . ARG B 1 123 ? -15.352 -16.875 -18.547 1 91.88 123 ARG B O 1
ATOM 2866 N N . ILE B 1 124 ? -13.672 -15.57 -17.969 1 90.62 124 ILE B N 1
ATOM 2867 C CA . ILE B 1 124 ? -13.172 -16.469 -16.938 1 90.62 124 ILE B CA 1
ATOM 2868 C C . ILE B 1 124 ? -14.203 -16.609 -15.828 1 90.62 124 ILE B C 1
ATOM 2870 O O . ILE B 1 124 ? -14.43 -17.703 -15.305 1 90.62 124 ILE B O 1
ATOM 2874 N N . SER B 1 125 ? -14.875 -15.523 -15.523 1 91.81 125 SER B N 1
ATOM 2875 C CA . SER B 1 125 ? -15.852 -15.516 -14.438 1 91.81 125 SER B CA 1
ATOM 2876 C C . SER B 1 125 ? -17.141 -16.234 -14.852 1 91.81 125 SER B C 1
ATOM 2878 O O . SER B 1 125 ? -17.969 -16.578 -14 1 91.81 125 SER B O 1
ATOM 2880 N N . SER B 1 126 ? -17.281 -16.438 -16.125 1 92.88 126 SER B N 1
ATOM 2881 C CA . SER B 1 126 ? -18.531 -17.016 -16.641 1 92.88 126 SER B CA 1
ATOM 2882 C C . SER B 1 126 ? -18.359 -18.5 -16.922 1 92.88 126 SER B C 1
ATOM 2884 O O . SER B 1 126 ? -19.312 -19.172 -17.359 1 92.88 126 SER B O 1
ATOM 2886 N N . ILE B 1 127 ? -17.219 -18.984 -16.734 1 92.06 127 ILE B N 1
ATOM 2887 C CA . ILE B 1 127 ? -16.969 -20.391 -17 1 92.06 127 ILE B CA 1
ATOM 2888 C C . ILE B 1 127 ? -17.969 -21.25 -16.219 1 92.06 127 ILE B C 1
ATOM 2890 O O . ILE B 1 127 ? -18.156 -21.047 -15.023 1 92.06 127 ILE B O 1
ATOM 2894 N N . GLY B 1 128 ? -18.641 -22.172 -16.938 1 90.75 128 GLY B N 1
ATOM 2895 C CA . GLY B 1 128 ? -19.594 -23.078 -16.328 1 90.75 128 GLY B CA 1
ATOM 2896 C C . GLY B 1 128 ? -21 -22.5 -16.25 1 90.75 128 GLY B C 1
ATOM 2897 O O . GLY B 1 128 ? -21.938 -23.203 -15.875 1 90.75 128 GLY B O 1
ATOM 2898 N N . ARG B 1 129 ? -21.156 -21.25 -16.656 1 91.31 129 ARG B N 1
ATOM 2899 C CA . ARG B 1 129 ? -22.469 -20.609 -16.641 1 91.31 129 ARG B CA 1
ATOM 2900 C C . ARG B 1 129 ? -23.078 -20.578 -18.031 1 91.31 129 ARG B C 1
ATOM 2902 O O . ARG B 1 129 ? -22.359 -20.531 -19.031 1 91.31 129 ARG B O 1
ATOM 2909 N N . PRO B 1 130 ? -24.469 -20.672 -18 1 93.56 130 PRO B N 1
ATOM 2910 C CA . PRO B 1 130 ? -25.109 -20.484 -19.297 1 93.56 130 PRO B CA 1
ATOM 2911 C C . PRO B 1 130 ? -24.828 -19.109 -19.906 1 93.56 130 PRO B C 1
ATOM 2913 O O . PRO B 1 130 ? -24.656 -18.141 -19.172 1 93.56 130 PRO B O 1
ATOM 2916 N N . ALA B 1 131 ? -24.844 -19.078 -21.234 1 92.19 131 ALA B N 1
ATOM 2917 C CA . ALA B 1 131 ? -24.484 -17.875 -21.969 1 92.19 131 ALA B CA 1
ATOM 2918 C C . ALA B 1 131 ? -25.406 -16.703 -21.609 1 92.19 131 ALA B C 1
ATOM 2920 O O . ALA B 1 131 ? -24.984 -15.555 -21.578 1 92.19 131 ALA B O 1
ATOM 2921 N N . TYR B 1 132 ? -26.625 -16.984 -21.25 1 93.19 132 TYR B N 1
ATOM 2922 C CA . TYR B 1 132 ? -27.594 -15.922 -21.016 1 93.19 132 TYR B CA 1
ATOM 2923 C C . TYR B 1 132 ? -27.328 -15.203 -19.703 1 93.19 132 TYR B C 1
ATOM 2925 O O . TYR B 1 132 ? -27.844 -14.117 -19.453 1 93.19 132 TYR B O 1
ATOM 2933 N N . GLU B 1 133 ? -26.344 -15.742 -18.953 1 93.75 133 GLU B N 1
ATOM 2934 C CA . GLU B 1 133 ? -26.016 -15.133 -17.672 1 93.75 133 GLU B CA 1
ATOM 2935 C C . GLU B 1 133 ? -24.844 -14.164 -17.812 1 93.75 133 GLU B C 1
ATOM 2937 O O . GLU B 1 133 ? -24.531 -13.422 -16.875 1 93.75 133 GLU B O 1
ATOM 2942 N N . LYS B 1 134 ? -24.281 -14.18 -18.906 1 92.94 134 LYS B N 1
ATOM 2943 C CA . LYS B 1 134 ? -23.062 -13.414 -19.109 1 92.94 134 LYS B CA 1
ATOM 2944 C C . LYS B 1 134 ? -23.297 -11.93 -18.844 1 92.94 134 LYS B C 1
ATOM 2946 O O . LYS B 1 134 ? -22.469 -11.281 -18.188 1 92.94 134 LYS B O 1
ATOM 2951 N N . PRO B 1 135 ? -24.438 -11.383 -19.25 1 93.38 135 PRO B N 1
ATOM 2952 C CA . PRO B 1 135 ? -24.672 -9.961 -18.953 1 93.38 135 PRO B CA 1
ATOM 2953 C C . PRO B 1 135 ? -24.781 -9.688 -17.453 1 93.38 135 PRO B C 1
ATOM 2955 O O . PRO B 1 135 ? -24.328 -8.633 -16.984 1 93.38 135 PRO B O 1
ATOM 2958 N N . MET B 1 136 ? -25.297 -10.578 -16.781 1 93.75 136 MET B N 1
ATOM 2959 C CA . MET B 1 136 ? -25.406 -10.422 -15.328 1 93.75 136 MET B CA 1
ATOM 2960 C C . MET B 1 136 ? -24.047 -10.508 -14.656 1 93.75 136 MET B C 1
ATOM 2962 O O . MET B 1 136 ? -23.75 -9.727 -13.75 1 93.75 136 MET B O 1
ATOM 2966 N N . VAL B 1 137 ? -23.281 -11.43 -15.125 1 92.81 137 VAL B N 1
ATOM 2967 C CA . VAL B 1 137 ? -21.938 -11.578 -14.602 1 92.81 137 VAL B CA 1
ATOM 2968 C C . VAL B 1 137 ? -21.141 -10.305 -14.867 1 92.81 137 VAL B C 1
ATOM 2970 O O . VAL B 1 137 ? -20.438 -9.805 -13.977 1 92.81 137 VAL B O 1
ATOM 2973 N N . LYS B 1 138 ? -21.266 -9.805 -16.031 1 93.75 138 LYS B N 1
ATOM 2974 C CA . LYS B 1 138 ? -20.594 -8.562 -16.391 1 93.75 138 LYS B CA 1
ATOM 2975 C C . LYS B 1 138 ? -21.031 -7.418 -15.477 1 93.75 138 LYS B C 1
ATOM 2977 O O . LYS B 1 138 ? -20.188 -6.648 -15 1 93.75 138 LYS B O 1
ATOM 2982 N N . GLY B 1 139 ? -22.312 -7.301 -15.227 1 93.69 139 GLY B N 1
ATOM 2983 C CA . GLY B 1 139 ? -22.844 -6.266 -14.344 1 93.69 139 GLY B CA 1
ATOM 2984 C C . GLY B 1 139 ? -22.297 -6.348 -12.938 1 93.69 139 GLY B C 1
ATOM 2985 O O . GLY B 1 139 ? -21.938 -5.324 -12.344 1 93.69 139 GLY B O 1
ATOM 2986 N N . PHE B 1 140 ? -22.188 -7.539 -12.484 1 91.69 140 PHE B N 1
ATOM 2987 C CA . PHE B 1 140 ? -21.703 -7.758 -11.125 1 91.69 140 PHE B CA 1
ATOM 2988 C C . PHE B 1 140 ? -20.219 -7.414 -11.016 1 91.69 140 PHE B C 1
ATOM 2990 O O . PHE B 1 140 ? -19.812 -6.746 -10.062 1 91.69 140 PHE B O 1
ATOM 2997 N N . ILE B 1 141 ? -19.484 -7.852 -11.961 1 90.25 141 ILE B N 1
ATOM 2998 C CA . ILE B 1 141 ? -18.031 -7.625 -11.953 1 90.25 141 ILE B CA 1
ATOM 2999 C C . ILE B 1 141 ? -17.75 -6.129 -12.047 1 90.25 141 ILE B C 1
ATOM 3001 O O . ILE B 1 141 ? -16.938 -5.598 -11.281 1 90.25 141 ILE B O 1
ATOM 3005 N N . LEU B 1 142 ? -18.438 -5.477 -12.938 1 93.38 142 LEU B N 1
ATOM 3006 C CA . LEU B 1 142 ? -18.25 -4.039 -13.117 1 93.38 142 LEU B CA 1
ATOM 3007 C C . LEU B 1 142 ? -18.609 -3.279 -11.844 1 93.38 142 LEU B C 1
ATOM 3009 O O . LEU B 1 142 ? -17.859 -2.393 -11.414 1 93.38 142 LEU B O 1
ATOM 3013 N N . ALA B 1 143 ? -19.703 -3.682 -11.234 1 93.38 143 ALA B N 1
ATOM 3014 C CA . ALA B 1 143 ? -20.141 -3.01 -10.016 1 93.38 143 ALA B CA 1
ATOM 3015 C C . ALA B 1 143 ? -19.109 -3.188 -8.898 1 93.38 143 ALA B C 1
ATOM 3017 O O . ALA B 1 143 ? -18.781 -2.227 -8.203 1 93.38 143 ALA B O 1
ATOM 3018 N N . GLU B 1 144 ? -18.672 -4.348 -8.797 1 90.44 144 GLU B N 1
ATOM 3019 C CA . GLU B 1 144 ? -17.734 -4.66 -7.73 1 90.44 144 GLU B CA 1
ATOM 3020 C C . GLU B 1 144 ? -16.406 -3.928 -7.934 1 90.44 144 GLU B C 1
ATOM 3022 O O . GLU B 1 144 ? -15.898 -3.277 -7.016 1 90.44 144 GLU B O 1
ATOM 3027 N N . LEU B 1 145 ? -15.852 -3.979 -9.109 1 92.12 145 LEU B N 1
ATOM 3028 C CA . LEU B 1 145 ? -14.539 -3.4 -9.383 1 92.12 145 LEU B CA 1
ATOM 3029 C C . LEU B 1 145 ? -14.602 -1.877 -9.367 1 92.12 145 LEU B C 1
ATOM 3031 O O . LEU B 1 145 ? -13.68 -1.219 -8.883 1 92.12 145 LEU B O 1
ATOM 3035 N N . LYS B 1 146 ? -15.695 -1.328 -9.828 1 92.69 146 LYS B N 1
ATOM 3036 C CA . LYS B 1 146 ? -15.852 0.124 -9.812 1 92.69 146 LYS B CA 1
ATOM 3037 C C . LYS B 1 146 ? -16 0.642 -8.383 1 92.69 146 LYS B C 1
ATOM 3039 O O . LYS B 1 146 ? -15.492 1.711 -8.047 1 92.69 146 LYS B O 1
ATOM 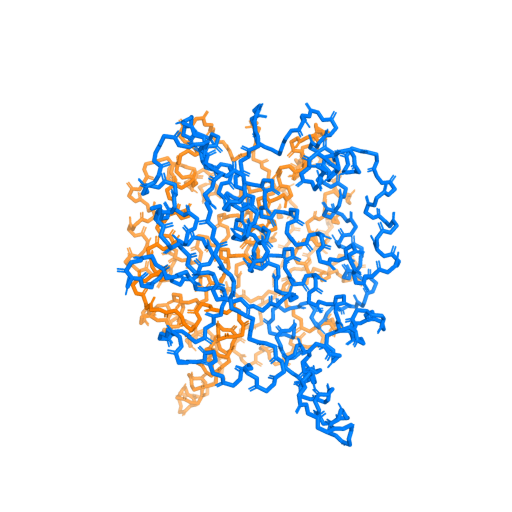3044 N N . THR B 1 147 ? -16.703 -0.089 -7.57 1 92.06 147 THR B N 1
ATOM 3045 C CA . THR B 1 147 ? -16.844 0.27 -6.164 1 92.06 147 THR B CA 1
ATOM 3046 C C . THR B 1 147 ? -15.492 0.225 -5.461 1 92.06 147 THR B C 1
ATOM 3048 O O . THR B 1 147 ? -15.148 1.13 -4.695 1 92.06 147 THR B O 1
ATOM 3051 N N . GLN B 1 148 ? -14.773 -0.782 -5.781 1 90.94 148 GLN B N 1
ATOM 3052 C CA . GLN B 1 148 ? -13.438 -0.921 -5.211 1 90.94 148 GLN B CA 1
ATOM 3053 C C . GLN B 1 148 ? -12.555 0.259 -5.598 1 90.94 148 GLN B C 1
ATOM 3055 O O . GLN B 1 148 ? -11.875 0.835 -4.746 1 90.94 148 GLN B O 1
ATOM 3060 N N . LEU B 1 149 ? -12.547 0.664 -6.863 1 92.12 149 LEU B N 1
ATOM 3061 C CA . LEU B 1 149 ? -11.727 1.762 -7.371 1 92.12 149 LEU B CA 1
ATOM 3062 C C . LEU B 1 149 ? -12.164 3.088 -6.754 1 92.12 149 LEU B C 1
ATOM 3064 O O . LEU B 1 149 ? -11.32 3.947 -6.469 1 92.12 149 LEU B O 1
ATOM 3068 N N . PHE B 1 150 ? -13.461 3.211 -6.555 1 88.38 150 PHE B N 1
ATOM 3069 C CA . PHE B 1 150 ? -14 4.434 -5.969 1 88.38 150 PHE B CA 1
ATOM 3070 C C . PHE B 1 150 ? -13.469 4.629 -4.555 1 88.38 150 PHE B C 1
ATOM 3072 O O . PHE B 1 150 ? -12.977 5.711 -4.215 1 88.38 150 PHE B O 1
ATOM 3079 N N . PHE B 1 151 ? -13.461 3.582 -3.803 1 86.25 151 PHE B N 1
ATOM 3080 C CA . PHE B 1 151 ? -13.094 3.697 -2.396 1 86.25 151 PHE B CA 1
ATOM 3081 C C . PHE B 1 151 ? -11.578 3.748 -2.232 1 86.25 151 PHE B C 1
ATOM 3083 O O . PHE B 1 151 ? -11.078 4.281 -1.243 1 86.25 151 PHE B O 1
ATOM 3090 N N . GLN B 1 152 ? -10.859 3.273 -3.193 1 86.38 152 GLN B N 1
ATOM 3091 C CA . GLN B 1 152 ? -9.406 3.391 -3.189 1 86.38 152 GLN B CA 1
ATOM 3092 C C . GLN B 1 152 ? -8.969 4.785 -3.619 1 86.38 152 GLN B C 1
ATOM 3094 O O . GLN B 1 152 ? -7.848 5.211 -3.32 1 86.38 152 GLN B O 1
ATOM 3099 N N . GLY B 1 153 ? -9.812 5.492 -4.414 1 84 153 GLY B N 1
ATOM 3100 C CA . GLY B 1 153 ? -9.531 6.859 -4.824 1 84 153 GLY B CA 1
ATOM 3101 C C . GLY B 1 153 ? -9.336 7.004 -6.32 1 84 153 GLY B C 1
ATOM 3102 O O . GLY B 1 153 ? -9.648 8.047 -6.895 1 84 153 GLY B O 1
ATOM 3103 N N . LEU B 1 154 ? -8.875 5.961 -7.027 1 86 154 LEU B N 1
ATOM 3104 C CA . LEU B 1 154 ? -8.586 6.02 -8.461 1 86 154 LEU B CA 1
ATOM 3105 C C . LEU B 1 154 ? -9.859 6.246 -9.258 1 86 154 LEU B C 1
ATOM 3107 O O . LEU B 1 154 ? -9.836 6.898 -10.305 1 86 154 LEU B O 1
ATOM 3111 N N . GLY B 1 155 ? -10.961 5.723 -8.758 1 85 155 GLY B N 1
ATOM 3112 C CA . GLY B 1 155 ? -12.219 5.844 -9.469 1 85 155 GLY B CA 1
ATOM 3113 C C . GLY B 1 155 ? -12.766 7.262 -9.477 1 85 155 GLY B C 1
ATOM 3114 O O . GLY B 1 155 ? -13.695 7.57 -10.227 1 85 155 GLY B O 1
ATOM 3115 N N . ARG B 1 156 ? -12.117 8.094 -8.711 1 85.25 156 ARG B N 1
ATOM 3116 C CA . ARG B 1 156 ? -12.578 9.477 -8.586 1 85.25 156 ARG B CA 1
ATOM 3117 C C . ARG B 1 156 ? -11.672 10.422 -9.375 1 85.25 156 ARG B C 1
ATOM 3119 O O . ARG B 1 156 ? -11.906 11.633 -9.391 1 85.25 156 ARG B O 1
ATOM 3126 N N . MET B 1 157 ? -10.688 9.883 -10 1 85.44 157 MET B N 1
ATOM 3127 C CA . MET B 1 157 ? -9.75 10.656 -10.805 1 85.44 157 MET B CA 1
ATOM 3128 C C . MET B 1 157 ? -10.148 10.633 -12.281 1 85.44 157 MET B C 1
ATOM 3130 O O . MET B 1 157 ? -10.805 9.695 -12.734 1 85.44 157 MET B O 1
ATOM 3134 N N . LYS B 1 158 ? -9.719 11.68 -12.961 1 86.69 158 LYS B N 1
ATOM 3135 C CA . LYS B 1 158 ? -9.867 11.656 -14.414 1 86.69 158 LYS B CA 1
ATOM 3136 C C . LYS B 1 158 ? -9.047 10.523 -15.023 1 86.69 158 LYS B C 1
ATOM 3138 O O . LYS B 1 158 ? -7.926 10.258 -14.594 1 86.69 158 LYS B O 1
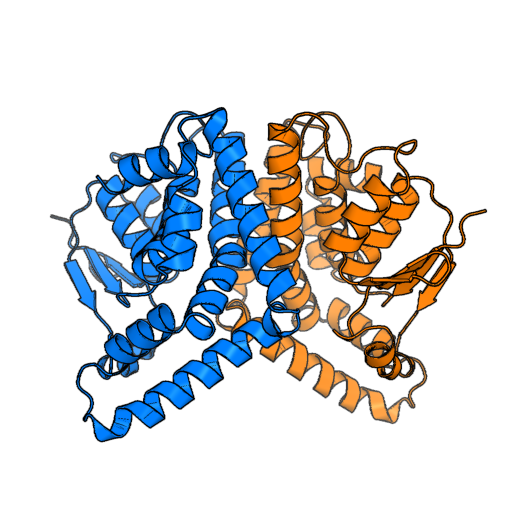ATOM 3143 N N . ALA B 1 159 ? -9.625 9.828 -16.047 1 86.75 159 ALA B N 1
ATOM 3144 C CA . ALA B 1 159 ? -8.984 8.688 -16.688 1 86.75 159 ALA B CA 1
ATOM 3145 C C . ALA B 1 159 ? -7.57 9.047 -17.141 1 86.75 159 ALA B C 1
ATOM 3147 O O . ALA B 1 159 ? -6.637 8.266 -16.938 1 86.75 159 ALA B O 1
ATOM 3148 N N . GLU B 1 160 ? -7.434 10.234 -17.703 1 90.06 160 GLU B N 1
ATOM 3149 C CA . GLU B 1 160 ? -6.133 10.664 -18.203 1 90.06 160 GLU B CA 1
ATOM 3150 C C . GLU B 1 160 ? -5.109 10.766 -17.078 1 90.06 160 GLU B C 1
ATOM 3152 O O . GLU B 1 160 ? -3.936 10.445 -17.266 1 90.06 160 GLU B O 1
ATOM 3157 N N . ASN B 1 161 ? -5.523 11.172 -15.898 1 89.62 161 ASN B N 1
ATOM 3158 C CA . ASN B 1 161 ? -4.633 11.305 -14.75 1 89.62 161 ASN B CA 1
ATOM 3159 C C . ASN B 1 161 ? -4.211 9.945 -14.211 1 89.62 161 ASN B C 1
ATOM 3161 O O . ASN B 1 161 ? -3.062 9.766 -13.797 1 89.62 161 ASN B O 1
ATOM 3165 N N . VAL B 1 162 ? -5.176 9 -14.266 1 92.69 162 VAL B N 1
ATOM 3166 C CA . VAL B 1 162 ? -4.871 7.648 -13.797 1 92.69 162 VAL B CA 1
ATOM 3167 C C . VAL B 1 162 ? -3.834 7.008 -14.719 1 92.69 162 VAL B C 1
ATOM 3169 O O . VAL B 1 162 ? -2.852 6.434 -14.242 1 92.69 162 VAL B O 1
ATOM 3172 N N . GLU B 1 163 ? -4.047 7.141 -16.016 1 94.31 163 GLU B N 1
ATOM 3173 C CA . GLU B 1 163 ? -3.127 6.543 -16.984 1 94.31 163 GLU B CA 1
ATOM 3174 C C . GLU B 1 163 ? -1.754 7.207 -16.922 1 94.31 163 GLU B C 1
ATOM 3176 O O . GLU B 1 163 ? -0.729 6.535 -17.031 1 94.31 163 GLU B O 1
ATOM 3181 N N . GLU B 1 164 ? -1.729 8.492 -16.688 1 94.75 164 GLU B N 1
ATOM 3182 C CA . GLU B 1 164 ? -0.469 9.219 -16.531 1 94.75 164 GLU B CA 1
ATOM 3183 C C . GLU B 1 164 ? 0.307 8.727 -15.312 1 94.75 164 GLU B C 1
ATOM 3185 O O . GLU B 1 164 ? 1.527 8.562 -15.375 1 94.75 164 GLU B O 1
ATOM 3190 N N . GLU B 1 165 ? -0.42 8.516 -14.266 1 94.44 165 GLU B N 1
ATOM 3191 C CA . GLU B 1 165 ? 0.241 8.023 -13.055 1 94.44 165 GLU B CA 1
ATOM 3192 C C . GLU B 1 165 ? 0.772 6.609 -13.25 1 94.44 165 GLU B C 1
ATOM 3194 O O . GLU B 1 165 ? 1.848 6.27 -12.758 1 94.44 165 GLU B O 1
ATOM 3199 N N . PHE B 1 166 ? 0.033 5.797 -13.945 1 96.62 166 PHE B N 1
ATOM 3200 C CA . PHE B 1 166 ? 0.505 4.453 -14.258 1 96.62 166 PHE B CA 1
ATOM 3201 C C . PHE B 1 166 ? 1.794 4.508 -15.07 1 96.62 166 PHE B C 1
ATOM 3203 O O . PHE B 1 166 ? 2.742 3.771 -14.789 1 96.62 166 PHE B O 1
ATOM 3210 N N . ILE B 1 167 ? 1.826 5.387 -16.062 1 97.12 167 ILE B N 1
ATOM 3211 C CA . ILE B 1 167 ? 3.008 5.562 -16.906 1 97.12 167 ILE B CA 1
ATOM 3212 C C . ILE B 1 167 ? 4.188 6.012 -16.047 1 97.12 167 ILE B C 1
ATOM 3214 O O . ILE B 1 167 ? 5.312 5.551 -16.234 1 97.12 167 ILE B O 1
ATOM 3218 N N . ARG B 1 168 ? 3.953 6.867 -15.086 1 96.25 168 ARG B N 1
ATOM 3219 C CA . ARG B 1 168 ? 5.008 7.309 -14.18 1 96.25 168 ARG B CA 1
ATOM 3220 C C . ARG B 1 168 ? 5.547 6.141 -13.359 1 96.25 168 ARG B C 1
ATOM 3222 O O . ARG B 1 168 ? 6.742 6.078 -13.062 1 96.25 168 ARG B O 1
ATOM 3229 N N . HIS B 1 169 ? 4.645 5.223 -12.938 1 97.75 169 HIS B N 1
ATOM 3230 C CA . HIS B 1 169 ? 5.094 4.02 -12.25 1 97.75 169 HIS B CA 1
ATOM 3231 C C . HIS B 1 169 ? 6.004 3.182 -13.141 1 97.75 169 HIS B C 1
ATOM 3233 O O . HIS B 1 169 ? 7.035 2.678 -12.68 1 97.75 169 HIS B O 1
ATOM 3239 N N . LEU B 1 170 ? 5.602 3.074 -14.398 1 98.31 170 LEU B N 1
ATOM 3240 C CA . LEU B 1 170 ? 6.43 2.328 -15.344 1 98.31 170 LEU B CA 1
ATOM 3241 C C . LEU B 1 170 ? 7.785 3.002 -15.531 1 98.31 170 LEU B C 1
ATOM 3243 O O . LEU B 1 170 ? 8.812 2.326 -15.594 1 98.31 170 LEU B O 1
ATOM 3247 N N . ASP B 1 171 ? 7.781 4.324 -15.578 1 97.88 171 ASP B N 1
ATOM 3248 C CA . ASP B 1 171 ? 9.031 5.07 -15.727 1 97.88 171 ASP B CA 1
ATOM 3249 C C . ASP B 1 171 ? 9.953 4.844 -14.531 1 97.88 171 ASP B C 1
ATOM 3251 O O . ASP B 1 171 ? 11.172 4.719 -14.695 1 97.88 171 ASP B O 1
ATOM 3255 N N . ARG B 1 172 ? 9.422 4.785 -13.367 1 97.44 172 ARG B N 1
ATOM 3256 C CA . ARG B 1 172 ? 10.203 4.543 -12.164 1 97.44 172 ARG B CA 1
ATOM 3257 C C . ARG B 1 172 ? 10.844 3.158 -12.188 1 97.44 172 ARG B C 1
ATOM 3259 O O . ARG B 1 172 ? 12.023 3.008 -11.883 1 97.44 172 ARG B O 1
ATOM 3266 N N . ILE B 1 173 ? 10.008 2.174 -12.531 1 98.56 173 ILE B N 1
ATOM 3267 C CA . ILE B 1 173 ? 10.516 0.807 -12.617 1 98.56 173 ILE B CA 1
ATOM 3268 C C . ILE B 1 173 ? 11.625 0.731 -13.664 1 98.56 173 ILE B C 1
ATOM 3270 O O . ILE B 1 173 ? 12.688 0.16 -13.406 1 98.56 173 ILE B O 1
ATOM 3274 N N . GLU B 1 174 ? 11.328 1.355 -14.828 1 98.62 174 GLU B N 1
ATOM 3275 C CA . GLU B 1 174 ? 12.305 1.385 -15.914 1 98.62 174 GLU B CA 1
ATOM 3276 C C . GLU B 1 174 ? 13.617 2.023 -15.461 1 98.62 174 GLU B C 1
ATOM 3278 O O . GLU B 1 174 ? 14.695 1.548 -15.812 1 98.62 174 GLU B O 1
ATOM 3283 N N . GLN B 1 175 ? 13.508 3.104 -14.742 1 98.25 175 GLN B N 1
ATOM 3284 C CA . GLN B 1 175 ? 14.688 3.816 -14.25 1 98.25 175 GLN B CA 1
ATOM 3285 C C . GLN B 1 175 ? 15.508 2.943 -13.305 1 98.25 175 GLN B C 1
ATOM 3287 O O . GLN B 1 175 ? 16.734 2.881 -13.422 1 98.25 175 GLN B O 1
ATOM 3292 N N . VAL B 1 176 ? 14.891 2.271 -12.398 1 97.94 176 VAL B N 1
ATOM 3293 C CA . VAL B 1 176 ? 15.586 1.405 -11.453 1 97.94 176 VAL B CA 1
ATOM 3294 C C . VAL B 1 176 ? 16.266 0.265 -12.203 1 97.94 176 VAL B C 1
ATOM 3296 O O . VAL B 1 176 ? 17.438 -0.032 -11.961 1 97.94 176 VAL B O 1
ATOM 3299 N N . LEU B 1 177 ? 15.562 -0.271 -13.141 1 98.31 177 LEU B N 1
ATOM 3300 C CA . LEU B 1 177 ? 16.062 -1.426 -13.875 1 98.31 177 LEU B CA 1
ATOM 3301 C C . LEU B 1 177 ? 17.156 -1.009 -14.859 1 98.31 177 LEU B C 1
ATOM 3303 O O . LEU B 1 177 ? 17.906 -1.853 -15.359 1 98.31 177 LEU B O 1
ATOM 3307 N N . SER B 1 178 ? 17.203 0.268 -15.18 1 97.75 178 SER B N 1
ATOM 3308 C CA . SER B 1 178 ? 18.281 0.754 -16.047 1 97.75 178 SER B CA 1
ATOM 3309 C C . SER B 1 178 ? 19.625 0.713 -15.344 1 97.75 178 SER B C 1
ATOM 3311 O O . SER B 1 178 ? 20.672 0.736 -15.992 1 97.75 178 SER B O 1
ATOM 3313 N N . GLN B 1 179 ? 19.625 0.623 -14.031 1 95.75 179 GLN B N 1
ATOM 3314 C CA . GLN B 1 179 ? 20.859 0.67 -13.25 1 95.75 179 GLN B CA 1
ATOM 3315 C C . GLN B 1 179 ? 21.141 -0.672 -12.578 1 95.75 179 GLN B C 1
ATOM 3317 O O . GLN B 1 179 ? 22.203 -0.869 -11.992 1 95.75 179 GLN B O 1
ATOM 3322 N N . SER B 1 180 ? 20.188 -1.556 -12.625 1 95.5 180 SER B N 1
ATOM 3323 C CA . SER B 1 180 ? 20.312 -2.857 -11.977 1 95.5 180 SER B CA 1
ATOM 3324 C C . SER B 1 180 ? 19.484 -3.914 -12.695 1 95.5 180 SER B C 1
ATOM 3326 O O . SER B 1 180 ? 18.438 -3.602 -13.281 1 95.5 180 SER B O 1
ATOM 3328 N N . GLU B 1 181 ? 19.938 -5.133 -12.617 1 96.62 181 GLU B N 1
ATOM 3329 C CA . GLU B 1 181 ? 19.234 -6.242 -13.258 1 96.62 181 GLU B CA 1
ATOM 3330 C C . GLU B 1 181 ? 17.938 -6.566 -12.523 1 96.62 181 GLU B C 1
ATOM 3332 O O . GLU B 1 181 ? 17 -7.117 -13.117 1 96.62 181 GLU B O 1
ATOM 3337 N N . TRP B 1 182 ? 17.953 -6.266 -11.281 1 98.31 182 TRP B N 1
ATOM 3338 C CA . TRP B 1 182 ? 16.812 -6.559 -10.422 1 98.31 182 TRP B CA 1
ATOM 3339 C C . TRP B 1 182 ? 16.375 -5.312 -9.656 1 98.31 182 TRP B C 1
ATOM 3341 O O . TRP B 1 182 ? 17.109 -4.32 -9.602 1 98.31 182 TRP B O 1
ATOM 3351 N N . LEU B 1 183 ? 15.219 -5.336 -9.125 1 98.25 183 LEU B N 1
ATOM 3352 C CA . LEU B 1 183 ? 14.68 -4.16 -8.445 1 98.25 183 LEU B CA 1
ATOM 3353 C C . LEU B 1 183 ? 15.445 -3.879 -7.156 1 98.25 183 LEU B C 1
ATOM 3355 O O . LEU B 1 183 ? 15.57 -2.723 -6.746 1 98.25 183 LEU B O 1
ATOM 3359 N N . VAL B 1 184 ? 15.844 -4.992 -6.473 1 97.75 184 VAL B N 1
ATOM 3360 C CA . VAL B 1 184 ? 16.609 -4.844 -5.242 1 97.75 184 VAL B CA 1
ATOM 3361 C C . VAL B 1 184 ? 17.812 -5.797 -5.27 1 97.75 184 VAL B C 1
ATOM 3363 O O . VAL B 1 184 ? 17.641 -7.004 -5.445 1 97.75 184 VAL B O 1
ATOM 3366 N N . GLY B 1 185 ? 18.969 -5.277 -5.086 1 95.38 185 GLY B N 1
ATOM 3367 C CA . GLY B 1 185 ? 20.156 -6.098 -4.969 1 95.38 185 GLY B CA 1
ATOM 3368 C C . GLY B 1 185 ? 20.562 -6.75 -6.273 1 95.38 185 GLY B C 1
ATOM 3369 O O . GLY B 1 185 ? 20.328 -6.199 -7.352 1 95.38 185 GLY B O 1
ATOM 3370 N N . ASN B 1 186 ? 21.266 -7.895 -6.137 1 95.94 186 ASN B N 1
ATOM 3371 C CA . ASN B 1 186 ? 21.891 -8.5 -7.309 1 95.94 186 ASN B CA 1
ATOM 3372 C C . ASN B 1 186 ? 21.234 -9.828 -7.668 1 95.94 186 ASN B C 1
ATOM 3374 O O . ASN B 1 186 ? 21.781 -10.609 -8.453 1 95.94 186 ASN B O 1
ATOM 3378 N N . SER B 1 187 ? 20.125 -10.094 -7.117 1 96.44 187 SER B N 1
ATOM 3379 C CA . SER B 1 187 ? 19.375 -11.312 -7.41 1 96.44 187 SER B CA 1
ATOM 3380 C C . SER B 1 187 ? 17.875 -11.055 -7.383 1 96.44 187 SER B C 1
ATOM 3382 O O . SER B 1 187 ? 17.422 -10.055 -6.824 1 96.44 187 SER B O 1
ATOM 3384 N N . GLN B 1 188 ? 17.141 -11.945 -8.062 1 97.88 188 GLN B N 1
ATOM 3385 C CA . GLN B 1 188 ? 15.688 -11.867 -8.008 1 97.88 188 GLN B CA 1
ATOM 3386 C C . GLN B 1 188 ? 15.188 -12.016 -6.574 1 97.88 188 GLN B C 1
ATOM 3388 O O . GLN B 1 188 ? 15.695 -12.844 -5.812 1 97.88 188 GLN B O 1
ATOM 3393 N N . THR B 1 189 ? 14.312 -11.211 -6.152 1 98.31 189 THR B N 1
ATOM 3394 C CA . THR B 1 189 ? 13.688 -11.266 -4.832 1 98.31 189 THR B CA 1
ATOM 3395 C C . THR B 1 189 ? 12.172 -11.188 -4.949 1 98.31 189 THR B C 1
ATOM 3397 O O . THR B 1 189 ? 11.625 -11.18 -6.055 1 98.31 189 THR B O 1
ATOM 3400 N N . ILE B 1 190 ? 11.477 -11.094 -3.844 1 98.81 190 ILE B N 1
ATOM 3401 C CA . ILE B 1 190 ? 10.023 -10.961 -3.791 1 98.81 190 ILE B CA 1
ATOM 3402 C C . ILE B 1 190 ? 9.602 -9.656 -4.461 1 98.81 190 ILE B C 1
ATOM 3404 O O . ILE B 1 190 ? 8.492 -9.555 -4.992 1 98.81 190 ILE B O 1
ATOM 3408 N N . ALA B 1 191 ? 10.508 -8.633 -4.438 1 98.81 191 ALA B N 1
ATOM 3409 C CA . ALA B 1 191 ? 10.234 -7.367 -5.105 1 98.81 191 ALA B CA 1
ATOM 3410 C C . ALA B 1 191 ? 9.922 -7.586 -6.586 1 98.81 191 ALA B C 1
ATOM 3412 O O . ALA B 1 191 ? 8.914 -7.102 -7.094 1 98.81 191 ALA B O 1
ATOM 3413 N N . ASP B 1 192 ? 10.75 -8.344 -7.23 1 98.81 192 ASP B N 1
ATOM 3414 C CA . ASP B 1 192 ? 10.609 -8.617 -8.656 1 98.81 192 ASP B CA 1
ATOM 3415 C C . ASP B 1 192 ? 9.344 -9.43 -8.938 1 98.81 192 ASP B C 1
ATOM 3417 O O . ASP B 1 192 ? 8.594 -9.125 -9.867 1 98.81 192 ASP B O 1
ATOM 3421 N N . ILE B 1 193 ? 9.125 -10.406 -8.141 1 98.75 193 ILE B N 1
ATOM 3422 C CA . ILE B 1 193 ? 8.039 -11.352 -8.367 1 98.75 193 ILE B CA 1
ATOM 3423 C C . ILE B 1 193 ? 6.699 -10.648 -8.188 1 98.75 193 ILE B C 1
ATOM 3425 O O . ILE B 1 193 ? 5.777 -10.836 -8.984 1 98.75 193 ILE B O 1
ATOM 3429 N N . ALA B 1 194 ? 6.637 -9.828 -7.148 1 98.81 194 ALA B N 1
ATOM 3430 C CA . ALA B 1 194 ? 5.391 -9.117 -6.879 1 98.81 194 ALA B CA 1
ATOM 3431 C C . ALA B 1 194 ? 5.07 -8.133 -8 1 98.81 194 ALA B C 1
ATOM 3433 O O . ALA B 1 194 ? 3.926 -8.055 -8.461 1 98.81 194 ALA B O 1
ATOM 3434 N N . VAL B 1 195 ? 6.051 -7.383 -8.461 1 98.81 195 VAL B N 1
ATOM 3435 C CA . VAL B 1 195 ? 5.832 -6.363 -9.477 1 98.81 195 VAL B CA 1
ATOM 3436 C C . VAL B 1 195 ? 5.496 -7.031 -10.812 1 98.81 195 VAL B C 1
ATOM 3438 O O . VAL B 1 195 ? 4.574 -6.609 -11.508 1 98.81 195 VAL B O 1
ATOM 3441 N N . VAL B 1 196 ? 6.16 -8.102 -11.172 1 98.31 196 VAL B N 1
ATOM 3442 C CA . VAL B 1 196 ? 5.938 -8.773 -12.453 1 98.31 196 VAL B CA 1
ATOM 3443 C C . VAL B 1 196 ? 4.562 -9.43 -12.453 1 98.31 196 VAL B C 1
ATOM 3445 O O . VAL B 1 196 ? 3.904 -9.5 -13.5 1 98.31 196 VAL B O 1
ATOM 3448 N N . ALA B 1 197 ? 4.133 -9.891 -11.297 1 98.06 197 ALA B N 1
ATOM 3449 C CA . ALA B 1 197 ? 2.807 -10.5 -11.227 1 98.06 197 ALA B CA 1
ATOM 3450 C C . ALA B 1 197 ? 1.72 -9.492 -11.594 1 98.06 197 ALA B C 1
ATOM 3452 O O . ALA B 1 197 ? 0.78 -9.828 -12.32 1 98.06 197 ALA B O 1
ATOM 3453 N N . GLN B 1 198 ? 1.865 -8.289 -11.117 1 98.06 198 GLN B N 1
ATOM 3454 C CA . GLN B 1 198 ? 0.896 -7.242 -11.422 1 98.06 198 GLN B CA 1
ATOM 3455 C C . GLN B 1 198 ? 0.999 -6.809 -12.883 1 98.06 198 GLN B C 1
ATOM 3457 O O . GLN B 1 198 ? -0.002 -6.785 -13.602 1 98.06 198 GLN B O 1
ATOM 3462 N N . LEU B 1 199 ? 2.211 -6.496 -13.336 1 97.94 199 LEU B N 1
ATOM 3463 C CA . LEU B 1 199 ? 2.41 -6.047 -14.703 1 97.94 199 LEU B CA 1
ATOM 3464 C C . LEU B 1 199 ? 2.072 -7.152 -15.695 1 97.94 199 LEU B C 1
ATOM 3466 O O . LEU B 1 199 ? 1.578 -6.883 -16.797 1 97.94 199 LEU B O 1
ATOM 3470 N N . GLY B 1 200 ? 2.395 -8.375 -15.305 1 96.5 200 GLY B N 1
ATOM 3471 C CA . GLY B 1 200 ? 2.098 -9.5 -16.172 1 96.5 200 GLY B CA 1
ATOM 3472 C C . GLY B 1 200 ? 0.625 -9.625 -16.516 1 96.5 200 GLY B C 1
ATOM 3473 O O . GLY B 1 200 ? 0.268 -9.961 -17.641 1 96.5 200 GLY B O 1
ATOM 3474 N N . GLU B 1 201 ? -0.218 -9.398 -15.555 1 94.81 201 GLU B N 1
ATOM 3475 C CA . GLU B 1 201 ? -1.651 -9.445 -15.828 1 94.81 201 GLU B CA 1
ATOM 3476 C C . GLU B 1 201 ? -2.074 -8.328 -16.781 1 94.81 201 GLU B C 1
ATOM 3478 O O . GLU B 1 201 ? -2.939 -8.523 -17.625 1 94.81 201 GLU B O 1
ATOM 3483 N N . VAL B 1 202 ? -1.468 -7.16 -16.609 1 95.31 202 VAL B N 1
ATOM 3484 C CA . VAL B 1 202 ? -1.745 -6.051 -17.516 1 95.31 202 VAL B CA 1
ATOM 3485 C C . VAL B 1 202 ? -1.299 -6.414 -18.938 1 95.31 202 VAL B C 1
ATOM 3487 O O . VAL B 1 202 ? -2.035 -6.195 -19.906 1 95.31 202 VAL B O 1
ATOM 3490 N N . ILE B 1 203 ? -0.132 -6.965 -19.031 1 95.56 203 ILE B N 1
ATOM 3491 C CA . ILE B 1 203 ? 0.432 -7.348 -20.312 1 95.56 203 ILE B CA 1
ATOM 3492 C C . ILE B 1 203 ? -0.464 -8.391 -20.984 1 95.56 203 ILE B C 1
ATOM 3494 O O . ILE B 1 203 ? -0.722 -8.32 -22.188 1 95.56 203 ILE B O 1
ATOM 3498 N N . ARG B 1 204 ? -0.934 -9.258 -20.234 1 92.31 204 ARG B N 1
ATOM 3499 C CA . ARG B 1 204 ? -1.735 -10.367 -20.734 1 92.31 204 ARG B CA 1
ATOM 3500 C C . ARG B 1 204 ? -3.096 -9.883 -21.234 1 92.31 204 ARG B C 1
ATOM 3502 O O . ARG B 1 204 ? -3.645 -10.422 -22.188 1 92.31 204 ARG B O 1
ATOM 3509 N N . THR B 1 205 ? -3.594 -8.82 -20.641 1 91.25 205 THR B N 1
ATOM 3510 C CA . THR B 1 205 ? -5.016 -8.562 -20.844 1 91.25 205 THR B CA 1
ATOM 3511 C C . THR B 1 205 ? -5.223 -7.25 -21.594 1 91.25 205 THR B C 1
ATOM 3513 O O . THR B 1 205 ? -6.32 -6.98 -22.094 1 91.25 205 THR B O 1
ATOM 3516 N N . SER B 1 206 ? -4.223 -6.391 -21.641 1 92.44 206 SER B N 1
ATOM 3517 C CA . SER B 1 206 ? -4.359 -5.094 -22.297 1 92.44 206 SER B CA 1
ATOM 3518 C C . SER B 1 206 ? -3.363 -4.945 -23.438 1 92.44 206 SER B C 1
ATOM 3520 O O . SER B 1 206 ? -2.16 -4.812 -23.219 1 92.44 206 SER B O 1
ATOM 3522 N N . LYS B 1 207 ? -3.832 -4.859 -24.672 1 91.31 207 LYS B N 1
ATOM 3523 C CA . LYS B 1 207 ? -2.939 -4.676 -25.812 1 91.31 207 LYS B CA 1
ATOM 3524 C C . LYS B 1 207 ? -2.225 -3.33 -25.734 1 91.31 207 LYS B C 1
ATOM 3526 O O . LYS B 1 207 ? -1.018 -3.248 -25.969 1 91.31 207 LYS B O 1
ATOM 3531 N N . LYS B 1 208 ? -2.979 -2.291 -25.406 1 90.62 208 LYS B N 1
ATOM 3532 C CA . LYS B 1 208 ? -2.422 -0.944 -25.328 1 90.62 208 LYS B CA 1
ATOM 3533 C C . LYS B 1 208 ? -1.289 -0.876 -24.312 1 90.62 208 LYS B C 1
ATOM 3535 O O . LYS B 1 208 ? -0.18 -0.445 -24.641 1 90.62 208 LYS B O 1
ATOM 3540 N N . PHE B 1 209 ? -1.523 -1.399 -23.203 1 94.5 209 PHE B N 1
ATOM 3541 C CA . PHE B 1 209 ? -0.541 -1.199 -22.156 1 94.5 209 PHE B CA 1
ATOM 3542 C C . PHE B 1 209 ? 0.509 -2.303 -22.172 1 94.5 209 PHE B C 1
ATOM 3544 O O . PHE B 1 209 ? 1.585 -2.156 -21.594 1 94.5 209 PHE B O 1
ATOM 3551 N N . SER B 1 210 ? 0.114 -3.385 -22.797 1 96.44 210 SER B N 1
ATOM 3552 C CA . SER B 1 210 ? 1.175 -4.348 -23.078 1 96.44 210 SER B CA 1
ATOM 3553 C C . SER B 1 210 ? 2.316 -3.701 -23.859 1 96.44 210 SER B C 1
ATOM 3555 O O . SER B 1 210 ? 3.486 -3.867 -23.5 1 96.44 210 SER B O 1
ATOM 3557 N N . LYS B 1 211 ? 1.965 -2.975 -24.844 1 96.06 211 LYS B N 1
ATOM 3558 C CA . LYS B 1 211 ? 2.957 -2.289 -25.672 1 96.06 211 LYS B CA 1
ATOM 3559 C C . LYS B 1 211 ? 3.693 -1.219 -24.859 1 96.06 211 LYS B C 1
ATOM 3561 O O . LYS B 1 211 ? 4.914 -1.087 -24.969 1 96.06 211 LYS B O 1
ATOM 3566 N N . GLU B 1 212 ? 2.926 -0.484 -24.062 1 95.62 212 GLU B N 1
ATOM 3567 C CA . GLU B 1 212 ? 3.518 0.562 -23.234 1 95.62 212 GLU B CA 1
ATOM 3568 C C . GLU B 1 212 ? 4.574 -0.012 -22.297 1 95.62 212 GLU B C 1
ATOM 3570 O O . GLU B 1 212 ? 5.609 0.613 -22.062 1 95.62 212 GLU B O 1
ATOM 3575 N N . ILE B 1 213 ? 4.297 -1.21 -21.766 1 98 213 ILE B N 1
ATOM 3576 C CA . ILE B 1 213 ? 5.184 -1.854 -20.812 1 98 213 ILE B CA 1
ATOM 3577 C C . ILE B 1 213 ? 6.387 -2.453 -21.531 1 98 213 ILE B C 1
ATOM 3579 O O . ILE B 1 213 ? 7.535 -2.178 -21.172 1 98 213 ILE B O 1
ATOM 3583 N N . LEU B 1 214 ? 6.148 -3.133 -22.625 1 97.88 214 LEU B N 1
ATOM 3584 C CA . LEU B 1 214 ? 7.188 -3.939 -23.25 1 97.88 214 LEU B CA 1
ATOM 3585 C C . LEU B 1 214 ? 8.023 -3.096 -24.219 1 97.88 214 LEU B C 1
ATOM 3587 O O . LEU B 1 214 ? 9.086 -3.533 -24.672 1 97.88 214 LEU B O 1
ATOM 3591 N N . ASN B 1 215 ? 7.582 -1.865 -24.484 1 97.56 215 ASN B N 1
ATOM 3592 C CA . ASN B 1 215 ? 8.398 -0.943 -25.266 1 97.56 215 ASN B CA 1
ATOM 3593 C C . ASN B 1 215 ? 9.5 -0.312 -24.422 1 97.56 215 ASN B C 1
ATOM 3595 O O . ASN B 1 215 ? 10.406 0.328 -24.953 1 97.56 215 ASN B O 1
ATOM 3599 N N . ARG B 1 216 ? 9.453 -0.497 -23.203 1 98.31 216 ARG B N 1
ATOM 3600 C CA . ARG B 1 216 ? 10.531 -0.076 -22.312 1 98.31 216 ARG B CA 1
ATOM 3601 C C . ARG B 1 216 ? 11.617 -1.143 -22.234 1 98.31 216 ARG B C 1
ATOM 3603 O O . ARG B 1 216 ? 11.414 -2.201 -21.641 1 98.31 216 ARG B O 1
ATOM 3610 N N . PRO B 1 217 ? 12.758 -0.836 -22.703 1 98.38 217 PRO B N 1
ATOM 3611 C CA . PRO B 1 217 ? 13.742 -1.894 -22.953 1 98.38 217 PRO B CA 1
ATOM 3612 C C . PRO B 1 217 ? 14.172 -2.617 -21.688 1 98.38 217 PRO B C 1
ATOM 3614 O O . PRO B 1 217 ? 14.359 -3.838 -21.703 1 98.38 217 PRO B O 1
ATOM 3617 N N . PHE B 1 218 ? 14.352 -1.923 -20.625 1 98.44 218 PHE B N 1
ATOM 3618 C CA . PHE B 1 218 ? 14.844 -2.57 -19.406 1 98.44 218 PHE B CA 1
ATOM 3619 C C . PHE B 1 218 ? 13.742 -3.395 -18.75 1 98.44 218 PHE B C 1
ATOM 3621 O O . PHE B 1 218 ? 14.008 -4.477 -18.219 1 98.44 218 PHE B O 1
ATOM 3628 N N . ILE B 1 219 ? 12.5 -2.912 -18.797 1 98.56 219 ILE B N 1
ATOM 3629 C CA . ILE B 1 219 ? 11.383 -3.709 -18.297 1 98.56 219 ILE B CA 1
ATOM 3630 C C . ILE B 1 219 ? 11.227 -4.965 -19.156 1 98.56 219 ILE B C 1
ATOM 3632 O O . ILE B 1 219 ? 10.992 -6.055 -18.641 1 98.56 219 ILE B O 1
ATOM 3636 N N . ALA B 1 220 ? 11.297 -4.746 -20.453 1 98.25 220 ALA B N 1
ATOM 3637 C CA . ALA B 1 220 ? 11.125 -5.875 -21.375 1 98.25 220 ALA B CA 1
ATOM 3638 C C . ALA B 1 220 ? 12.141 -6.977 -21.078 1 98.25 220 ALA B C 1
ATOM 3640 O O . ALA B 1 220 ? 11.781 -8.156 -21.016 1 98.25 220 ALA B O 1
ATOM 3641 N N . LEU B 1 221 ? 13.367 -6.605 -20.922 1 98 221 LEU B N 1
ATOM 3642 C CA . LEU B 1 221 ? 14.422 -7.566 -20.625 1 98 221 LEU B CA 1
ATOM 3643 C C . LEU B 1 221 ? 14.188 -8.234 -19.281 1 98 221 LEU B C 1
ATOM 3645 O O . LEU B 1 221 ? 14.32 -9.453 -19.156 1 98 221 LEU B O 1
ATOM 3649 N N . TRP B 1 222 ? 13.836 -7.477 -18.25 1 98.19 222 TRP B N 1
ATOM 3650 C CA . TRP B 1 222 ? 13.562 -7.93 -16.906 1 98.19 222 TRP B CA 1
ATOM 3651 C C . TRP B 1 222 ? 12.375 -8.891 -16.875 1 98.19 222 TRP B C 1
ATOM 3653 O O . TRP B 1 222 ? 12.43 -9.938 -16.219 1 98.19 222 TRP B O 1
ATOM 3663 N N . TYR B 1 223 ? 11.352 -8.547 -17.625 1 97.62 223 TYR B N 1
ATOM 3664 C CA . TYR B 1 223 ? 10.156 -9.375 -17.734 1 97.62 223 TYR B CA 1
ATOM 3665 C C . TYR B 1 223 ? 10.469 -10.711 -18.391 1 97.62 223 TYR B C 1
ATOM 3667 O O . TYR B 1 223 ? 10.008 -11.758 -17.938 1 97.62 223 TYR B O 1
ATOM 3675 N N . LYS B 1 224 ? 11.211 -10.695 -19.422 1 95.88 224 LYS B N 1
ATOM 3676 C CA . LYS B 1 224 ? 11.586 -11.906 -20.141 1 95.88 224 LYS B CA 1
ATOM 3677 C C . LYS B 1 224 ? 12.375 -12.859 -19.25 1 95.88 224 LYS B C 1
ATOM 3679 O O . LYS B 1 224 ? 12.211 -14.078 -19.328 1 95.88 224 LYS B O 1
ATOM 3684 N N . LYS B 1 225 ? 13.195 -12.344 -18.375 1 94.38 225 LYS B N 1
ATOM 3685 C CA . LYS B 1 225 ? 14.008 -13.156 -17.469 1 94.38 225 LYS B CA 1
ATOM 3686 C C . LYS B 1 225 ? 13.125 -13.922 -16.484 1 94.38 225 LYS B C 1
ATOM 3688 O O . LYS B 1 225 ? 13.508 -14.984 -15.992 1 94.38 225 LYS B O 1
ATOM 3693 N N . GLN B 1 226 ? 12.008 -13.367 -16.188 1 92.81 226 GLN B N 1
ATOM 3694 C CA . GLN B 1 226 ? 11.156 -13.945 -15.148 1 92.81 226 GLN B CA 1
ATOM 3695 C C . GLN B 1 226 ? 10.117 -14.883 -15.75 1 92.81 226 GLN B C 1
ATOM 3697 O O . GLN B 1 226 ? 9.445 -15.617 -15.023 1 92.81 226 GLN B O 1
ATOM 3702 N N . THR B 1 227 ? 9.867 -14.734 -16.984 1 83.75 227 THR B N 1
ATOM 3703 C CA . THR B 1 227 ? 8.812 -15.523 -17.625 1 83.75 227 THR B CA 1
ATOM 3704 C C . THR B 1 227 ? 9.406 -16.531 -18.609 1 83.75 227 THR B C 1
ATOM 3706 O O . THR B 1 227 ? 8.68 -17.359 -19.172 1 83.75 227 THR B O 1
ATOM 3709 N N . GLY B 1 228 ? 10.641 -16.359 -18.969 1 69.69 228 GLY B N 1
ATOM 3710 C CA . GLY B 1 228 ? 11.289 -17.266 -19.891 1 69.69 228 GLY B CA 1
ATOM 3711 C C . GLY B 1 228 ? 11.898 -18.484 -19.219 1 69.69 228 GLY B C 1
ATOM 3712 O O . GLY B 1 228 ? 12.031 -18.516 -18 1 69.69 228 GLY B O 1
#

Secondary structure (DSSP, 8-state):
---EEEEE-TT-HHHHHHHHHHHHHT--EEEEE--GGGGGGGGGTSSS--S-EEEETTEEEESHHHHHHHHHHH-TTSPPSS-SSHHHHHHHHHHHHHIIIIIHHHHHHHHHHSHHHHHHHHHHHTTTS-GGGHHHHHHHHHHHHHHHHHHHSGGGS-HHHHHHHHHHHHHHHHHHHHH-SSSSTTS--HHHHHHHHHHHHHHHH-HHHHHHHHTSHHHHHHHHHHH-/---EEEEE-TT-HHHHHHHHHHHHHT--EEEEE--GGGGGGGGGTSSS--S-EEEETTEEEESHHHHHHHHHHH-TTSPPSS-SSHHHHHHHHHHHHHIIIIIHHHHHHHHHH-HHHHHHHHHHHTTTS-GGGHHHHHHHHHHHHHHHHHHHSGGGS-HHHHHHHHHHHHHHHHHHHHH-SSSSTTS--HHHHHHHHHHHHHHHH-HHHHHHHHTSHHHHHHHHHHH-

Sequence (456 aa):
MSNIILHQWEISPFCQKISRVLKFKGIPFDTVNYNGILGAKVPLLSKVGKVPVIDHNGQRIQDSTRIARYLDEAFPDTPRLYPEDPNQKALAELWEDWADESLYFYEVYLRVNDSEALEEAIRISSIGRPAYEKPMVKGFILAELKTQLFFQGLGRMKAENVEEEFIRHLDRIEQVLSQSEWLVGNSQTIADIAVVAQLGEVIRTSKKFSKEILNRPFIALWYKKQTGMSNIILHQWEISPFCQKISRVLKFKGIPFDTVNYNGILGAKVPLLSKVGKVPVIDHNGQRIQDSTRIARYLDEAFPDTPRLYPEDPNQKALAELWEDWADESLYFYEVYLRVNDSEALEEAIRISSIGRPAYEKPMVKGFILAELKTQLFFQGLGRMKAENVEEEFIRHLDRIEQVLSQSEWLVGNSQTIADIAVVAQLGEVIRTSKKFSKEILNRPFIALWYKKQTG

Nearest PDB structures (foldseek):
  3ubl-assembly1_A  TM=6.442E-01  e=4.334E-08  Leptospira interrogans serovar Lai str. 56601
  3ubk-assembly1_A  TM=6.221E-01  e=6.101E-08  Leptospira interrogans serovar Lai str. 56601
  6weg-assembly2_D  TM=6.956E-01  e=3.210E-07  Francisella tularensis subsp. tularensis SCHU S4
  3ubk-assembly1_B  TM=5.996E-01  e=4.779E-08  Leptospira interrogans serovar Lai str. 56601
  3ubl-assembly1_B  TM=6.019E-01  e=5.269E-08  Leptospira interrogans serovar Lai str. 56601

Organism: Acinetobacter pittii (strain PHEA-2) (NCBI:txid871585)